Protein AF-A0AAU9IPF1-F1 (afdb_monomer_lite)

Structure (mmCIF, N/CA/C/O backbone):
data_AF-A0AAU9IPF1-F1
#
_entry.id   AF-A0AAU9IPF1-F1
#
loop_
_atom_site.group_PDB
_atom_site.id
_atom_site.type_symbol
_atom_site.label_atom_id
_atom_site.label_alt_id
_atom_site.label_comp_id
_atom_site.label_asym_id
_atom_site.label_entity_id
_atom_site.label_seq_id
_atom_site.pdbx_PDB_ins_code
_atom_site.Cartn_x
_atom_site.Cartn_y
_atom_site.Cartn_z
_atom_site.occupancy
_atom_site.B_iso_or_equiv
_atom_site.auth_seq_id
_atom_site.auth_comp_id
_atom_site.auth_asym_id
_atom_site.auth_atom_id
_atom_site.pdbx_PDB_model_num
ATOM 1 N N . MET A 1 1 ? 30.131 -20.078 -32.188 1.00 44.66 1 MET A N 1
ATOM 2 C CA . MET A 1 1 ? 30.665 -19.207 -31.118 1.00 44.66 1 MET A CA 1
ATOM 3 C C . MET A 1 1 ? 29.488 -18.640 -30.341 1.00 44.66 1 MET A C 1
ATOM 5 O O . MET A 1 1 ? 28.644 -18.025 -30.986 1.00 44.66 1 MET A O 1
ATOM 9 N N . PRO A 1 2 ? 29.364 -18.861 -29.022 1.00 50.09 2 PRO A N 1
ATOM 10 C CA . PRO A 1 2 ? 28.355 -18.154 -28.243 1.00 50.09 2 PRO A CA 1
ATOM 11 C C . PRO A 1 2 ? 28.740 -16.668 -28.226 1.00 50.09 2 PRO A C 1
ATOM 13 O O . PRO A 1 2 ? 29.820 -16.309 -27.760 1.00 50.09 2 PRO A O 1
ATOM 16 N N . LYS A 1 3 ? 27.909 -15.809 -28.828 1.00 57.59 3 LYS A N 1
ATOM 17 C CA . LYS A 1 3 ? 28.085 -14.354 -28.753 1.00 57.59 3 LYS A CA 1
ATOM 18 C C . LYS A 1 3 ? 27.923 -13.959 -27.284 1.00 57.59 3 LYS A C 1
ATOM 20 O O . LYS A 1 3 ? 26.817 -14.060 -26.768 1.00 57.59 3 LYS A O 1
ATOM 25 N N . LYS A 1 4 ? 29.001 -13.518 -26.625 1.00 54.25 4 LYS A N 1
ATOM 26 C CA . LYS A 1 4 ? 28.891 -12.749 -25.377 1.00 54.25 4 LYS A CA 1
ATOM 27 C C . LYS A 1 4 ? 28.024 -11.529 -25.676 1.00 54.25 4 LYS A C 1
ATOM 29 O O . LYS A 1 4 ? 28.416 -10.689 -26.482 1.00 54.25 4 LYS A O 1
ATOM 34 N N . THR A 1 5 ? 26.827 -11.489 -25.108 1.00 67.81 5 THR A N 1
ATOM 35 C CA . THR A 1 5 ? 25.803 -10.492 -25.444 1.00 67.81 5 THR A CA 1
ATOM 36 C C . THR A 1 5 ? 25.872 -9.235 -24.583 1.00 67.81 5 THR A C 1
ATOM 38 O O . THR A 1 5 ? 25.331 -8.216 -24.998 1.00 67.81 5 THR A O 1
ATOM 41 N N . CYS A 1 6 ? 26.573 -9.270 -23.446 1.00 78.62 6 CYS A N 1
ATOM 42 C CA . CYS A 1 6 ? 26.720 -8.121 -22.559 1.00 78.62 6 CYS A CA 1
ATOM 43 C C . CYS A 1 6 ? 27.955 -8.283 -21.651 1.00 78.62 6 CYS A C 1
ATOM 45 O O . CYS A 1 6 ? 28.132 -9.333 -21.045 1.00 78.62 6 CYS A O 1
ATOM 47 N N . SER A 1 7 ? 28.829 -7.272 -21.593 1.00 74.81 7 SER A N 1
ATOM 48 C CA . SER A 1 7 ? 30.025 -7.208 -20.727 1.00 74.81 7 SER A CA 1
ATOM 49 C C . SER A 1 7 ? 30.002 -6.011 -19.765 1.00 74.81 7 SER A C 1
ATOM 51 O O . SER A 1 7 ? 30.769 -5.983 -18.806 1.00 74.81 7 SER A O 1
ATOM 53 N N . SER A 1 8 ? 29.144 -5.017 -20.009 1.00 76.38 8 SER A N 1
ATOM 54 C CA . SER A 1 8 ? 29.010 -3.799 -19.203 1.00 76.38 8 SER A CA 1
ATOM 55 C C . SER A 1 8 ? 27.556 -3.309 -19.155 1.00 76.38 8 SER A C 1
ATOM 57 O O . SER A 1 8 ? 26.753 -3.672 -20.010 1.00 76.38 8 SER A O 1
ATOM 59 N N . HIS A 1 9 ? 27.203 -2.451 -18.186 1.00 68.19 9 HIS A N 1
ATOM 60 C CA . HIS A 1 9 ? 25.851 -1.861 -18.097 1.00 68.19 9 HIS A CA 1
ATOM 61 C C . HIS A 1 9 ? 25.422 -1.117 -19.370 1.00 68.19 9 HIS A C 1
ATOM 63 O O . HIS A 1 9 ? 24.239 -1.121 -19.709 1.00 68.19 9 HIS A O 1
ATOM 69 N N . ASN A 1 10 ? 26.376 -0.529 -20.093 1.00 80.69 10 ASN A N 1
ATOM 70 C CA . ASN A 1 10 ? 26.104 0.214 -21.322 1.00 80.69 10 ASN A CA 1
ATOM 71 C C . ASN A 1 10 ? 25.555 -0.692 -22.437 1.00 80.69 10 ASN A C 1
ATOM 73 O O . ASN A 1 10 ? 24.876 -0.211 -23.340 1.00 80.69 10 ASN A O 1
ATOM 77 N N . ASP A 1 11 ? 25.786 -2.006 -22.358 1.00 87.44 11 ASP A N 1
ATOM 78 C CA . ASP A 1 11 ? 25.282 -2.958 -23.351 1.00 87.44 11 ASP A CA 1
ATOM 79 C C . ASP A 1 11 ? 23.757 -3.170 -23.243 1.00 87.44 11 ASP A C 1
ATOM 81 O O . ASP A 1 11 ? 23.133 -3.630 -24.202 1.00 87.44 11 ASP A O 1
ATOM 85 N N . CYS A 1 12 ? 23.152 -2.781 -22.111 1.00 89.75 12 CYS A N 1
ATOM 86 C CA . CYS A 1 12 ? 21.713 -2.860 -21.839 1.00 89.75 12 CYS A CA 1
ATOM 87 C C . CYS A 1 12 ? 20.997 -1.498 -21.965 1.00 89.75 12 CYS A C 1
ATOM 89 O O . CYS A 1 12 ? 19.986 -1.275 -21.297 1.00 89.75 12 CYS A O 1
ATOM 91 N N . ASN A 1 13 ? 21.540 -0.577 -22.776 1.00 89.88 13 ASN A N 1
ATOM 92 C CA . ASN A 1 13 ? 20.980 0.755 -23.077 1.00 89.88 13 ASN A CA 1
ATOM 93 C C . ASN A 1 13 ? 20.581 1.585 -21.848 1.00 89.88 13 ASN A C 1
ATOM 95 O O . ASN A 1 13 ? 19.618 2.335 -21.905 1.00 89.88 13 ASN A O 1
ATOM 99 N N . ASP A 1 14 ? 21.270 1.428 -20.717 1.00 89.06 14 ASP A N 1
ATOM 100 C CA . ASP A 1 14 ? 20.901 2.091 -19.462 1.00 89.06 14 ASP A CA 1
ATOM 101 C C . ASP A 1 14 ? 19.473 1.813 -18.960 1.00 89.06 14 ASP A C 1
ATOM 103 O O . ASP A 1 14 ? 18.961 2.520 -18.089 1.00 89.06 14 ASP A O 1
ATOM 107 N N . HIS A 1 15 ? 18.870 0.717 -19.403 1.00 90.31 15 HIS A N 1
ATOM 108 C CA . HIS A 1 15 ? 17.547 0.279 -18.968 1.00 90.31 15 HIS A CA 1
ATOM 109 C C . HIS A 1 15 ? 17.573 -1.151 -18.434 1.00 90.31 15 HIS A C 1
ATOM 111 O O . HIS A 1 15 ? 16.562 -1.845 -18.452 1.00 90.31 15 HIS A O 1
ATOM 117 N N . GLY A 1 16 ? 18.730 -1.620 -17.965 1.00 89.19 16 GLY A N 1
ATOM 118 C CA . GLY A 1 16 ? 18.870 -2.952 -17.396 1.00 89.19 16 GLY A CA 1
ATOM 119 C C . GLY A 1 16 ? 20.221 -3.203 -16.743 1.00 89.19 16 GLY A C 1
ATOM 120 O O . GLY A 1 16 ? 21.138 -2.376 -16.787 1.00 89.19 16 GLY A O 1
ATOM 121 N N . ASP A 1 17 ? 20.322 -4.381 -16.140 1.00 88.50 17 ASP A N 1
ATOM 122 C CA . ASP A 1 17 ? 21.527 -4.875 -15.486 1.00 88.50 17 ASP A CA 1
ATOM 123 C C . ASP A 1 17 ? 22.043 -6.124 -16.217 1.00 88.50 17 ASP A C 1
ATOM 125 O O . ASP A 1 17 ? 21.268 -6.964 -16.675 1.00 88.50 17 ASP A O 1
ATOM 129 N N . CYS A 1 18 ? 23.364 -6.248 -16.343 1.00 88.94 18 CYS A N 1
ATOM 130 C CA . CYS A 1 18 ? 24.003 -7.369 -17.026 1.00 88.94 18 CYS A CA 1
ATOM 131 C C . CYS A 1 18 ? 24.180 -8.551 -16.065 1.00 88.94 18 CYS A C 1
ATOM 133 O O . CYS A 1 18 ? 25.022 -8.493 -15.167 1.00 88.94 18 CYS A O 1
ATOM 135 N N . ILE A 1 19 ? 23.408 -9.625 -16.235 1.00 86.94 19 ILE A N 1
ATOM 136 C CA . ILE A 1 19 ? 23.458 -10.815 -15.377 1.00 86.94 19 ILE A CA 1
ATOM 137 C C . ILE A 1 19 ? 23.717 -12.041 -16.252 1.00 86.94 19 ILE A C 1
ATOM 139 O O . ILE A 1 19 ? 22.904 -12.395 -17.103 1.00 86.94 19 ILE A O 1
ATOM 143 N N . SER A 1 20 ? 24.855 -12.709 -16.035 1.00 86.81 20 SER A N 1
ATOM 144 C CA . SER A 1 20 ? 25.223 -13.942 -16.754 1.00 86.81 20 SER A CA 1
ATOM 145 C C . SER A 1 20 ? 25.165 -13.794 -18.286 1.00 86.81 20 SER A C 1
ATOM 147 O O . SER A 1 20 ? 24.537 -14.599 -18.972 1.00 86.81 20 SER A O 1
ATOM 149 N N . ASP A 1 21 ? 25.804 -12.741 -18.812 1.00 87.69 21 ASP A N 1
ATOM 150 C CA . ASP A 1 21 ? 25.842 -12.362 -20.236 1.00 87.69 21 ASP A CA 1
ATOM 151 C C . ASP A 1 21 ? 24.473 -12.021 -20.866 1.00 87.69 21 ASP A C 1
ATOM 153 O O . ASP A 1 21 ? 24.376 -11.873 -22.088 1.00 87.69 21 ASP A O 1
ATOM 157 N N . LYS A 1 22 ? 23.411 -11.858 -20.065 1.00 89.69 22 LYS A N 1
ATOM 158 C CA . LYS A 1 22 ? 22.077 -11.428 -20.511 1.00 89.69 22 LYS A CA 1
ATOM 159 C C . LYS A 1 22 ? 21.666 -10.126 -19.829 1.00 89.69 22 LYS A C 1
ATOM 161 O O . LYS A 1 22 ? 21.976 -9.911 -18.659 1.00 89.69 22 LYS A O 1
ATOM 166 N N . CYS A 1 23 ? 20.948 -9.269 -20.548 1.00 90.00 23 CYS A N 1
ATOM 167 C CA . CYS A 1 23 ? 20.356 -8.076 -19.958 1.00 90.00 23 CYS A CA 1
ATOM 168 C C . CYS A 1 23 ? 19.075 -8.440 -19.201 1.00 90.00 23 CYS A C 1
ATOM 170 O O . CYS A 1 23 ? 18.160 -9.033 -19.766 1.00 90.00 23 CYS A O 1
ATOM 172 N N . SER A 1 24 ? 19.014 -8.068 -17.925 1.00 90.06 24 SER A N 1
ATOM 173 C CA . SER A 1 24 ? 17.799 -8.064 -17.116 1.00 90.06 24 SER A CA 1
ATOM 174 C C . SER A 1 24 ? 17.224 -6.654 -17.136 1.00 90.06 24 SER A C 1
ATOM 176 O O . SER A 1 24 ? 17.759 -5.760 -16.475 1.00 90.06 24 SER A O 1
ATOM 178 N N . CYS A 1 25 ? 16.167 -6.442 -17.915 1.00 91.31 25 CYS A N 1
ATOM 179 C CA . CYS A 1 25 ? 15.608 -5.112 -18.116 1.00 91.31 25 CYS A CA 1
ATOM 180 C C . CYS A 1 25 ? 14.889 -4.573 -16.879 1.00 91.31 25 CYS A C 1
ATOM 182 O O . CYS A 1 25 ? 14.278 -5.307 -16.098 1.00 91.31 25 CYS A O 1
ATOM 184 N N . ASP A 1 26 ? 14.971 -3.256 -16.711 1.00 90.75 26 ASP A N 1
ATOM 185 C CA . ASP A 1 26 ? 14.137 -2.510 -15.792 1.00 90.75 26 ASP A CA 1
ATOM 186 C C . ASP A 1 26 ? 12.665 -2.668 -16.179 1.00 90.75 26 ASP A C 1
ATOM 188 O O . ASP A 1 26 ? 12.299 -3.007 -17.306 1.00 90.75 26 ASP A O 1
ATOM 192 N N . LEU A 1 27 ? 11.790 -2.419 -15.211 1.00 88.88 27 LEU A N 1
ATOM 193 C CA . LEU A 1 27 ? 10.372 -2.595 -15.440 1.00 88.88 27 LEU A CA 1
ATOM 194 C C . LEU A 1 27 ? 9.865 -1.622 -16.510 1.00 88.88 27 LEU A C 1
ATOM 196 O O . LEU A 1 27 ? 10.183 -0.441 -16.448 1.00 88.88 27 LEU A O 1
ATOM 200 N N . GLY A 1 28 ? 9.060 -2.116 -17.451 1.00 91.56 28 GLY A N 1
ATOM 201 C CA . GLY A 1 28 ? 8.580 -1.320 -18.582 1.00 91.56 28 GLY A CA 1
ATOM 202 C C . GLY A 1 28 ? 9.558 -1.253 -19.757 1.00 91.56 28 GLY A C 1
ATOM 203 O O . GLY A 1 28 ? 9.231 -0.618 -20.753 1.00 91.56 28 GLY A O 1
ATOM 204 N N . TRP A 1 29 ? 10.708 -1.926 -19.673 1.00 94.44 29 TRP A N 1
ATOM 205 C CA . TRP A 1 29 ? 11.670 -2.068 -20.764 1.00 94.44 29 TRP A CA 1
ATOM 206 C C . TRP A 1 29 ? 11.805 -3.533 -21.181 1.00 94.44 29 TRP A C 1
ATOM 208 O O . TRP A 1 29 ? 11.737 -4.439 -20.352 1.00 94.44 29 TRP A O 1
ATOM 218 N N . PHE A 1 30 ? 11.982 -3.758 -22.481 1.00 93.75 30 PHE A N 1
ATOM 219 C CA . PHE A 1 30 ? 11.873 -5.065 -23.122 1.00 93.75 30 PHE A CA 1
ATOM 220 C C . PHE A 1 30 ? 12.956 -5.284 -24.190 1.00 93.75 30 PHE A C 1
ATOM 222 O O . PHE A 1 30 ? 13.573 -4.347 -24.709 1.00 93.75 30 PHE A O 1
ATOM 229 N N . GLY A 1 31 ? 13.139 -6.556 -24.559 1.00 91.69 31 GLY A N 1
ATOM 230 C CA . GLY A 1 31 ? 14.072 -7.012 -25.592 1.00 91.69 31 GLY A CA 1
ATOM 231 C C . GLY A 1 31 ? 15.455 -7.384 -25.055 1.00 91.69 31 GLY A C 1
ATOM 232 O O . GLY A 1 31 ? 15.827 -7.012 -23.947 1.00 91.69 31 GLY A O 1
ATOM 233 N N . ASP A 1 32 ? 16.250 -8.082 -25.872 1.00 90.44 32 ASP A N 1
ATOM 234 C CA . ASP A 1 32 ? 17.557 -8.644 -25.472 1.00 90.44 32 ASP A CA 1
ATOM 235 C C . ASP A 1 32 ? 18.568 -7.602 -24.963 1.00 90.44 32 ASP A C 1
ATOM 237 O O . ASP A 1 32 ? 19.524 -7.947 -24.271 1.00 90.44 32 ASP A O 1
ATOM 241 N N . LYS A 1 33 ? 18.370 -6.330 -25.331 1.00 91.56 33 LYS A N 1
ATOM 242 C CA . LYS A 1 33 ? 19.200 -5.186 -24.929 1.00 91.56 33 LYS A CA 1
ATOM 243 C C . LYS A 1 33 ? 18.412 -4.084 -24.213 1.00 91.56 33 LYS A C 1
ATOM 245 O O . LYS A 1 33 ? 18.915 -2.969 -24.113 1.00 91.56 33 LYS A O 1
ATOM 250 N N . CYS A 1 34 ? 17.175 -4.344 -23.785 1.00 92.94 34 CYS A N 1
ATOM 251 C CA . CYS A 1 34 ? 16.317 -3.349 -23.123 1.00 92.94 34 CYS A CA 1
ATOM 252 C C . CYS A 1 34 ? 16.093 -2.069 -23.947 1.00 92.94 34 CYS A C 1
ATOM 254 O O . CYS A 1 34 ? 16.029 -0.971 -23.406 1.00 92.94 34 CYS A O 1
ATOM 256 N N . ASN A 1 35 ? 16.035 -2.195 -25.274 1.00 92.94 35 ASN A N 1
ATOM 257 C CA . ASN A 1 35 ? 15.910 -1.063 -26.195 1.00 92.94 35 ASN A CA 1
ATOM 258 C C . ASN A 1 35 ? 14.462 -0.723 -26.555 1.00 92.94 35 ASN A C 1
ATOM 260 O O . ASN A 1 35 ? 14.227 0.311 -27.174 1.00 92.94 35 ASN A O 1
ATOM 264 N N . LYS A 1 36 ? 13.513 -1.601 -26.229 1.00 94.25 36 LYS A N 1
ATOM 265 C CA . LYS A 1 36 ? 12.095 -1.368 -26.475 1.00 94.25 36 LYS A CA 1
ATOM 266 C C . LYS A 1 36 ? 11.430 -0.924 -25.190 1.00 94.25 36 LYS A C 1
ATOM 268 O O . LYS A 1 36 ? 11.602 -1.573 -24.159 1.00 94.25 36 LYS A O 1
ATOM 273 N N . ASN A 1 37 ? 10.668 0.154 -25.247 1.00 94.75 37 ASN A N 1
ATOM 274 C CA . ASN A 1 37 ? 9.909 0.612 -24.094 1.00 94.75 37 ASN A CA 1
ATOM 275 C C . ASN A 1 37 ? 8.507 -0.031 -24.095 1.00 94.75 37 ASN A C 1
ATOM 277 O O . ASN A 1 37 ? 8.063 -0.638 -25.071 1.00 94.75 37 ASN A O 1
ATOM 281 N N . GLY A 1 38 ? 7.790 0.100 -22.983 1.00 92.44 38 GLY A N 1
ATOM 282 C CA . GLY A 1 38 ? 6.439 -0.434 -22.858 1.00 92.44 38 GLY A CA 1
ATOM 283 C C . GLY A 1 38 ? 5.409 0.267 -23.738 1.00 92.44 38 GLY A C 1
ATOM 284 O O . GLY A 1 38 ? 4.415 -0.353 -24.086 1.00 92.44 38 GLY A O 1
ATOM 285 N N . ILE A 1 39 ? 5.633 1.517 -24.149 1.00 94.88 39 ILE A N 1
ATOM 286 C CA . ILE A 1 39 ? 4.718 2.232 -25.053 1.00 94.88 39 ILE A CA 1
ATOM 287 C C . ILE A 1 39 ? 4.694 1.539 -26.420 1.00 94.88 39 ILE A C 1
ATOM 289 O O . ILE A 1 39 ? 3.615 1.300 -26.963 1.00 94.88 39 ILE A O 1
ATOM 293 N N . ASP A 1 40 ? 5.868 1.152 -26.919 1.00 94.31 40 ASP A N 1
ATOM 294 C CA . ASP A 1 40 ? 6.037 0.464 -28.198 1.00 94.31 40 ASP A CA 1
ATOM 295 C C . ASP A 1 40 ? 5.375 -0.925 -28.187 1.00 94.31 40 ASP A C 1
ATOM 297 O O . ASP A 1 40 ? 4.783 -1.346 -29.179 1.00 94.31 40 ASP A O 1
ATOM 301 N N . GLU A 1 41 ? 5.450 -1.639 -27.058 1.00 95.25 41 GLU A N 1
ATOM 302 C CA . GLU A 1 41 ? 4.950 -3.017 -26.927 1.00 95.25 41 GLU A CA 1
ATOM 303 C C . GLU A 1 41 ? 3.469 -3.100 -26.497 1.00 95.25 41 GLU A C 1
ATOM 305 O O . GLU A 1 41 ? 2.756 -4.029 -26.875 1.00 95.25 41 GLU A O 1
ATOM 310 N N . TRP A 1 42 ? 2.972 -2.152 -25.697 1.00 95.75 42 TRP A N 1
ATOM 311 C CA . TRP A 1 42 ? 1.586 -2.141 -25.196 1.00 95.75 42 TRP A CA 1
ATOM 312 C C . TRP A 1 42 ? 0.622 -1.333 -26.069 1.00 95.75 42 TRP A C 1
ATOM 314 O O . TRP A 1 42 ? -0.599 -1.466 -25.928 1.00 95.75 42 TRP A O 1
ATOM 324 N N . GLY A 1 43 ? 1.160 -0.492 -26.950 1.00 96.00 43 GLY A N 1
ATOM 325 C CA . GLY A 1 43 ? 0.405 0.482 -27.722 1.00 96.00 43 GLY A CA 1
ATOM 326 C C . GLY A 1 43 ? 0.187 1.782 -26.948 1.00 96.00 43 GLY A C 1
ATOM 327 O O . GLY A 1 43 ? -0.222 1.796 -25.782 1.00 96.00 43 GLY A O 1
ATOM 328 N N . GLU A 1 44 ? 0.423 2.897 -27.636 1.00 95.75 44 GLU A N 1
ATOM 329 C CA . GLU A 1 44 ? 0.349 4.245 -27.071 1.00 95.75 44 GLU A CA 1
ATOM 330 C C . GLU A 1 44 ? -1.036 4.571 -26.493 1.00 95.75 44 GLU A C 1
ATOM 332 O O . GLU A 1 44 ? -1.137 5.142 -25.405 1.00 95.75 44 GLU A O 1
ATOM 337 N N . GLU A 1 45 ? -2.109 4.168 -27.177 1.00 96.75 45 GLU A N 1
ATOM 338 C CA . GLU A 1 45 ? -3.490 4.404 -26.737 1.00 96.75 45 GLU A CA 1
ATOM 339 C C . GLU A 1 45 ? -3.823 3.650 -25.445 1.00 96.75 45 GLU A C 1
ATOM 341 O O . GLU A 1 45 ? -4.390 4.225 -24.508 1.00 96.75 45 GLU A O 1
ATOM 346 N N . THR A 1 46 ? -3.429 2.377 -25.361 1.00 95.50 46 THR A N 1
ATOM 347 C CA . THR A 1 46 ? -3.660 1.524 -24.190 1.00 95.50 46 THR A CA 1
ATOM 348 C C . THR A 1 46 ? -2.938 2.084 -22.970 1.00 95.50 46 THR A C 1
ATOM 350 O O . THR A 1 46 ? -3.524 2.214 -21.892 1.00 95.50 46 THR A O 1
ATOM 353 N N . TRP A 1 47 ? -1.672 2.471 -23.151 1.00 95.19 47 TRP A N 1
ATOM 354 C CA . TRP A 1 47 ? -0.857 3.047 -22.089 1.00 95.19 47 TRP A CA 1
ATOM 355 C C . TRP A 1 47 ? -1.397 4.398 -21.614 1.00 95.19 47 TRP A C 1
ATOM 357 O O . TRP A 1 47 ? -1.591 4.596 -20.413 1.00 95.19 47 TRP A O 1
ATOM 367 N N . LYS A 1 48 ? -1.721 5.307 -22.545 1.00 95.94 48 LYS A N 1
ATOM 368 C CA . LYS A 1 48 ? -2.337 6.605 -22.225 1.00 95.94 48 LYS A CA 1
ATOM 369 C C . LYS A 1 48 ? -3.638 6.434 -21.448 1.00 95.94 48 LYS A C 1
ATOM 371 O O . LYS A 1 48 ? -3.849 7.127 -20.456 1.00 95.94 48 LYS A O 1
ATOM 376 N N . THR A 1 49 ? -4.484 5.491 -21.861 1.00 96.44 49 THR A N 1
ATOM 377 C CA . THR A 1 49 ? -5.749 5.201 -21.175 1.00 96.44 49 THR A CA 1
ATOM 378 C C . THR A 1 49 ? -5.507 4.751 -19.736 1.00 96.44 49 THR A C 1
ATOM 380 O O . THR A 1 49 ? -6.131 5.283 -18.818 1.00 96.44 49 THR A O 1
ATOM 383 N N . LEU A 1 50 ? -4.564 3.828 -19.516 1.00 95.50 50 LEU A N 1
ATOM 384 C CA . LEU A 1 50 ? -4.193 3.360 -18.178 1.00 95.50 50 LEU A CA 1
ATOM 385 C C . LEU A 1 50 ? -3.711 4.520 -17.296 1.00 95.50 50 LEU A C 1
ATOM 387 O O . LEU A 1 50 ? -4.215 4.698 -16.185 1.00 95.50 50 LEU A O 1
ATOM 391 N N . VAL A 1 51 ? -2.778 5.330 -17.804 1.00 96.12 51 VAL A N 1
ATOM 392 C CA . VAL A 1 51 ? -2.208 6.484 -17.094 1.00 96.12 51 VAL A CA 1
ATOM 393 C C . VAL A 1 51 ? -3.296 7.486 -16.701 1.00 96.12 51 VAL A C 1
ATOM 395 O O . VAL A 1 51 ? -3.372 7.881 -15.537 1.00 96.12 51 VAL A O 1
ATOM 398 N N . ILE A 1 52 ? -4.179 7.858 -17.633 1.00 97.06 52 ILE A N 1
ATOM 399 C CA . ILE A 1 52 ? -5.255 8.827 -17.385 1.00 97.06 52 ILE A CA 1
ATOM 400 C C . ILE A 1 52 ? -6.241 8.292 -16.341 1.00 97.06 52 ILE A C 1
ATOM 402 O O . ILE A 1 52 ? -6.536 8.985 -15.365 1.00 97.06 52 ILE A O 1
ATOM 406 N N . VAL A 1 53 ? -6.730 7.059 -16.514 1.00 97.44 53 VAL A N 1
ATOM 407 C CA . VAL A 1 53 ? -7.730 6.465 -15.614 1.00 97.44 53 VAL A CA 1
ATOM 408 C C . VAL A 1 53 ? -7.189 6.372 -14.190 1.00 97.44 53 VAL A C 1
ATOM 410 O O . VAL A 1 53 ? -7.839 6.846 -13.256 1.00 97.44 53 VAL A O 1
ATOM 413 N N . PHE A 1 54 ? -5.993 5.811 -13.998 1.00 97.44 54 PHE A N 1
ATOM 414 C CA . PHE A 1 54 ? -5.445 5.661 -12.651 1.00 97.44 54 PHE A CA 1
ATOM 415 C C . PHE A 1 54 ? -4.988 6.989 -12.044 1.00 97.44 54 PHE A C 1
ATOM 417 O O . PHE A 1 54 ? -5.175 7.177 -10.843 1.00 97.44 54 PHE A O 1
ATOM 424 N N . SER A 1 55 ? -4.475 7.938 -12.836 1.00 97.25 55 SER A N 1
ATOM 425 C CA . SER A 1 55 ? -4.144 9.279 -12.334 1.00 97.25 55 SER A CA 1
ATOM 426 C C . SER A 1 55 ? -5.380 9.978 -11.757 1.00 97.25 55 SER A C 1
ATOM 428 O O . SER A 1 55 ? -5.353 10.421 -10.606 1.00 97.25 55 SER A O 1
ATOM 430 N N . ILE A 1 56 ? -6.504 9.977 -12.489 1.00 97.81 56 ILE A N 1
ATOM 431 C CA . ILE A 1 56 ? -7.775 10.543 -12.010 1.00 97.81 56 ILE A CA 1
ATOM 432 C C . ILE A 1 56 ? -8.220 9.847 -10.720 1.00 97.81 56 ILE A C 1
ATOM 434 O O . ILE A 1 56 ? -8.555 10.513 -9.741 1.00 97.81 56 ILE A O 1
ATOM 438 N N . MET A 1 57 ? -8.191 8.514 -10.681 1.00 97.81 57 MET A N 1
ATOM 439 C CA . MET A 1 57 ? -8.651 7.757 -9.514 1.00 97.81 57 MET A CA 1
ATOM 440 C C . MET A 1 57 ? -7.790 7.995 -8.265 1.00 97.81 57 MET A C 1
ATOM 442 O O . MET A 1 57 ? -8.333 8.204 -7.178 1.00 97.81 57 MET A O 1
ATOM 446 N N . PHE A 1 58 ? -6.460 8.019 -8.393 1.00 98.00 58 PHE A N 1
ATOM 447 C CA . PHE A 1 58 ? -5.569 8.314 -7.266 1.00 98.00 58 PHE A CA 1
ATOM 448 C C . PHE A 1 58 ? -5.661 9.778 -6.818 1.00 98.00 58 PHE A C 1
ATOM 450 O O . PHE A 1 58 ? -5.601 10.049 -5.616 1.00 98.00 58 PHE A O 1
ATOM 457 N N . PHE A 1 59 ? -5.885 10.715 -7.742 1.00 97.88 59 PHE A N 1
ATOM 458 C CA . PHE A 1 59 ? -6.136 12.115 -7.404 1.00 97.88 59 PHE A CA 1
ATOM 459 C C . PHE A 1 59 ? -7.467 12.301 -6.656 1.00 97.88 59 PHE A C 1
ATOM 461 O O . PHE A 1 59 ? -7.534 13.021 -5.655 1.00 97.88 59 PHE A O 1
ATOM 468 N N . LEU A 1 60 ? -8.527 11.601 -7.072 1.00 97.88 60 LEU A N 1
ATOM 469 C CA . LEU A 1 60 ? -9.796 11.569 -6.341 1.00 97.88 60 LEU A CA 1
ATOM 470 C C . LEU A 1 60 ? -9.618 10.968 -4.941 1.00 97.88 60 LEU A C 1
ATOM 472 O O . LEU A 1 60 ? -10.079 11.548 -3.960 1.00 97.88 60 LEU A O 1
ATOM 476 N N . LEU A 1 61 ? -8.889 9.857 -4.812 1.00 97.81 61 LEU A N 1
ATOM 477 C CA . LEU A 1 61 ? -8.575 9.268 -3.509 1.00 97.81 61 LEU A CA 1
ATOM 478 C C . LEU A 1 61 ? -7.832 10.263 -2.600 1.00 97.81 61 LEU A C 1
ATOM 480 O O . LEU A 1 61 ? -8.199 10.423 -1.434 1.00 97.81 61 LEU A O 1
ATOM 484 N N . PHE A 1 62 ? -6.822 10.956 -3.136 1.00 98.19 62 PHE A N 1
ATOM 485 C CA . PHE A 1 62 ? -6.071 11.990 -2.424 1.00 98.19 62 PHE A CA 1
ATOM 486 C C . PHE A 1 62 ? -6.985 13.111 -1.925 1.00 98.19 62 PHE A C 1
ATOM 488 O O . PHE A 1 62 ? -6.995 13.411 -0.731 1.00 98.19 62 PHE A O 1
ATOM 495 N N . THR A 1 63 ? -7.788 13.700 -2.812 1.00 98.00 63 THR A N 1
ATOM 496 C CA . THR A 1 63 ? -8.672 14.820 -2.462 1.00 98.00 63 THR A CA 1
ATOM 497 C C . THR A 1 63 ? -9.732 14.415 -1.436 1.00 98.00 63 THR A C 1
ATOM 499 O O . THR A 1 63 ? -9.958 15.153 -0.473 1.00 98.00 63 THR A O 1
ATOM 502 N N . LEU A 1 64 ? -10.332 13.225 -1.559 1.00 97.50 64 LEU A N 1
ATOM 503 C CA . LEU A 1 64 ? -11.312 12.701 -0.600 1.00 97.50 64 LEU A CA 1
ATOM 504 C C . LEU A 1 64 ? -10.699 12.436 0.782 1.00 97.50 64 LEU A C 1
ATOM 506 O O . LEU A 1 64 ? -11.295 12.795 1.807 1.00 97.50 64 LEU A O 1
ATOM 510 N N . ALA A 1 65 ? -9.511 11.825 0.826 1.00 97.38 65 ALA A N 1
ATOM 511 C CA . ALA A 1 65 ? -8.786 11.550 2.063 1.00 97.38 65 ALA A CA 1
ATOM 512 C C . ALA A 1 65 ? -8.333 12.844 2.748 1.00 97.38 65 ALA A C 1
ATOM 514 O O . ALA A 1 65 ? -8.585 13.026 3.943 1.00 97.38 65 ALA A O 1
ATOM 515 N N . LEU A 1 66 ? -7.752 13.774 1.986 1.00 96.94 66 LEU A N 1
ATOM 516 C CA . LEU A 1 66 ? -7.289 15.063 2.485 1.00 96.94 66 LEU A CA 1
ATOM 517 C C . LEU A 1 66 ? -8.447 15.927 2.985 1.00 96.94 66 LEU A C 1
ATOM 519 O O . LEU A 1 66 ? -8.368 16.463 4.086 1.00 96.94 66 LEU A O 1
ATOM 523 N N . THR A 1 67 ? -9.552 16.012 2.239 1.00 96.81 67 THR A N 1
ATOM 524 C CA . THR A 1 67 ? -10.743 16.770 2.664 1.00 96.81 67 THR A CA 1
ATOM 525 C C . THR A 1 67 ? -11.292 16.229 3.979 1.00 96.81 67 THR A C 1
ATOM 527 O O . THR A 1 67 ? -11.633 16.994 4.884 1.00 96.81 67 THR A O 1
ATOM 530 N N . LYS A 1 68 ? -11.358 14.899 4.128 1.00 95.56 68 LYS A N 1
ATOM 531 C CA . LYS A 1 68 ? -11.813 14.282 5.377 1.00 95.56 68 LYS A CA 1
ATOM 532 C C . LYS A 1 68 ? -10.834 14.536 6.519 1.00 95.56 68 LYS A C 1
ATOM 534 O O . LYS A 1 68 ? -11.272 14.865 7.622 1.00 95.56 68 LYS A O 1
ATOM 539 N N . LEU A 1 69 ? -9.533 14.394 6.271 1.00 95.19 69 LEU A N 1
ATOM 540 C CA . LEU A 1 69 ? -8.490 14.665 7.255 1.00 95.19 69 LEU A CA 1
ATOM 541 C C . LEU A 1 69 ? -8.559 16.118 7.730 1.00 95.19 69 LEU A C 1
ATOM 543 O O . LEU A 1 69 ? -8.631 16.355 8.932 1.00 95.19 69 LEU A O 1
ATOM 547 N N . TYR A 1 70 ? -8.640 17.063 6.792 1.00 94.81 70 TYR A N 1
ATOM 548 C CA . TYR A 1 70 ? -8.771 18.489 7.061 1.00 94.81 70 TYR A CA 1
ATOM 549 C C . TYR A 1 70 ? -10.005 18.787 7.913 1.00 94.81 70 TYR A C 1
ATOM 551 O O . TYR A 1 70 ? -9.863 19.359 8.988 1.00 94.81 70 TYR A O 1
ATOM 559 N N . LYS A 1 71 ? -11.196 18.311 7.516 1.00 93.62 71 LYS A N 1
ATOM 560 C CA . LYS A 1 71 ? -12.427 18.491 8.309 1.00 93.62 71 LYS A CA 1
ATOM 561 C C . LYS A 1 71 ? -12.301 17.935 9.729 1.00 93.62 71 LYS A C 1
ATOM 563 O O . LYS A 1 71 ? -12.802 18.544 10.663 1.00 93.62 71 LYS A O 1
ATOM 568 N N . THR A 1 72 ? -11.628 16.794 9.899 1.00 90.69 72 THR A N 1
ATOM 569 C CA . THR A 1 72 ? -11.498 16.157 11.222 1.00 90.69 72 THR A CA 1
ATOM 570 C C . THR A 1 72 ? -10.417 16.805 12.096 1.00 90.69 72 THR A C 1
ATOM 572 O O . THR A 1 72 ? -10.455 16.655 13.308 1.00 90.69 72 THR A O 1
ATOM 575 N N . ILE A 1 73 ? -9.432 17.490 11.509 1.00 90.50 73 ILE A N 1
ATOM 576 C CA . ILE A 1 73 ? -8.401 18.226 12.258 1.00 90.50 73 ILE A CA 1
ATOM 577 C C . ILE A 1 73 ? -8.868 19.653 12.577 1.00 90.50 73 ILE A C 1
ATOM 579 O O . ILE A 1 73 ? -8.551 20.173 13.646 1.00 90.50 73 ILE A O 1
ATOM 583 N N . ASN A 1 74 ? -9.602 20.280 11.653 1.00 89.19 74 ASN A N 1
ATOM 584 C CA . ASN A 1 74 ? -10.005 21.683 11.722 1.00 89.19 74 ASN A CA 1
ATOM 585 C C . ASN A 1 74 ? -11.245 21.943 12.591 1.00 89.19 74 ASN A C 1
ATOM 587 O O . ASN A 1 74 ? -11.559 23.102 12.834 1.00 89.19 74 ASN A O 1
ATOM 591 N N . SER A 1 75 ? -11.938 20.904 13.072 1.00 85.56 75 SER A N 1
ATOM 592 C CA . SER A 1 75 ? -13.028 21.067 14.051 1.00 85.56 75 SER A CA 1
ATOM 593 C C . SER A 1 75 ? -12.565 21.807 15.309 1.00 85.56 75 SER A C 1
ATOM 595 O O . SER A 1 75 ? -13.332 22.528 15.930 1.00 85.56 75 SER A O 1
ATOM 597 N N . ASP A 1 76 ? -11.282 21.696 15.650 1.00 76.75 76 ASP A N 1
ATOM 598 C CA . ASP A 1 76 ? -10.740 22.284 16.862 1.00 76.75 76 ASP A CA 1
ATOM 599 C C . ASP A 1 76 ? -10.160 23.670 16.552 1.00 76.75 76 ASP A C 1
ATOM 601 O O . ASP A 1 76 ? -9.094 23.791 15.946 1.00 76.75 76 ASP A O 1
ATOM 605 N N . LYS A 1 77 ? -10.816 24.719 17.054 1.00 81.75 77 LYS A N 1
ATOM 606 C CA . LYS A 1 77 ? -10.551 26.154 16.808 1.00 81.75 77 LYS A CA 1
ATOM 607 C C . LYS A 1 77 ? -9.114 26.667 17.064 1.00 81.75 77 LYS A C 1
ATOM 609 O O . LYS A 1 77 ? -8.829 27.838 16.835 1.00 81.75 77 LYS A O 1
ATOM 614 N N . HIS A 1 78 ? -8.188 25.830 17.536 1.00 77.12 78 HIS A N 1
ATOM 615 C CA . HIS A 1 78 ? -6.808 26.213 17.853 1.00 77.12 78 HIS A CA 1
ATOM 616 C C . HIS A 1 78 ? -5.797 25.639 16.859 1.00 77.12 78 HIS A C 1
ATOM 618 O O . HIS A 1 78 ? -5.436 24.460 16.929 1.00 77.12 78 HIS A O 1
ATOM 624 N N . TRP A 1 79 ? -5.288 26.513 15.989 1.00 78.50 79 TRP A N 1
ATOM 625 C CA . TRP A 1 79 ? -4.257 26.208 15.000 1.00 78.50 79 TRP A CA 1
ATOM 626 C C . TRP A 1 79 ? -2.851 26.279 15.602 1.00 78.50 79 TRP A C 1
ATOM 628 O O . TRP A 1 79 ? -2.385 27.331 16.029 1.00 78.50 79 TRP A O 1
ATOM 638 N N . GLY A 1 80 ? -2.156 25.144 15.611 1.00 89.88 80 GLY A N 1
ATOM 639 C CA . GLY A 1 80 ? -0.727 25.069 15.906 1.00 89.88 80 GLY A CA 1
ATOM 640 C C . GLY A 1 80 ? -0.115 23.848 15.228 1.00 89.88 80 GLY A C 1
ATOM 641 O O . GLY A 1 80 ? -0.648 22.743 15.355 1.00 89.88 80 GLY A O 1
ATOM 642 N N . ILE A 1 81 ? 1.001 24.030 14.514 1.00 89.00 81 ILE A N 1
ATOM 643 C CA . ILE A 1 81 ? 1.655 22.970 13.723 1.00 89.00 81 ILE A CA 1
ATOM 644 C C . ILE A 1 81 ? 2.058 21.793 14.622 1.00 89.00 81 ILE A C 1
ATOM 646 O O . ILE A 1 81 ? 1.647 20.660 14.377 1.00 89.00 81 ILE A O 1
ATOM 650 N N . ASN A 1 82 ? 2.747 22.065 15.736 1.00 90.94 82 ASN A N 1
ATOM 651 C CA . ASN A 1 82 ? 3.157 21.031 16.696 1.00 90.94 82 ASN A CA 1
ATOM 652 C C . ASN A 1 82 ? 1.956 20.253 17.251 1.00 90.94 82 ASN A C 1
ATOM 654 O O . ASN A 1 82 ? 1.988 19.029 17.352 1.00 90.94 82 ASN A O 1
ATOM 658 N N . ARG A 1 83 ? 0.855 20.950 17.558 1.00 87.81 83 ARG A N 1
ATOM 659 C CA . ARG A 1 83 ? -0.373 20.317 18.058 1.00 87.81 83 ARG A CA 1
ATOM 660 C C . ARG A 1 83 ? -1.050 19.463 16.987 1.00 87.81 83 ARG A C 1
ATOM 662 O O . ARG A 1 83 ? -1.576 18.400 17.307 1.00 87.81 83 ARG A O 1
ATOM 669 N N . THR A 1 84 ? -1.001 19.902 15.732 1.00 88.38 84 THR A N 1
ATOM 670 C CA . THR A 1 84 ? -1.528 19.161 14.581 1.00 88.38 84 THR A CA 1
ATOM 671 C C . THR A 1 84 ? -0.762 17.859 14.379 1.00 88.38 84 THR A C 1
ATOM 673 O O . THR A 1 84 ? -1.386 16.804 14.297 1.00 88.38 84 THR A O 1
ATOM 676 N N . PHE A 1 85 ? 0.575 17.894 14.416 1.00 90.50 85 PHE A N 1
ATOM 677 C CA . PHE A 1 85 ? 1.398 16.682 14.351 1.00 90.50 85 PHE A CA 1
ATOM 678 C C . PHE A 1 85 ? 1.127 15.735 15.523 1.00 90.50 85 PHE A C 1
ATOM 680 O O . PHE A 1 85 ? 0.888 14.548 15.313 1.00 90.50 85 PHE A O 1
ATOM 687 N N . VAL A 1 86 ? 1.079 16.249 16.755 1.00 90.62 86 VAL A N 1
ATOM 688 C CA . VAL A 1 86 ? 0.766 15.422 17.932 1.00 90.62 86 VAL A CA 1
ATOM 689 C C . VAL A 1 86 ? -0.603 14.752 17.785 1.00 90.62 86 VAL A C 1
ATOM 691 O O . VAL A 1 86 ? -0.731 13.564 18.075 1.00 90.62 86 VAL A O 1
ATOM 694 N N . ARG A 1 87 ? -1.626 15.464 17.296 1.00 87.56 87 ARG A N 1
ATOM 695 C CA . ARG A 1 87 ? -2.956 14.885 17.033 1.00 87.56 87 ARG A CA 1
ATOM 696 C C . ARG A 1 87 ? -2.928 13.837 15.927 1.00 87.56 87 ARG A C 1
ATOM 698 O O . ARG A 1 87 ? -3.548 12.784 16.087 1.00 87.56 87 ARG A O 1
ATOM 705 N N . LEU A 1 88 ? -2.195 14.109 14.848 1.00 91.69 88 LEU A N 1
ATOM 706 C CA . LEU A 1 88 ? -2.051 13.199 13.720 1.00 91.69 88 LEU A CA 1
ATOM 707 C C . LEU A 1 88 ? -1.503 11.843 14.180 1.00 91.69 88 LEU A C 1
ATOM 709 O O . LEU A 1 88 ? -2.087 10.813 13.859 1.00 91.69 88 LEU A O 1
ATOM 713 N N . PHE A 1 89 ? -0.450 11.845 15.001 1.00 87.56 89 PHE A N 1
ATOM 714 C CA . PHE A 1 89 ? 0.158 10.618 15.524 1.00 87.56 89 PHE A CA 1
ATOM 715 C C . PHE A 1 89 ? -0.601 10.000 16.707 1.00 87.56 89 PHE A C 1
ATOM 717 O O . PHE A 1 89 ? -0.479 8.800 16.959 1.00 87.56 89 PHE A O 1
ATOM 724 N N . ARG A 1 90 ? -1.400 10.783 17.443 1.00 88.62 90 ARG A N 1
ATOM 725 C CA . ARG A 1 90 ? -2.165 10.286 18.599 1.00 88.62 90 ARG A CA 1
ATOM 726 C C . ARG A 1 90 ? -3.342 9.403 18.189 1.00 88.62 90 ARG A C 1
ATOM 728 O O . ARG A 1 90 ? -3.651 8.449 18.903 1.00 88.62 90 ARG A O 1
ATOM 735 N N . SER A 1 91 ? -3.988 9.706 17.065 1.00 89.94 91 SER A N 1
ATOM 736 C CA . SER A 1 91 ? -5.142 8.956 16.566 1.00 89.94 91 SER A CA 1
ATOM 737 C C . SER A 1 91 ? -4.755 8.107 15.354 1.00 89.94 91 SER A C 1
ATOM 739 O O . SER A 1 91 ? -4.469 8.667 14.292 1.00 89.94 91 SER A O 1
ATOM 741 N N . PRO A 1 92 ? -4.829 6.766 15.442 1.00 90.88 92 PRO A N 1
ATOM 742 C CA . PRO A 1 92 ? -4.559 5.904 14.292 1.00 90.88 92 PRO A CA 1
ATOM 743 C C . PRO A 1 92 ? -5.484 6.199 13.101 1.00 90.88 92 PRO A C 1
ATOM 745 O O . PRO A 1 92 ? -5.098 6.000 11.955 1.00 90.88 92 PRO A O 1
ATOM 748 N N . LYS A 1 93 ? -6.687 6.738 13.354 1.00 92.19 93 LYS A N 1
ATOM 749 C CA . LYS A 1 93 ? -7.610 7.181 12.304 1.00 92.19 93 LYS A CA 1
ATOM 750 C C . LYS A 1 93 ? -7.038 8.349 11.498 1.00 92.19 93 LYS A C 1
ATOM 752 O O . LYS A 1 93 ? -7.033 8.280 10.272 1.00 92.19 93 LYS A O 1
ATOM 757 N N . HIS A 1 94 ? -6.560 9.410 12.150 1.00 93.94 94 HIS A N 1
ATOM 758 C CA . HIS A 1 94 ? -5.977 10.550 11.428 1.00 93.94 94 HIS A CA 1
ATOM 759 C C . HIS A 1 94 ? -4.715 10.127 10.678 1.00 93.94 94 HIS A C 1
ATOM 761 O O . HIS A 1 94 ? -4.551 10.487 9.516 1.00 93.94 94 HIS A O 1
ATOM 767 N N . LEU A 1 95 ? -3.886 9.299 11.317 1.00 93.88 95 LEU A N 1
ATOM 768 C CA . LEU A 1 95 ? -2.683 8.755 10.706 1.00 93.88 95 LEU A CA 1
ATOM 769 C C . LEU A 1 95 ? -2.996 7.918 9.454 1.00 93.88 95 LEU A C 1
ATOM 771 O O . LEU A 1 95 ? -2.360 8.107 8.423 1.00 93.88 95 LEU A O 1
ATOM 775 N N . SER A 1 96 ? -4.025 7.065 9.500 1.00 95.19 96 SER A N 1
ATOM 776 C CA . SER A 1 96 ? -4.455 6.278 8.335 1.00 95.19 96 SER A CA 1
ATOM 777 C C . SER A 1 96 ? -4.936 7.150 7.171 1.00 95.19 96 SER A C 1
ATOM 779 O O . SER A 1 96 ? -4.531 6.923 6.036 1.00 95.19 96 SER A O 1
ATOM 781 N N . LEU A 1 97 ? -5.743 8.187 7.440 1.00 95.94 97 LEU A N 1
ATOM 782 C CA . LEU A 1 97 ? -6.226 9.117 6.414 1.00 95.94 97 LEU A CA 1
ATOM 783 C C . LEU A 1 97 ? -5.074 9.911 5.794 1.00 95.94 97 LEU A C 1
ATOM 785 O O . LEU A 1 97 ? -5.065 10.141 4.587 1.00 95.94 97 LEU A O 1
ATOM 789 N N . PHE A 1 98 ? -4.088 10.291 6.605 1.00 96.75 98 PHE A N 1
ATOM 790 C CA . PHE A 1 98 ? -2.872 10.931 6.123 1.00 96.75 98 PHE A CA 1
ATOM 791 C C . PHE A 1 98 ? -2.048 10.004 5.231 1.00 96.75 98 PHE A C 1
ATOM 793 O O . PHE A 1 98 ? -1.649 10.418 4.148 1.00 96.75 98 PHE A O 1
ATOM 800 N N . TYR A 1 99 ? -1.858 8.739 5.613 1.00 96.69 99 TYR A N 1
ATOM 801 C CA . TYR A 1 99 ? -1.169 7.781 4.751 1.00 96.69 99 TYR A CA 1
ATOM 802 C C . TYR A 1 99 ? -1.920 7.512 3.443 1.00 96.69 99 TYR A C 1
ATOM 804 O O . TYR A 1 99 ? -1.287 7.510 2.395 1.00 96.69 99 TYR A O 1
ATOM 812 N N . ILE A 1 100 ? -3.251 7.371 3.462 1.00 97.50 100 ILE A N 1
ATOM 813 C CA . ILE A 1 100 ? -4.057 7.232 2.233 1.00 97.50 100 ILE A CA 1
ATOM 814 C C . ILE A 1 100 ? -3.902 8.470 1.339 1.00 97.50 100 ILE A C 1
ATOM 816 O O . ILE A 1 100 ? -3.732 8.343 0.127 1.00 97.50 100 ILE A O 1
ATOM 820 N N . SER A 1 101 ? -3.905 9.666 1.934 1.00 97.94 101 SER A N 1
ATOM 821 C CA . SER A 1 101 ? -3.639 10.915 1.219 1.00 97.94 101 SER A CA 1
ATOM 822 C C . SER A 1 101 ? -2.246 10.901 0.576 1.00 97.94 101 SER A C 1
ATOM 824 O O . SER A 1 101 ? -2.113 11.231 -0.598 1.00 97.94 101 SER A O 1
ATOM 826 N N . LEU A 1 102 ? -1.206 10.489 1.304 1.00 97.25 102 LEU A N 1
ATOM 827 C CA . LEU A 1 102 ? 0.148 10.393 0.754 1.00 97.25 102 LEU A CA 1
ATOM 828 C C . LEU A 1 102 ? 0.259 9.345 -0.362 1.00 97.25 102 LEU A C 1
ATOM 830 O O . LEU A 1 102 ? 0.912 9.617 -1.364 1.00 97.25 102 LEU A O 1
ATOM 834 N N . VAL A 1 103 ? -0.401 8.189 -0.230 1.00 97.38 103 VAL A N 1
ATOM 835 C CA . VAL A 1 103 ? -0.461 7.159 -1.285 1.00 97.38 103 VAL A CA 1
ATOM 836 C C . VAL A 1 103 ? -1.080 7.732 -2.558 1.00 97.38 103 VAL A C 1
ATOM 838 O O . VAL A 1 103 ? -0.484 7.614 -3.626 1.00 97.38 103 VAL A O 1
ATOM 841 N N . GLY A 1 104 ? -2.237 8.396 -2.444 1.00 97.81 104 GLY A N 1
ATOM 842 C CA . GLY A 1 104 ? -2.904 9.028 -3.584 1.00 97.81 104 GLY A CA 1
ATOM 843 C C . GLY A 1 104 ? -2.049 10.114 -4.241 1.00 97.81 104 GLY A C 1
ATOM 844 O O . GLY A 1 104 ? -1.935 10.145 -5.464 1.00 97.81 104 GLY A O 1
ATOM 845 N N . ALA A 1 105 ? -1.386 10.958 -3.443 1.00 97.81 105 ALA A N 1
ATOM 846 C CA . ALA A 1 105 ? -0.504 12.006 -3.951 1.00 97.81 105 ALA A CA 1
ATOM 847 C C . ALA A 1 105 ? 0.728 11.435 -4.670 1.00 97.81 105 ALA A C 1
ATOM 849 O O . ALA A 1 105 ? 1.007 11.825 -5.801 1.00 97.81 105 ALA A O 1
ATOM 850 N N . LEU A 1 106 ? 1.448 10.492 -4.051 1.00 96.81 106 LEU A N 1
ATOM 851 C CA . LEU A 1 106 ? 2.655 9.907 -4.641 1.00 96.81 106 LEU A CA 1
ATOM 852 C C . LEU A 1 106 ? 2.346 9.121 -5.917 1.00 96.81 106 LEU A C 1
ATOM 854 O O . LEU A 1 106 ? 3.026 9.328 -6.920 1.00 96.81 106 LEU A O 1
ATOM 858 N N . ARG A 1 107 ? 1.302 8.275 -5.918 1.00 96.56 107 ARG A N 1
ATOM 859 C CA . ARG A 1 107 ? 0.871 7.561 -7.132 1.00 96.56 107 ARG A CA 1
ATOM 860 C C . ARG A 1 107 ? 0.405 8.530 -8.211 1.00 96.56 107 ARG A C 1
ATOM 862 O O . ARG A 1 107 ? 0.809 8.374 -9.356 1.00 96.56 107 ARG A O 1
ATOM 869 N N . GLY A 1 108 ? -0.381 9.546 -7.855 1.00 96.81 108 GLY A N 1
ATOM 870 C CA . GLY A 1 108 ? -0.837 10.566 -8.799 1.00 96.81 108 GLY A CA 1
ATOM 871 C C . GLY A 1 108 ? 0.323 11.312 -9.464 1.00 96.81 108 GLY A C 1
ATOM 872 O O . GLY A 1 108 ? 0.347 11.425 -10.688 1.00 96.81 108 GLY A O 1
ATOM 873 N N . ILE A 1 109 ? 1.313 11.761 -8.683 1.00 96.31 109 ILE A N 1
ATOM 874 C CA . ILE A 1 109 ? 2.513 12.445 -9.196 1.00 96.31 109 ILE A CA 1
ATOM 875 C C . ILE A 1 109 ? 3.325 11.512 -10.097 1.00 96.31 109 ILE A C 1
ATOM 877 O O . ILE A 1 109 ? 3.684 11.892 -11.207 1.00 96.31 109 ILE A O 1
ATOM 881 N N . TRP A 1 110 ? 3.589 10.289 -9.638 1.00 96.94 110 TRP A N 1
ATOM 882 C CA . TRP A 1 110 ? 4.398 9.320 -10.373 1.00 96.94 110 TRP A CA 1
ATOM 883 C C . TRP A 1 110 ? 3.766 8.921 -11.711 1.00 96.94 110 TRP A C 1
ATOM 885 O O . TRP A 1 110 ? 4.426 9.011 -12.742 1.00 96.94 110 TRP A O 1
ATOM 895 N N . ILE A 1 111 ? 2.474 8.566 -11.710 1.00 96.50 111 ILE A N 1
ATOM 896 C CA . ILE A 1 111 ? 1.726 8.197 -12.923 1.00 96.50 111 ILE A CA 1
ATOM 897 C C . ILE A 1 111 ? 1.653 9.376 -13.902 1.00 96.50 111 ILE A C 1
ATOM 899 O O . ILE A 1 111 ? 1.727 9.172 -15.108 1.00 96.50 111 ILE A O 1
ATOM 903 N N . SER A 1 112 ? 1.519 10.608 -13.402 1.00 95.25 112 SER A N 1
ATOM 904 C CA . SER A 1 112 ? 1.354 11.789 -14.263 1.00 95.25 112 SER A CA 1
ATOM 905 C C . SER A 1 112 ? 2.663 12.323 -14.846 1.00 95.25 112 SER A C 1
ATOM 907 O O . SER A 1 112 ? 2.622 13.024 -15.853 1.00 95.25 112 SER A O 1
ATOM 909 N N . TYR A 1 113 ? 3.809 12.050 -14.214 1.00 96.19 113 TYR A N 1
ATOM 910 C CA . TYR A 1 113 ? 5.090 12.613 -14.638 1.00 96.19 113 TYR A CA 1
ATOM 911 C C . TYR A 1 113 ? 5.764 11.775 -15.732 1.00 96.19 113 TYR A C 1
ATOM 913 O O . TYR A 1 113 ? 5.846 12.218 -16.878 1.00 96.19 113 TYR A O 1
ATOM 921 N N . ASP A 1 114 ? 6.253 10.582 -15.383 1.00 93.62 114 ASP A N 1
ATOM 922 C CA . ASP A 1 114 ? 6.911 9.658 -16.318 1.00 93.62 114 ASP A CA 1
ATOM 923 C C . ASP A 1 114 ? 7.039 8.253 -15.691 1.00 93.62 114 ASP A C 1
ATOM 925 O O . ASP A 1 114 ? 8.128 7.867 -15.256 1.00 93.62 114 ASP A O 1
ATOM 929 N N . PRO A 1 115 ? 5.931 7.498 -15.562 1.00 93.06 115 PRO A N 1
ATOM 930 C CA . PRO A 1 115 ? 5.952 6.190 -14.918 1.00 93.06 115 PRO A CA 1
ATOM 931 C C . PRO A 1 115 ? 6.906 5.242 -15.648 1.00 93.06 115 PRO A C 1
ATOM 933 O O . PRO A 1 115 ? 6.796 5.070 -16.860 1.00 93.06 115 PRO A O 1
ATOM 936 N N . TYR A 1 116 ? 7.826 4.627 -14.899 1.00 89.88 116 TYR A N 1
ATOM 937 C CA . TYR A 1 116 ? 8.892 3.748 -15.399 1.00 89.88 116 TYR A CA 1
ATOM 938 C C . TYR A 1 116 ? 9.944 4.438 -16.273 1.00 89.88 116 TYR A C 1
ATOM 940 O O . TYR A 1 116 ? 10.711 3.770 -16.969 1.00 89.88 116 TYR A O 1
ATOM 948 N N . SER A 1 117 ? 10.007 5.774 -16.227 1.00 90.06 117 SER A N 1
ATOM 949 C CA . SER A 1 117 ? 10.959 6.571 -17.004 1.00 90.06 117 SER A CA 1
ATOM 950 C C . SER A 1 117 ? 10.906 6.268 -18.511 1.00 90.06 117 SER A C 1
ATOM 952 O O . SER A 1 117 ? 11.932 6.309 -19.189 1.00 90.06 117 SER A O 1
ATOM 954 N N . LEU A 1 118 ? 9.726 5.949 -19.058 1.00 91.38 118 LEU A N 1
ATOM 955 C CA . LEU A 1 118 ? 9.587 5.557 -20.470 1.00 91.38 118 LEU A CA 1
ATOM 956 C C . LEU A 1 118 ? 9.948 6.698 -21.432 1.00 91.38 118 LEU A C 1
ATOM 958 O O . LEU A 1 118 ? 10.374 6.438 -22.553 1.00 91.38 118 LEU A O 1
ATOM 962 N N . ASN A 1 119 ? 9.815 7.956 -20.994 1.00 92.12 119 ASN A N 1
ATOM 963 C CA . ASN A 1 119 ? 10.214 9.135 -21.765 1.00 92.12 119 ASN A CA 1
ATOM 964 C C . ASN A 1 119 ? 11.574 9.709 -21.343 1.00 92.12 119 ASN A C 1
ATOM 966 O O . ASN A 1 119 ? 11.946 10.781 -21.825 1.00 92.12 119 ASN A O 1
ATOM 970 N N . ASN A 1 120 ? 12.297 9.054 -20.428 1.00 91.00 120 ASN A N 1
ATOM 971 C CA . ASN A 1 120 ? 13.569 9.528 -19.874 1.00 91.00 120 ASN A CA 1
ATOM 972 C C . ASN A 1 120 ? 13.510 10.945 -19.267 1.00 91.00 120 ASN A C 1
ATOM 974 O O . ASN A 1 120 ? 14.520 11.647 -19.203 1.00 91.00 120 ASN A O 1
ATOM 978 N N . LYS A 1 121 ? 12.331 11.388 -18.803 1.00 93.69 121 LYS A N 1
ATOM 979 C CA . LYS A 1 121 ? 12.149 12.700 -18.151 1.00 93.69 121 LYS A CA 1
ATOM 980 C C . LYS A 1 121 ? 12.478 12.659 -16.665 1.00 93.69 121 LYS A C 1
ATOM 982 O O . LYS A 1 121 ? 12.697 13.707 -16.049 1.00 93.69 121 LYS A O 1
ATOM 987 N N . MET A 1 122 ? 12.448 11.470 -16.067 1.00 94.19 122 MET A N 1
ATOM 988 C CA . MET A 1 122 ? 12.704 11.258 -14.650 1.00 94.19 122 MET A CA 1
ATOM 989 C C . MET A 1 122 ? 14.006 10.482 -14.448 1.00 94.19 122 MET A C 1
ATOM 991 O O . MET A 1 122 ? 14.195 9.451 -15.084 1.00 94.19 122 MET A O 1
ATOM 995 N N . PRO A 1 123 ? 14.901 10.902 -13.535 1.00 93.75 123 PRO A N 1
ATOM 996 C CA . PRO A 1 123 ? 16.038 10.064 -13.182 1.00 93.75 123 PRO A CA 1
ATOM 997 C C . PRO A 1 123 ? 15.544 8.748 -12.565 1.00 93.75 123 PRO A C 1
ATOM 999 O O . PRO A 1 123 ? 14.632 8.757 -11.735 1.00 93.75 123 PRO A O 1
ATOM 1002 N N . ARG A 1 124 ? 16.203 7.627 -12.894 1.00 90.44 124 ARG A N 1
ATOM 1003 C CA . ARG A 1 124 ? 15.869 6.272 -12.396 1.00 90.44 124 ARG A CA 1
ATOM 1004 C C . ARG A 1 124 ? 15.676 6.219 -10.877 1.00 90.44 124 ARG A C 1
ATOM 1006 O O . ARG A 1 124 ? 14.761 5.558 -10.395 1.00 90.44 124 ARG A O 1
ATOM 1013 N N . VAL A 1 125 ? 16.510 6.932 -10.112 1.00 93.75 125 VAL A N 1
ATOM 1014 C CA . VAL A 1 125 ? 16.390 7.025 -8.642 1.00 93.75 125 VAL A CA 1
ATOM 1015 C C . VAL A 1 125 ? 15.043 7.608 -8.226 1.00 93.75 125 VAL A C 1
ATOM 1017 O O . VAL A 1 125 ? 14.400 7.079 -7.324 1.00 93.75 125 VAL A O 1
ATOM 1020 N N . GLY A 1 126 ? 14.609 8.678 -8.890 1.00 94.50 126 GLY A N 1
ATOM 1021 C CA . GLY A 1 126 ? 13.330 9.314 -8.615 1.00 94.50 126 GLY A CA 1
ATOM 1022 C C . GLY A 1 126 ? 12.153 8.409 -8.973 1.00 94.50 126 GLY A C 1
ATOM 1023 O O . GLY A 1 126 ? 11.241 8.271 -8.161 1.00 94.50 126 GLY A O 1
ATOM 1024 N N . ASP A 1 127 ? 12.196 7.759 -10.140 1.00 94.12 127 ASP A N 1
ATOM 1025 C CA . ASP A 1 127 ? 11.151 6.824 -10.582 1.00 94.12 127 ASP A CA 1
ATOM 1026 C C . ASP A 1 127 ? 10.983 5.664 -9.588 1.00 94.12 127 ASP A C 1
ATOM 1028 O O . ASP A 1 127 ? 9.884 5.417 -9.085 1.00 94.12 127 ASP A O 1
ATOM 1032 N N . ARG A 1 128 ? 12.096 5.017 -9.211 1.00 91.75 128 ARG A N 1
ATOM 1033 C CA . ARG A 1 128 ? 12.099 3.932 -8.220 1.00 91.75 128 ARG A CA 1
ATOM 1034 C C . ARG A 1 128 ? 11.594 4.404 -6.865 1.00 91.75 128 ARG A C 1
ATOM 1036 O O . ARG A 1 128 ? 10.748 3.735 -6.282 1.00 91.75 128 ARG A O 1
ATOM 1043 N N . LEU A 1 129 ? 12.057 5.559 -6.384 1.00 94.31 129 LEU A N 1
ATOM 1044 C CA . LEU A 1 129 ? 11.618 6.108 -5.104 1.00 94.31 129 LEU A CA 1
ATOM 1045 C C . LEU A 1 129 ? 10.109 6.379 -5.109 1.00 94.31 129 LEU A C 1
ATOM 1047 O O . LEU A 1 129 ? 9.409 5.917 -4.216 1.00 94.31 129 LEU A O 1
ATOM 1051 N N . LEU A 1 130 ? 9.572 7.074 -6.111 1.00 94.88 130 LEU A N 1
ATOM 1052 C CA . LEU A 1 130 ? 8.138 7.360 -6.156 1.00 94.88 130 LEU A CA 1
ATOM 1053 C C . LEU A 1 130 ? 7.283 6.090 -6.295 1.00 94.88 130 LEU A C 1
ATOM 1055 O O . LEU A 1 130 ? 6.229 5.994 -5.665 1.00 94.88 130 LEU A O 1
ATOM 1059 N N . CYS A 1 131 ? 7.738 5.113 -7.081 1.00 93.25 131 CYS A N 1
ATOM 1060 C CA . CYS A 1 131 ? 7.027 3.855 -7.280 1.00 93.25 131 CYS A CA 1
ATOM 1061 C C . CYS A 1 131 ? 7.037 2.968 -6.022 1.00 93.25 131 CYS A C 1
ATOM 1063 O O . CYS A 1 131 ? 6.007 2.395 -5.662 1.00 93.25 131 CYS A O 1
ATOM 1065 N N . GLU A 1 132 ? 8.181 2.861 -5.338 1.00 91.75 132 GLU A N 1
ATOM 1066 C CA . GLU A 1 132 ? 8.381 1.934 -4.217 1.00 91.75 132 GLU A CA 1
ATOM 1067 C C . GLU A 1 132 ? 7.964 2.532 -2.858 1.00 91.75 132 GLU A C 1
ATOM 1069 O O . GLU A 1 132 ? 7.551 1.790 -1.967 1.00 91.75 132 GLU A O 1
ATOM 1074 N N . MET A 1 133 ? 7.956 3.863 -2.697 1.00 93.25 133 MET A N 1
ATOM 1075 C CA . MET A 1 133 ? 7.538 4.533 -1.448 1.00 93.25 133 MET A CA 1
ATOM 1076 C C . MET A 1 133 ? 6.050 4.380 -1.116 1.00 93.25 133 MET A C 1
ATOM 1078 O O . MET A 1 133 ? 5.632 4.629 0.017 1.00 93.25 133 MET A O 1
ATOM 1082 N N . VAL A 1 134 ? 5.239 3.923 -2.065 1.00 94.38 134 VAL A N 1
ATOM 1083 C CA . VAL A 1 134 ? 3.815 3.649 -1.845 1.00 94.38 134 VAL A CA 1
ATOM 1084 C C . VAL A 1 134 ? 3.613 2.439 -0.926 1.00 94.38 134 VAL A C 1
ATOM 1086 O O . VAL A 1 134 ? 2.724 2.454 -0.075 1.00 94.38 134 VAL A O 1
ATOM 1089 N N . TYR A 1 135 ? 4.464 1.416 -1.015 1.00 90.69 135 TYR A N 1
ATOM 1090 C CA . TYR A 1 135 ? 4.333 0.196 -0.216 1.00 90.69 135 TYR A CA 1
ATOM 1091 C C . TYR A 1 135 ? 4.546 0.390 1.299 1.00 90.69 135 TYR A C 1
ATOM 1093 O O . TYR A 1 135 ? 3.713 -0.108 2.060 1.00 90.69 135 TYR A O 1
ATOM 1101 N N . PRO A 1 136 ? 5.565 1.127 1.797 1.00 91.25 136 PRO A N 1
ATOM 1102 C CA . PRO A 1 136 ? 5.669 1.431 3.227 1.00 91.25 136 PRO A CA 1
ATOM 1103 C C . PRO A 1 136 ? 4.491 2.265 3.731 1.00 91.25 136 PRO A C 1
ATOM 1105 O O . PRO A 1 136 ? 4.066 2.097 4.873 1.00 91.25 136 PRO A O 1
ATOM 1108 N N . LEU A 1 137 ? 3.935 3.149 2.896 1.00 94.06 137 LEU A N 1
ATOM 1109 C CA . LEU A 1 137 ? 2.745 3.911 3.267 1.00 94.06 137 LEU A CA 1
ATOM 1110 C C . LEU A 1 137 ? 1.523 3.002 3.388 1.00 94.06 137 LEU A C 1
ATOM 1112 O O . LEU A 1 137 ? 0.822 3.084 4.393 1.00 94.06 137 LEU A O 1
ATOM 1116 N N . LEU A 1 138 ? 1.301 2.096 2.430 1.00 92.44 138 LEU A N 1
ATOM 1117 C CA . LEU A 1 138 ? 0.250 1.076 2.513 1.00 92.44 138 LEU A CA 1
ATOM 1118 C C . LEU A 1 138 ? 0.424 0.202 3.758 1.00 92.44 138 LEU A C 1
ATOM 1120 O O . LEU A 1 138 ? -0.531 -0.002 4.506 1.00 92.44 138 LEU A O 1
ATOM 1124 N N . TYR A 1 139 ? 1.648 -0.246 4.042 1.00 90.62 139 TYR A N 1
ATOM 1125 C CA . TYR A 1 139 ? 1.972 -0.950 5.281 1.00 90.62 139 TYR A CA 1
ATOM 1126 C C . TYR A 1 139 ? 1.594 -0.124 6.526 1.00 90.62 139 TYR A C 1
ATOM 1128 O O . TYR A 1 139 ? 0.989 -0.649 7.466 1.00 90.62 139 TYR A O 1
ATOM 1136 N N . GLY A 1 140 ? 1.875 1.182 6.518 1.00 92.69 140 GLY A N 1
ATOM 1137 C CA . GLY A 1 140 ? 1.449 2.124 7.553 1.00 92.69 140 GLY A CA 1
ATOM 1138 C C . GLY A 1 140 ? -0.074 2.211 7.698 1.00 92.69 140 GLY A C 1
ATOM 1139 O O . GLY A 1 140 ? -0.583 2.172 8.820 1.00 92.69 140 GLY A O 1
ATOM 1140 N N . VAL A 1 141 ? -0.820 2.250 6.586 1.00 93.88 141 VAL A N 1
ATOM 1141 C CA . VAL A 1 141 ? -2.294 2.219 6.585 1.00 93.88 141 VAL A CA 1
ATOM 1142 C C . VAL A 1 141 ? -2.804 0.948 7.273 1.00 93.88 141 VAL A C 1
ATOM 1144 O O . VAL A 1 141 ? -3.602 1.035 8.208 1.00 93.88 141 VAL A O 1
ATOM 1147 N N . TYR A 1 142 ? -2.315 -0.227 6.874 1.00 92.12 142 TYR A N 1
ATOM 1148 C CA . TYR A 1 142 ? -2.733 -1.503 7.464 1.00 92.12 142 TYR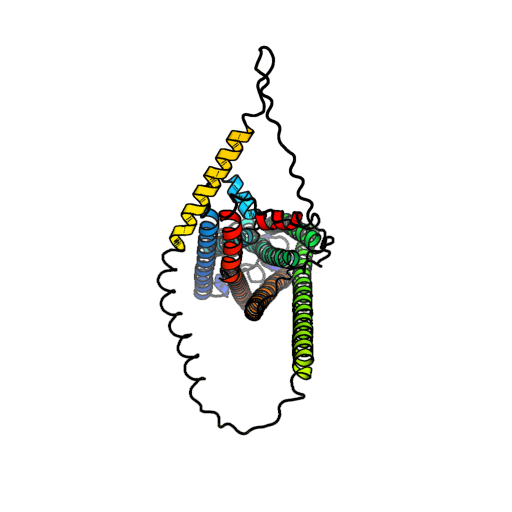 A CA 1
ATOM 1149 C C . TYR A 1 142 ? -2.338 -1.634 8.935 1.00 92.12 142 TYR A C 1
ATOM 1151 O O . TYR A 1 142 ? -3.116 -2.125 9.756 1.00 92.12 142 TYR A O 1
ATOM 1159 N N . THR A 1 143 ? -1.165 -1.121 9.301 1.00 91.94 143 THR A N 1
ATOM 1160 C CA . THR A 1 143 ? -0.737 -1.048 10.699 1.00 91.94 143 THR A CA 1
ATOM 1161 C C . THR A 1 143 ? -1.683 -0.163 11.516 1.00 91.94 143 THR A C 1
ATOM 1163 O O . THR A 1 143 ? -2.051 -0.524 12.632 1.00 91.94 143 THR A O 1
ATOM 1166 N N . CYS A 1 144 ? -2.159 0.959 10.966 1.00 92.75 144 CYS A N 1
ATOM 1167 C CA . CYS A 1 144 ? -3.156 1.799 11.633 1.00 92.75 144 CYS A CA 1
ATOM 1168 C C . CYS A 1 144 ? -4.489 1.067 11.853 1.00 92.75 144 CYS A C 1
ATOM 1170 O O . CYS A 1 144 ? -5.086 1.219 12.920 1.00 92.75 144 CYS A O 1
ATOM 1172 N N . VAL A 1 145 ? -4.935 0.247 10.893 1.00 90.50 145 VAL A N 1
ATOM 1173 C CA . VAL A 1 145 ? -6.129 -0.605 11.050 1.00 90.50 145 VAL A CA 1
ATOM 1174 C C . VAL A 1 145 ? -5.941 -1.579 12.217 1.00 90.50 145 VAL A C 1
ATOM 1176 O O . VAL A 1 145 ? -6.781 -1.617 13.118 1.00 90.50 145 VAL A O 1
ATOM 1179 N N . LEU A 1 146 ? -4.801 -2.278 12.272 1.00 89.50 146 LEU A N 1
ATOM 1180 C CA . LEU A 1 146 ? -4.452 -3.161 13.393 1.00 89.50 146 LEU A CA 1
ATOM 1181 C C . LEU A 1 146 ? -4.408 -2.425 14.736 1.00 89.50 146 LEU A C 1
ATOM 1183 O O . LEU A 1 146 ? -4.849 -2.956 15.753 1.00 89.50 146 LEU A O 1
ATOM 1187 N N . LEU A 1 147 ? -3.904 -1.191 14.761 1.00 90.25 147 LEU A N 1
ATOM 1188 C CA . LEU A 1 147 ? -3.858 -0.379 15.976 1.00 90.25 147 LEU A CA 1
ATOM 1189 C C . LEU A 1 147 ? -5.250 0.027 16.465 1.00 90.25 147 LEU A C 1
ATOM 1191 O O . LEU A 1 147 ? -5.484 0.023 17.675 1.00 90.25 147 LEU A O 1
ATOM 1195 N N . VAL A 1 148 ? -6.173 0.360 15.557 1.00 87.56 148 VAL A N 1
ATOM 1196 C CA . VAL A 1 148 ? -7.574 0.619 15.925 1.00 87.56 148 VAL A CA 1
ATOM 1197 C C . VAL A 1 148 ? -8.220 -0.637 16.493 1.00 87.56 148 VAL A C 1
ATOM 1199 O O . VAL A 1 148 ? -8.877 -0.564 17.529 1.00 87.56 148 VAL A O 1
ATOM 1202 N N . TRP A 1 149 ? -7.966 -1.791 15.884 1.00 83.62 149 TRP A N 1
ATOM 1203 C CA . TRP A 1 149 ? -8.452 -3.080 16.371 1.00 83.62 149 TRP A CA 1
ATOM 1204 C C . TRP A 1 149 ? -7.902 -3.430 17.754 1.00 83.62 149 TRP A C 1
ATOM 1206 O O . TRP A 1 149 ? -8.662 -3.783 18.657 1.00 83.62 149 TRP A O 1
ATOM 1216 N N . GLY A 1 150 ? -6.600 -3.235 17.960 1.00 84.44 150 GLY A N 1
ATOM 1217 C CA . GLY A 1 150 ? -5.966 -3.378 19.268 1.00 84.44 150 GLY A CA 1
ATOM 1218 C C . GLY A 1 150 ? -6.545 -2.444 20.320 1.00 84.44 150 GLY A C 1
ATOM 1219 O O . GLY A 1 150 ? -6.749 -2.859 21.458 1.00 84.44 150 GLY A O 1
ATOM 1220 N N . GLY A 1 151 ? -6.864 -1.204 19.941 1.00 83.69 151 GLY A N 1
ATOM 1221 C CA . GLY A 1 151 ? -7.537 -0.249 20.818 1.00 83.69 151 GLY A CA 1
ATOM 1222 C C . GLY A 1 151 ? -8.945 -0.694 21.216 1.00 83.69 151 GLY A C 1
ATOM 1223 O O . GLY A 1 151 ? -9.283 -0.633 22.397 1.00 83.69 151 GLY A O 1
ATOM 1224 N N . LEU A 1 152 ? -9.735 -1.186 20.255 1.00 79.31 152 LEU A N 1
ATOM 1225 C CA . LEU A 1 152 ? -11.081 -1.712 20.503 1.00 79.31 152 LEU A CA 1
ATOM 1226 C C . LEU A 1 152 ? -11.042 -2.911 21.455 1.00 79.31 152 LEU A C 1
ATOM 1228 O O . LEU A 1 152 ? -11.768 -2.927 22.445 1.00 79.31 152 LEU A O 1
ATOM 1232 N N . TYR A 1 153 ? -10.149 -3.874 21.211 1.00 77.56 153 TYR A N 1
ATOM 1233 C CA . TYR A 1 153 ? -10.011 -5.037 22.086 1.00 77.56 153 TYR A CA 1
ATOM 1234 C C . TYR A 1 153 ? -9.542 -4.646 23.493 1.00 77.56 153 TYR A C 1
ATOM 1236 O O . TYR A 1 153 ? -10.085 -5.127 24.484 1.00 77.56 153 TYR A O 1
ATOM 1244 N N . GLN A 1 154 ? -8.559 -3.749 23.612 1.00 79.62 154 GLN A N 1
ATOM 1245 C CA . GLN A 1 154 ? -8.075 -3.282 24.913 1.00 79.62 154 GLN A CA 1
ATOM 1246 C C . GLN A 1 154 ? -9.167 -2.559 25.717 1.00 79.62 154 G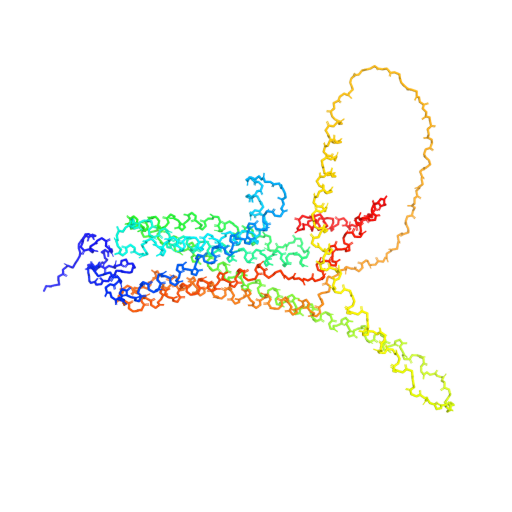LN A C 1
ATOM 1248 O O . GLN A 1 154 ? -9.208 -2.685 26.940 1.00 79.62 154 GLN A O 1
ATOM 1253 N N . GLY A 1 155 ? -10.059 -1.821 25.048 1.00 75.81 155 GLY A N 1
ATOM 1254 C CA . GLY A 1 155 ? -11.218 -1.202 25.698 1.00 75.81 155 GLY A CA 1
ATOM 1255 C C . GLY A 1 155 ? -12.184 -2.230 26.295 1.00 75.81 155 GLY A C 1
ATOM 1256 O O . GLY A 1 155 ? -12.822 -1.967 27.309 1.00 75.81 155 GLY A O 1
ATOM 1257 N N . ILE A 1 156 ? -12.241 -3.415 25.695 1.00 71.56 156 ILE A N 1
ATOM 1258 C CA . ILE A 1 156 ? -13.103 -4.518 26.104 1.00 71.56 156 ILE A CA 1
ATOM 1259 C C . ILE A 1 156 ? -12.445 -5.378 27.203 1.00 71.56 156 ILE A C 1
ATOM 1261 O O . ILE A 1 156 ? -13.089 -5.769 28.178 1.00 71.56 156 ILE A O 1
ATOM 1265 N N . ALA A 1 157 ? -11.154 -5.686 27.069 1.00 67.19 157 ALA A N 1
ATOM 1266 C CA . ALA A 1 157 ? -10.421 -6.575 27.964 1.00 67.19 157 ALA A CA 1
ATOM 1267 C C . ALA A 1 157 ? -9.606 -5.784 29.005 1.00 67.19 157 ALA A C 1
ATOM 1269 O O . ALA A 1 157 ? -8.430 -5.494 28.822 1.00 67.19 157 ALA A O 1
ATOM 1270 N N . SER A 1 158 ? -10.206 -5.503 30.164 1.00 58.22 158 SER A N 1
ATOM 1271 C CA . SER A 1 158 ? -9.614 -4.720 31.272 1.00 58.22 158 SER A CA 1
ATOM 1272 C C . SER A 1 158 ? -8.372 -5.342 31.968 1.00 58.22 158 SER A C 1
ATOM 1274 O O . SER A 1 158 ? -7.950 -4.863 33.028 1.00 58.22 158 SER A O 1
ATOM 1276 N N . LYS A 1 159 ? -7.769 -6.429 31.469 1.00 72.44 159 LYS A N 1
ATOM 1277 C CA . LYS A 1 159 ? -6.697 -7.122 32.210 1.00 72.44 159 LYS A CA 1
ATOM 1278 C C . LYS A 1 159 ? -5.355 -6.378 32.137 1.00 72.44 159 LYS A C 1
ATOM 1280 O O . LYS A 1 159 ? -4.942 -5.868 31.103 1.00 72.44 159 LYS A O 1
ATOM 1285 N N . LYS A 1 160 ? -4.647 -6.354 33.274 1.00 64.06 160 LYS A N 1
ATOM 1286 C CA . LYS A 1 160 ? -3.389 -5.611 33.503 1.00 64.06 160 LYS A CA 1
ATOM 1287 C C . LYS A 1 160 ? -2.210 -6.120 32.651 1.00 64.06 160 LYS A C 1
ATOM 1289 O O . LYS A 1 160 ? -1.317 -5.340 32.327 1.00 64.06 160 LYS A O 1
ATOM 1294 N N . THR A 1 161 ? -2.223 -7.398 32.271 1.00 66.06 161 THR A N 1
ATOM 1295 C CA . THR A 1 161 ? -1.247 -8.049 31.381 1.00 66.06 161 THR A CA 1
ATOM 1296 C C . THR A 1 161 ? -1.831 -8.154 29.982 1.00 66.06 161 THR A C 1
ATOM 1298 O O . THR A 1 161 ? -2.303 -9.210 29.564 1.00 66.06 161 THR A O 1
ATOM 1301 N N . ASP A 1 162 ? -1.873 -7.019 29.296 1.00 73.38 162 ASP A N 1
ATOM 1302 C CA . ASP A 1 162 ? -2.470 -6.947 27.975 1.00 73.38 162 ASP A CA 1
ATOM 1303 C C . ASP A 1 162 ? -1.392 -7.139 26.886 1.00 73.38 162 ASP A C 1
ATOM 1305 O O . ASP A 1 162 ? -0.596 -6.213 26.659 1.00 73.38 162 ASP A O 1
ATOM 1309 N N . PRO A 1 163 ? -1.336 -8.304 26.206 1.00 79.00 163 PRO A N 1
ATOM 1310 C CA . PRO A 1 163 ? -0.383 -8.545 25.120 1.00 79.00 163 PRO A CA 1
ATOM 1311 C C . PRO A 1 163 ? -0.506 -7.499 24.000 1.00 79.00 163 PRO A C 1
ATOM 1313 O O . PRO A 1 163 ? 0.479 -7.200 23.321 1.00 79.00 163 PRO A O 1
ATOM 1316 N N . PHE A 1 164 ? -1.664 -6.843 23.863 1.00 79.69 164 PHE A N 1
ATOM 1317 C CA . PHE A 1 164 ? -1.887 -5.811 22.854 1.00 79.69 164 PHE A CA 1
ATOM 1318 C C . PHE A 1 164 ? -1.079 -4.541 23.087 1.00 79.69 164 PHE A C 1
ATOM 1320 O O . PHE A 1 164 ? -0.731 -3.849 22.129 1.00 79.69 164 PHE A O 1
ATOM 1327 N N . ARG A 1 165 ? -0.695 -4.242 24.335 1.00 84.00 165 ARG A N 1
ATOM 1328 C CA . ARG A 1 165 ? 0.195 -3.106 24.612 1.00 84.00 165 ARG A CA 1
ATOM 1329 C C . ARG A 1 165 ? 1.589 -3.342 24.032 1.00 84.00 165 ARG A C 1
ATOM 1331 O O . ARG A 1 165 ? 2.194 -2.400 23.519 1.00 84.00 165 ARG A O 1
ATOM 1338 N N . ILE A 1 166 ? 2.088 -4.575 24.123 1.00 86.62 166 ILE A N 1
ATOM 1339 C CA . ILE A 1 166 ? 3.388 -4.961 23.566 1.00 86.62 166 ILE A CA 1
ATOM 1340 C C . ILE A 1 166 ? 3.293 -4.957 22.041 1.00 86.62 166 ILE A C 1
ATOM 1342 O O . ILE A 1 166 ? 4.078 -4.262 21.399 1.00 86.62 166 ILE A O 1
ATOM 1346 N N . LEU A 1 167 ? 2.276 -5.618 21.476 1.00 84.12 167 LEU A N 1
ATOM 1347 C CA . LEU A 1 167 ? 2.054 -5.667 20.029 1.00 84.12 167 LEU A CA 1
ATOM 1348 C C . LEU A 1 167 ? 1.955 -4.264 19.412 1.00 84.12 167 LEU A C 1
ATOM 1350 O O . LEU A 1 167 ? 2.613 -3.984 18.418 1.00 84.12 167 LEU A O 1
ATOM 1354 N N . ARG A 1 168 ? 1.218 -3.339 20.043 1.00 85.50 168 ARG A N 1
ATOM 1355 C CA . ARG A 1 168 ? 1.116 -1.938 19.601 1.00 85.50 168 ARG A CA 1
ATOM 1356 C C . ARG A 1 168 ? 2.469 -1.230 19.552 1.00 85.50 168 ARG A C 1
ATOM 1358 O O . ARG A 1 168 ? 2.731 -0.501 18.599 1.00 85.50 168 ARG A O 1
ATOM 1365 N N . ARG A 1 169 ? 3.319 -1.412 20.569 1.00 89.38 169 ARG A N 1
ATOM 1366 C CA . ARG A 1 169 ? 4.666 -0.818 20.580 1.00 89.38 169 ARG A CA 1
ATOM 1367 C C . ARG A 1 169 ? 5.525 -1.407 19.468 1.00 89.38 169 ARG A C 1
ATOM 1369 O O . ARG A 1 169 ? 6.168 -0.648 18.756 1.00 89.38 169 ARG A O 1
ATOM 1376 N N . VAL A 1 170 ? 5.495 -2.728 19.303 1.00 89.31 170 VAL A N 1
ATOM 1377 C CA . VAL A 1 170 ? 6.243 -3.436 18.254 1.00 89.31 170 VAL A CA 1
ATOM 1378 C C . VAL A 1 170 ? 5.814 -2.962 16.863 1.00 89.31 170 VAL A C 1
ATOM 1380 O O . VAL A 1 170 ? 6.663 -2.575 16.069 1.00 89.31 170 VAL A O 1
ATOM 1383 N N . LEU A 1 171 ? 4.507 -2.891 16.592 1.00 87.50 171 LEU A N 1
ATOM 1384 C CA . LEU A 1 171 ? 3.964 -2.413 15.317 1.00 87.50 171 LEU A CA 1
ATOM 1385 C C . LEU A 1 171 ? 4.392 -0.973 14.996 1.00 87.50 171 LEU A C 1
ATOM 1387 O O . LEU A 1 171 ? 4.795 -0.692 13.869 1.00 87.50 171 LEU A O 1
ATOM 1391 N N . LEU A 1 172 ? 4.356 -0.070 15.983 1.00 88.56 172 LEU A N 1
ATOM 1392 C CA . LEU A 1 172 ? 4.815 1.311 15.807 1.00 88.56 172 LEU A CA 1
ATOM 1393 C C . LEU A 1 172 ? 6.317 1.385 15.502 1.00 88.56 172 LEU A C 1
ATOM 1395 O O . LEU A 1 172 ? 6.712 2.124 14.604 1.00 88.56 172 LEU A O 1
ATOM 1399 N N . TRP A 1 173 ? 7.144 0.605 16.203 1.00 89.12 173 TRP A N 1
ATOM 1400 C CA . TRP A 1 173 ? 8.583 0.541 15.934 1.00 89.12 173 TRP A CA 1
ATOM 1401 C C . TRP A 1 173 ? 8.883 0.023 14.528 1.00 89.12 173 TRP A C 1
ATOM 1403 O O . TRP A 1 173 ? 9.680 0.630 13.816 1.00 89.12 173 TRP A O 1
ATOM 1413 N N . ILE A 1 174 ? 8.210 -1.047 14.097 1.00 87.69 174 ILE A N 1
ATOM 1414 C CA . ILE A 1 174 ? 8.387 -1.596 12.746 1.00 87.69 174 ILE A CA 1
ATOM 1415 C C . ILE A 1 174 ? 7.973 -0.565 11.696 1.00 87.69 174 ILE A C 1
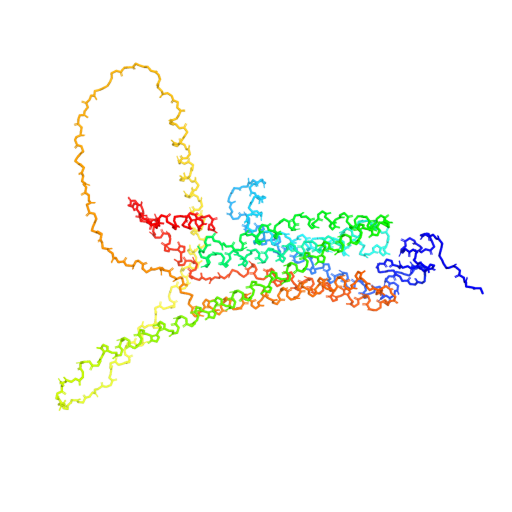ATOM 1417 O O . ILE A 1 174 ? 8.690 -0.376 10.720 1.00 87.69 174 ILE A O 1
ATOM 1421 N N . MET A 1 175 ? 6.867 0.154 11.903 1.00 87.12 175 MET A N 1
ATOM 1422 C CA . MET A 1 175 ? 6.429 1.214 10.991 1.00 87.12 175 MET A CA 1
ATOM 1423 C C . MET A 1 175 ? 7.490 2.319 10.853 1.00 87.12 175 MET A C 1
ATOM 1425 O O . MET A 1 175 ? 7.829 2.693 9.732 1.00 87.12 175 MET A O 1
ATOM 1429 N N . ILE A 1 176 ? 8.081 2.773 11.966 1.00 88.31 176 ILE A N 1
ATOM 1430 C CA . ILE A 1 176 ? 9.138 3.801 11.973 1.00 88.31 176 ILE A CA 1
ATOM 1431 C C . ILE A 1 176 ? 10.409 3.319 11.259 1.00 88.31 176 ILE A C 1
ATOM 1433 O O . ILE A 1 176 ? 11.027 4.099 10.543 1.00 88.31 176 ILE A O 1
ATOM 1437 N N . ILE A 1 177 ? 10.794 2.050 11.426 1.00 87.06 177 ILE A N 1
ATOM 1438 C CA . ILE A 1 177 ? 12.013 1.480 10.822 1.00 87.06 177 ILE A CA 1
ATOM 1439 C C . ILE A 1 177 ? 11.805 1.134 9.338 1.00 87.06 177 ILE A C 1
ATOM 1441 O O . ILE A 1 177 ? 12.709 1.310 8.522 1.00 87.06 177 ILE A O 1
ATOM 1445 N N . SER A 1 178 ? 10.610 0.667 8.967 1.00 85.25 178 SER A N 1
ATOM 1446 C CA . SER A 1 178 ? 10.303 0.202 7.608 1.00 85.25 178 SER A CA 1
ATOM 1447 C C . SER A 1 178 ? 10.422 1.307 6.556 1.00 85.25 178 SER A C 1
ATOM 1449 O O . SER A 1 178 ? 10.945 1.065 5.472 1.00 85.25 178 SER A O 1
ATOM 1451 N N . PHE A 1 179 ? 9.999 2.529 6.883 1.00 87.62 179 PHE A N 1
ATOM 1452 C CA . PHE A 1 179 ? 9.992 3.656 5.952 1.00 87.62 179 PHE A CA 1
ATOM 1453 C C . PHE A 1 179 ? 11.401 4.077 5.484 1.00 87.62 179 PHE A C 1
ATOM 1455 O O . PHE A 1 179 ? 11.647 4.036 4.277 1.00 87.62 179 PHE A O 1
ATOM 1462 N N . PRO A 1 180 ? 12.361 4.420 6.372 1.00 89.56 180 PRO A N 1
ATOM 1463 C CA . PRO A 1 180 ? 13.725 4.736 5.951 1.00 89.56 180 PRO A CA 1
ATOM 1464 C C . PRO A 1 180 ? 14.429 3.527 5.328 1.00 89.56 180 PRO A C 1
ATOM 1466 O O . PRO A 1 180 ? 15.222 3.705 4.406 1.00 89.56 180 PRO A O 1
ATOM 1469 N N . GLY A 1 181 ? 14.114 2.304 5.777 1.00 87.38 181 GLY A N 1
ATOM 1470 C CA . GLY A 1 181 ? 14.636 1.075 5.180 1.00 87.38 181 GLY A CA 1
ATOM 1471 C C . GLY A 1 181 ? 14.268 0.953 3.702 1.00 87.38 181 GLY A C 1
ATOM 1472 O O . GLY A 1 181 ? 15.153 0.841 2.858 1.00 87.38 181 GLY A O 1
ATOM 1473 N N . ILE A 1 182 ? 12.977 1.050 3.370 1.00 88.00 182 ILE A N 1
ATOM 1474 C CA . ILE A 1 182 ? 12.508 0.965 1.980 1.00 88.00 182 ILE A CA 1
ATOM 1475 C C . ILE A 1 182 ? 12.998 2.152 1.149 1.00 88.00 182 ILE A C 1
ATOM 1477 O O . ILE A 1 182 ? 13.452 1.942 0.026 1.00 88.00 182 ILE A O 1
ATOM 1481 N N . ALA A 1 183 ? 12.992 3.372 1.693 1.00 90.31 183 ALA A N 1
ATOM 1482 C CA . ALA A 1 183 ? 13.527 4.539 0.992 1.00 90.31 183 ALA A CA 1
ATOM 1483 C C . ALA A 1 183 ? 15.005 4.344 0.613 1.00 90.31 183 ALA A C 1
ATOM 1485 O O . ALA A 1 183 ? 15.393 4.568 -0.532 1.00 90.31 183 ALA A O 1
ATOM 1486 N N . THR A 1 184 ? 15.820 3.854 1.552 1.00 89.94 184 THR A N 1
ATOM 1487 C CA . THR A 1 184 ? 17.247 3.587 1.318 1.00 89.94 184 THR A CA 1
ATOM 1488 C C . THR A 1 184 ? 17.441 2.512 0.251 1.00 89.94 184 THR A C 1
ATOM 1490 O O . THR A 1 184 ? 18.254 2.687 -0.653 1.00 89.94 184 THR A O 1
ATOM 1493 N N . LEU A 1 185 ? 16.665 1.425 0.302 1.00 89.06 185 LEU A N 1
ATOM 1494 C CA . LEU A 1 185 ? 16.710 0.364 -0.711 1.00 89.06 185 LEU A CA 1
ATOM 1495 C C . LEU A 1 185 ? 16.307 0.869 -2.096 1.00 89.06 185 LEU A C 1
ATOM 1497 O O . LEU A 1 185 ? 16.977 0.544 -3.073 1.00 89.06 185 LEU A O 1
ATOM 1501 N N . SER A 1 186 ? 15.263 1.698 -2.167 1.00 90.50 186 SER A N 1
ATOM 1502 C CA . SER A 1 186 ? 14.781 2.297 -3.417 1.00 90.50 186 SER A CA 1
ATOM 1503 C C . SER A 1 186 ? 15.864 3.179 -4.046 1.00 90.50 186 SER A C 1
ATOM 1505 O O . SER A 1 186 ? 16.114 3.106 -5.248 1.00 90.50 186 SER A O 1
ATOM 1507 N N . ILE A 1 187 ? 16.564 3.971 -3.222 1.00 92.06 187 ILE A N 1
ATOM 1508 C CA . ILE A 1 187 ? 17.677 4.824 -3.660 1.00 92.06 187 ILE A CA 1
ATOM 1509 C C . ILE A 1 187 ? 18.860 3.973 -4.137 1.00 92.06 187 ILE A C 1
ATOM 1511 O O . ILE A 1 187 ? 19.362 4.199 -5.236 1.00 92.06 187 ILE A O 1
ATOM 1515 N N . LEU A 1 188 ? 19.282 2.968 -3.361 1.00 90.69 188 LEU A N 1
ATOM 1516 C CA . LEU A 1 188 ? 20.387 2.072 -3.732 1.00 90.69 188 LEU A CA 1
ATOM 1517 C C . LEU A 1 188 ? 20.106 1.330 -5.045 1.00 90.69 188 LEU A C 1
ATOM 1519 O O . LEU A 1 188 ? 20.979 1.261 -5.911 1.00 90.69 188 LEU A O 1
ATOM 1523 N N . LYS A 1 189 ? 18.874 0.840 -5.221 1.00 87.00 189 LYS A N 1
ATOM 1524 C CA . LYS A 1 189 ? 18.408 0.198 -6.456 1.00 87.00 189 LYS A CA 1
ATOM 1525 C C . LYS A 1 189 ? 18.378 1.178 -7.626 1.00 87.00 189 LYS A C 1
ATOM 1527 O O . LYS A 1 189 ? 18.803 0.844 -8.727 1.00 87.00 189 LYS A O 1
ATOM 1532 N N . GLY A 1 190 ? 17.930 2.408 -7.386 1.00 89.06 190 GLY A N 1
ATOM 1533 C CA . GLY A 1 190 ? 17.963 3.484 -8.371 1.00 89.06 190 GLY A CA 1
ATOM 1534 C C . GLY A 1 190 ? 19.376 3.828 -8.851 1.00 89.06 190 GLY A C 1
ATOM 1535 O O . GLY A 1 190 ? 19.566 4.092 -10.034 1.00 89.06 190 GLY A O 1
ATOM 1536 N N . MET A 1 191 ? 20.364 3.778 -7.952 1.00 90.94 191 MET A N 1
ATOM 1537 C CA . MET A 1 191 ? 21.780 4.030 -8.249 1.00 90.94 191 MET A CA 1
ATOM 1538 C C . MET A 1 191 ? 22.516 2.822 -8.853 1.00 90.94 191 MET A C 1
ATOM 1540 O O . MET A 1 191 ? 23.720 2.914 -9.079 1.00 90.94 191 MET A O 1
ATOM 1544 N N . ARG A 1 192 ? 21.835 1.686 -9.082 1.00 86.81 192 ARG A N 1
ATOM 1545 C CA . ARG A 1 192 ? 22.450 0.407 -9.499 1.00 86.81 192 ARG A CA 1
ATOM 1546 C C . ARG A 1 192 ? 23.553 -0.082 -8.560 1.00 86.81 192 ARG A C 1
ATOM 1548 O O . ARG A 1 192 ? 24.480 -0.772 -8.978 1.00 86.81 192 ARG A O 1
ATOM 1555 N N . TYR A 1 193 ? 23.476 0.258 -7.275 1.00 86.94 193 TYR A N 1
ATOM 1556 C CA . TYR A 1 193 ? 24.458 -0.237 -6.324 1.00 86.94 193 TYR A CA 1
ATOM 1557 C C . TYR A 1 193 ? 24.160 -1.712 -6.029 1.00 86.94 193 TYR A C 1
ATOM 1559 O O . TYR A 1 193 ? 23.270 -2.030 -5.238 1.00 86.94 193 TYR A O 1
ATOM 1567 N N . SER A 1 194 ? 24.887 -2.618 -6.688 1.00 74.00 194 SER A N 1
ATOM 1568 C CA . SER A 1 194 ? 24.685 -4.073 -6.645 1.00 74.00 194 SER A CA 1
ATOM 1569 C C . SER A 1 194 ? 25.179 -4.706 -5.337 1.00 74.00 194 SER A C 1
ATOM 1571 O O . SER A 1 194 ? 25.884 -5.717 -5.336 1.00 74.00 194 SER A O 1
ATOM 1573 N N . ASN A 1 195 ? 24.853 -4.109 -4.192 1.00 83.44 195 ASN A N 1
ATOM 1574 C CA . ASN A 1 195 ? 25.114 -4.740 -2.910 1.00 83.44 195 ASN A CA 1
ATOM 1575 C C . ASN A 1 195 ? 24.002 -5.749 -2.622 1.00 83.44 195 ASN A C 1
ATOM 1577 O O . ASN A 1 195 ? 22.985 -5.430 -2.000 1.00 83.44 195 ASN A O 1
ATOM 1581 N N . THR A 1 196 ? 24.224 -6.979 -3.082 1.00 84.06 196 THR A N 1
ATOM 1582 C CA . THR A 1 196 ? 23.336 -8.127 -2.879 1.00 84.06 196 THR A CA 1
ATOM 1583 C C . THR A 1 196 ? 22.926 -8.265 -1.412 1.00 84.06 196 THR A C 1
ATOM 1585 O O . THR A 1 196 ? 21.767 -8.548 -1.121 1.00 84.06 196 THR A O 1
ATOM 1588 N N . THR A 1 197 ? 23.831 -7.976 -0.472 1.00 85.69 197 THR A N 1
ATOM 1589 C CA . THR A 1 197 ? 23.560 -8.050 0.969 1.00 85.69 197 THR A CA 1
ATOM 1590 C C . THR A 1 197 ? 22.526 -7.021 1.417 1.00 85.69 197 THR A C 1
ATOM 1592 O O . THR A 1 197 ? 21.615 -7.363 2.169 1.00 85.69 197 THR A O 1
ATOM 1595 N N . ALA A 1 198 ? 22.624 -5.775 0.944 1.00 83.25 198 ALA A N 1
ATOM 1596 C CA . ALA A 1 198 ? 21.654 -4.733 1.279 1.00 83.25 198 ALA A CA 1
ATOM 1597 C C . ALA A 1 198 ? 20.264 -5.078 0.726 1.00 83.25 198 ALA A C 1
ATOM 1599 O O . ALA A 1 198 ? 19.269 -4.941 1.434 1.00 83.25 198 ALA A O 1
ATOM 1600 N N . PHE A 1 199 ? 20.204 -5.600 -0.502 1.00 81.94 199 PHE A N 1
ATOM 1601 C CA . PHE A 1 199 ? 18.956 -6.041 -1.120 1.00 81.94 199 PHE A CA 1
ATOM 1602 C C . PHE A 1 199 ? 18.312 -7.220 -0.377 1.00 81.94 199 PHE A C 1
ATOM 1604 O O . PHE A 1 199 ? 17.110 -7.188 -0.102 1.00 81.94 199 PHE A O 1
ATOM 1611 N N . ILE A 1 200 ? 19.101 -8.236 -0.005 1.00 84.31 200 ILE A N 1
ATOM 1612 C CA . ILE A 1 200 ? 18.622 -9.382 0.780 1.00 84.31 200 ILE A CA 1
ATOM 1613 C C . ILE A 1 200 ? 18.115 -8.907 2.140 1.00 84.31 200 ILE A C 1
ATOM 1615 O O . ILE A 1 200 ? 16.993 -9.234 2.514 1.00 84.31 200 ILE A O 1
ATOM 1619 N N . LEU A 1 201 ? 18.898 -8.098 2.860 1.00 84.06 201 LEU A N 1
ATOM 1620 C CA . LEU A 1 201 ? 18.507 -7.580 4.171 1.00 84.06 201 LEU A CA 1
ATOM 1621 C C . LEU A 1 201 ? 17.215 -6.765 4.081 1.00 84.06 201 LEU A C 1
ATOM 1623 O O . LEU A 1 201 ? 16.305 -6.939 4.888 1.00 84.06 201 LEU A O 1
ATOM 1627 N N . GLY A 1 202 ? 17.111 -5.917 3.063 1.00 81.56 202 GLY A N 1
ATOM 1628 C CA . GLY A 1 202 ? 15.916 -5.144 2.785 1.00 81.56 202 GLY A CA 1
ATOM 1629 C C . GLY A 1 202 ? 14.686 -6.001 2.515 1.00 81.56 202 GLY A C 1
ATOM 1630 O O . GLY A 1 202 ? 13.639 -5.800 3.130 1.00 81.56 202 GLY A O 1
ATOM 1631 N N . SER A 1 203 ? 14.834 -7.001 1.649 1.00 80.62 203 SER A N 1
ATOM 1632 C CA . SER A 1 203 ? 13.771 -7.951 1.310 1.00 80.62 203 SER A CA 1
ATOM 1633 C C . SER A 1 203 ? 13.328 -8.764 2.527 1.00 80.62 203 SER A C 1
ATOM 1635 O O . SER A 1 203 ? 12.131 -8.948 2.738 1.00 80.62 203 SER A O 1
ATOM 1637 N N . VAL A 1 204 ? 14.270 -9.190 3.376 1.00 85.25 204 VAL A N 1
ATOM 1638 C CA . VAL A 1 204 ? 13.983 -9.884 4.639 1.00 85.25 204 VAL A CA 1
ATOM 1639 C C . VAL A 1 204 ? 13.236 -8.969 5.608 1.00 85.25 204 VAL A C 1
ATOM 1641 O O . VAL A 1 204 ? 12.245 -9.399 6.189 1.00 85.25 204 VAL A O 1
ATOM 1644 N N . CYS A 1 205 ? 13.646 -7.707 5.759 1.00 83.31 205 CYS A N 1
ATOM 1645 C CA . CYS A 1 205 ? 12.954 -6.740 6.616 1.00 83.31 205 CYS A CA 1
ATOM 1646 C C . CYS A 1 205 ? 11.509 -6.492 6.161 1.00 83.31 205 CYS A C 1
ATOM 1648 O O . CYS A 1 205 ? 10.593 -6.495 6.987 1.00 83.31 205 CYS A O 1
ATOM 1650 N N . VAL A 1 206 ? 11.289 -6.312 4.854 1.00 81.00 206 VAL A N 1
ATOM 1651 C CA . VAL A 1 206 ? 9.944 -6.139 4.282 1.00 81.00 206 VAL A CA 1
ATOM 1652 C C . VAL A 1 206 ? 9.117 -7.413 4.456 1.00 81.00 206 VAL A C 1
ATOM 1654 O O . VAL A 1 206 ? 7.996 -7.347 4.957 1.00 81.00 206 VAL A O 1
ATOM 1657 N N . GLY A 1 207 ? 9.681 -8.576 4.121 1.00 83.88 207 GLY A N 1
ATOM 1658 C CA . GLY A 1 207 ? 9.029 -9.875 4.284 1.00 83.88 207 GLY A CA 1
ATOM 1659 C C . GLY A 1 207 ? 8.631 -10.152 5.735 1.00 83.88 207 GLY A C 1
ATOM 1660 O O . GLY A 1 207 ? 7.492 -10.527 5.999 1.00 83.88 207 GLY A O 1
ATOM 1661 N N . LEU A 1 208 ? 9.523 -9.882 6.691 1.00 86.50 208 LEU A N 1
ATOM 1662 C CA . LEU A 1 208 ? 9.244 -10.000 8.123 1.00 86.50 208 LEU A CA 1
ATOM 1663 C C . LEU A 1 208 ? 8.109 -9.060 8.552 1.00 86.50 208 LEU A C 1
ATOM 1665 O O . LEU A 1 208 ? 7.211 -9.482 9.278 1.00 86.50 208 LEU A O 1
ATOM 1669 N N . GLY A 1 209 ? 8.116 -7.808 8.084 1.00 84.75 209 GLY A N 1
ATOM 1670 C CA . GLY A 1 209 ? 7.035 -6.854 8.344 1.00 84.75 209 GLY A CA 1
ATOM 1671 C C . GLY A 1 209 ? 5.679 -7.371 7.858 1.00 84.75 209 GLY A C 1
ATOM 1672 O O . GLY A 1 209 ? 4.698 -7.329 8.600 1.00 84.75 209 GLY A O 1
ATOM 1673 N N . ILE A 1 210 ? 5.634 -7.939 6.650 1.00 85.38 210 ILE A N 1
ATOM 1674 C CA . ILE A 1 210 ? 4.426 -8.549 6.077 1.00 85.38 210 ILE A CA 1
ATOM 1675 C C . ILE A 1 210 ? 3.968 -9.741 6.922 1.00 85.38 210 ILE A C 1
ATOM 1677 O O . ILE A 1 210 ? 2.794 -9.813 7.278 1.00 85.38 210 ILE A O 1
ATOM 1681 N N . VAL A 1 211 ? 4.879 -10.642 7.301 1.00 87.56 211 VAL A N 1
ATOM 1682 C CA . VAL A 1 211 ? 4.558 -11.805 8.146 1.00 87.56 211 VAL A CA 1
ATOM 1683 C C . VAL A 1 211 ? 3.985 -11.366 9.494 1.00 87.56 211 VAL A C 1
ATOM 1685 O O . VAL A 1 211 ? 2.965 -11.901 9.927 1.00 87.56 211 VAL A O 1
ATOM 1688 N N . ILE A 1 212 ? 4.585 -10.363 10.141 1.00 87.81 212 ILE A N 1
ATOM 1689 C CA . ILE A 1 212 ? 4.099 -9.818 11.418 1.00 87.81 212 ILE A CA 1
ATOM 1690 C C . ILE A 1 212 ? 2.706 -9.207 11.257 1.00 87.81 212 ILE A C 1
ATOM 1692 O O . ILE A 1 212 ? 1.847 -9.393 12.118 1.00 87.81 212 ILE A O 1
ATOM 1696 N N . LEU A 1 213 ? 2.465 -8.500 10.155 1.00 87.50 213 LEU A N 1
ATOM 1697 C CA . LEU A 1 213 ? 1.178 -7.884 9.862 1.00 87.50 213 LEU A CA 1
ATOM 1698 C C . LEU A 1 213 ? 0.088 -8.936 9.622 1.00 87.50 213 LEU A C 1
ATOM 1700 O O . LEU A 1 213 ? -0.973 -8.860 10.241 1.00 87.50 213 LEU A O 1
ATOM 1704 N N . VAL A 1 214 ? 0.370 -9.952 8.801 1.00 88.06 214 VAL A N 1
ATOM 1705 C CA . VAL A 1 214 ? -0.518 -11.101 8.550 1.00 88.06 214 VAL A CA 1
ATOM 1706 C C . VAL A 1 214 ? -0.839 -11.816 9.860 1.00 88.06 214 VAL A C 1
ATOM 1708 O O . VAL A 1 214 ? -2.008 -12.011 10.194 1.00 88.06 214 VAL A O 1
ATOM 1711 N N . PHE A 1 215 ? 0.193 -12.163 10.632 1.00 88.56 215 PHE A N 1
ATOM 1712 C CA . PHE A 1 215 ? 0.035 -12.819 11.925 1.00 88.56 215 PHE A CA 1
ATOM 1713 C C . PHE A 1 215 ? -0.789 -11.962 12.889 1.00 88.56 215 PHE A C 1
ATOM 1715 O O . PHE A 1 215 ? -1.677 -12.479 13.563 1.00 88.56 215 PHE A O 1
ATOM 1722 N N . GLY A 1 216 ? -0.553 -10.647 12.906 1.00 87.56 216 GLY A N 1
ATOM 1723 C CA . GLY A 1 216 ? -1.345 -9.683 13.658 1.00 87.56 216 GLY A CA 1
ATOM 1724 C C . GLY A 1 216 ? -2.826 -9.775 13.301 1.00 87.56 216 GLY A C 1
ATOM 1725 O O . GLY A 1 216 ? -3.646 -10.001 14.187 1.00 87.56 216 GLY A O 1
ATOM 1726 N N . PHE A 1 217 ? -3.177 -9.672 12.017 1.00 87.88 217 PHE A N 1
ATOM 1727 C CA . PHE A 1 217 ? -4.572 -9.762 11.570 1.00 87.88 217 PHE A CA 1
ATOM 1728 C C . PHE A 1 217 ? -5.224 -11.100 11.926 1.00 87.88 217 PHE A C 1
ATOM 1730 O O . PHE A 1 217 ? -6.358 -11.103 12.408 1.00 87.88 217 PHE A O 1
ATOM 1737 N N . ILE A 1 218 ? -4.521 -12.221 11.742 1.00 87.94 218 ILE A N 1
ATOM 1738 C CA . ILE A 1 218 ? -5.029 -13.553 12.098 1.00 87.94 218 ILE A CA 1
ATOM 1739 C C . ILE A 1 218 ? -5.279 -13.635 13.605 1.00 87.94 218 ILE A C 1
ATOM 1741 O O . ILE A 1 218 ? -6.390 -13.955 14.026 1.00 87.94 218 ILE A O 1
ATOM 1745 N N . LEU A 1 219 ? -4.279 -13.290 14.420 1.00 87.56 219 LEU A N 1
ATOM 1746 C CA . LEU A 1 219 ? -4.368 -13.329 15.877 1.00 87.56 219 LEU A CA 1
ATOM 1747 C C . LEU A 1 219 ? -5.526 -12.463 16.382 1.00 87.56 219 LEU A C 1
ATOM 1749 O O . LEU A 1 219 ? -6.324 -12.911 17.203 1.00 87.56 219 LEU A O 1
ATOM 1753 N N . PHE A 1 220 ? -5.648 -11.240 15.867 1.00 83.75 220 PHE A N 1
ATOM 1754 C CA . PHE A 1 220 ? -6.735 -10.342 16.231 1.00 83.75 220 PHE A CA 1
ATOM 1755 C C . PHE A 1 220 ? -8.102 -10.882 15.825 1.00 83.75 220 PHE A C 1
ATOM 1757 O O . PHE A 1 220 ? -9.031 -10.825 16.624 1.00 83.75 220 PHE A O 1
ATOM 1764 N N . THR A 1 221 ? -8.227 -11.420 14.613 1.00 84.56 221 THR A N 1
ATOM 1765 C CA . THR A 1 221 ? -9.488 -11.987 14.122 1.00 84.56 221 THR A CA 1
ATOM 1766 C C . THR A 1 221 ? -9.924 -13.164 14.990 1.00 84.56 221 THR A C 1
ATOM 1768 O O . THR A 1 221 ? -11.076 -13.212 15.414 1.00 84.56 221 THR A O 1
ATOM 1771 N N . VAL A 1 222 ? -8.998 -14.067 15.328 1.00 85.94 222 VAL A N 1
ATOM 1772 C CA . VAL A 1 222 ? -9.268 -15.214 16.206 1.00 85.94 222 VAL A CA 1
ATOM 1773 C C . VAL A 1 222 ? -9.669 -14.750 17.604 1.00 85.94 222 VAL A C 1
ATOM 1775 O O . VAL A 1 222 ? -10.692 -15.188 18.122 1.00 85.94 222 VAL A O 1
ATOM 1778 N N . LEU A 1 223 ? -8.912 -13.832 18.213 1.00 84.06 223 LEU A N 1
ATOM 1779 C CA . LEU A 1 223 ? -9.214 -13.333 19.559 1.00 84.06 223 LEU A CA 1
ATOM 1780 C C . LEU A 1 223 ? -10.561 -12.616 19.614 1.00 84.06 223 LEU A C 1
ATOM 1782 O O . LEU A 1 223 ? -11.301 -12.761 20.586 1.00 84.06 223 LEU A O 1
ATOM 1786 N N . LEU A 1 224 ? -10.902 -11.889 18.557 1.00 79.81 224 LEU A N 1
ATOM 1787 C CA . LEU A 1 224 ? -12.172 -11.201 18.450 1.00 79.81 224 LEU A CA 1
ATOM 1788 C C . LEU A 1 224 ? -13.341 -12.166 18.254 1.00 79.81 224 LEU A C 1
ATOM 1790 O O . LEU A 1 224 ? -14.375 -12.011 18.899 1.00 79.81 224 LEU A O 1
ATOM 1794 N N . PHE A 1 225 ? -13.165 -13.190 17.421 1.00 82.81 225 PHE A N 1
ATOM 1795 C CA . PHE A 1 225 ? -14.165 -14.233 17.231 1.00 82.81 225 PHE A CA 1
ATOM 1796 C C . PHE A 1 225 ? -14.420 -15.007 18.530 1.00 82.81 225 PHE A C 1
ATOM 1798 O O . PHE A 1 225 ? -15.566 -15.122 18.961 1.00 82.81 225 PHE A O 1
ATOM 1805 N N . CYS A 1 226 ? -13.355 -15.442 19.211 1.00 85.12 226 CYS A N 1
ATOM 1806 C CA . CYS A 1 226 ? -13.444 -16.092 20.519 1.00 85.12 226 CYS A CA 1
ATOM 1807 C C . CYS A 1 226 ? -14.131 -15.200 21.560 1.00 85.12 226 CYS A C 1
ATOM 1809 O O . CYS A 1 226 ? -14.873 -15.692 22.407 1.00 85.12 226 CYS A O 1
ATOM 1811 N N . TYR A 1 227 ? -13.891 -13.887 21.518 1.00 80.56 227 TYR A N 1
ATOM 1812 C CA . TYR A 1 227 ? -14.544 -12.948 22.422 1.00 80.56 227 TYR A CA 1
ATOM 1813 C C . TYR A 1 227 ? -16.057 -12.855 22.166 1.00 80.56 227 TYR A C 1
ATOM 1815 O O . TYR A 1 227 ? -16.842 -12.966 23.108 1.00 80.56 227 TYR A O 1
ATOM 1823 N N . ILE A 1 228 ? -16.467 -12.697 20.903 1.00 79.50 228 ILE A N 1
ATOM 1824 C CA . ILE A 1 228 ? -17.885 -12.614 20.521 1.00 79.50 228 ILE A CA 1
ATOM 1825 C C . ILE A 1 228 ? -18.622 -13.907 20.884 1.00 79.50 228 ILE A C 1
ATOM 1827 O O . ILE A 1 228 ? -19.692 -13.843 21.485 1.00 79.50 228 ILE A O 1
ATOM 1831 N N . ASP A 1 229 ? -18.051 -15.068 20.556 1.00 83.88 229 ASP A N 1
ATOM 1832 C CA . ASP A 1 229 ? -18.673 -16.372 20.821 1.00 83.88 229 ASP A CA 1
ATOM 1833 C C . ASP A 1 229 ? -18.859 -16.619 22.327 1.00 83.88 229 ASP A C 1
ATOM 1835 O O . ASP A 1 229 ? -19.943 -16.987 22.785 1.00 83.88 229 ASP A O 1
ATOM 1839 N N . ASN A 1 230 ? -17.831 -16.321 23.127 1.00 83.44 230 ASN A N 1
ATOM 1840 C CA . ASN A 1 230 ? -17.907 -16.462 24.580 1.00 83.44 230 ASN A CA 1
ATOM 1841 C C . ASN A 1 230 ? -18.954 -15.537 25.211 1.00 83.44 230 ASN A C 1
ATOM 1843 O O . ASN A 1 230 ? -19.591 -15.921 26.192 1.00 83.44 230 ASN A O 1
ATOM 1847 N N . ASN A 1 231 ? -19.138 -14.331 24.673 1.00 77.44 231 ASN A N 1
ATOM 1848 C CA . ASN A 1 231 ? -20.175 -13.424 25.154 1.00 77.44 231 ASN A CA 1
ATOM 1849 C C . ASN A 1 231 ? -21.577 -13.862 24.727 1.00 77.44 231 ASN A C 1
ATOM 1851 O O . ASN A 1 231 ? -22.488 -13.784 25.544 1.00 77.44 231 ASN A O 1
ATOM 1855 N N . SER A 1 232 ? -21.752 -14.368 23.501 1.00 79.38 232 SER A N 1
ATOM 1856 C CA . SER A 1 232 ? -23.046 -14.902 23.049 1.00 79.38 232 SER A CA 1
ATOM 1857 C C . SER A 1 232 ? -23.521 -16.019 23.976 1.00 79.38 232 SER A C 1
ATOM 1859 O O . SER A 1 232 ? -24.619 -15.950 24.515 1.00 79.38 232 SER A O 1
ATOM 1861 N N . LYS A 1 233 ? -22.641 -16.985 24.266 1.00 86.00 233 LYS A N 1
ATOM 1862 C CA . LYS A 1 233 ? -22.952 -18.116 25.152 1.00 86.00 233 LYS A CA 1
ATOM 1863 C C . LYS A 1 233 ? -23.289 -17.688 26.579 1.00 86.00 233 LYS A C 1
ATOM 1865 O O . LYS A 1 233 ? -24.123 -18.318 27.222 1.00 86.00 233 LYS A O 1
ATOM 1870 N N . LYS A 1 234 ? -22.636 -16.640 27.096 1.00 82.25 234 LYS A N 1
ATOM 1871 C CA . LYS A 1 234 ? -22.952 -16.096 28.426 1.00 82.25 234 LYS A CA 1
ATOM 1872 C C . LYS A 1 234 ? -24.332 -15.458 28.458 1.00 82.25 234 LYS A C 1
ATOM 1874 O O . LYS A 1 234 ? -25.071 -15.725 29.398 1.00 82.25 234 LYS A O 1
ATOM 1879 N N . ASN A 1 235 ? -24.674 -14.681 27.434 1.00 77.38 235 ASN A N 1
ATOM 1880 C CA . ASN A 1 235 ? -25.979 -14.037 27.343 1.00 77.38 235 ASN A CA 1
ATOM 1881 C C 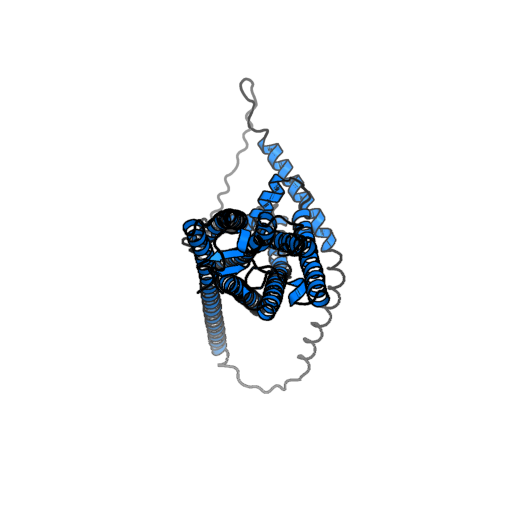. ASN A 1 235 ? -27.100 -15.078 27.237 1.00 77.38 235 ASN A C 1
ATOM 1883 O O . ASN A 1 235 ? -28.078 -14.973 27.966 1.00 77.38 235 ASN A O 1
ATOM 1887 N N . ASP A 1 236 ? -26.921 -16.130 26.432 1.00 84.88 236 ASP A N 1
ATOM 1888 C CA . ASP A 1 236 ? -27.910 -17.212 26.310 1.00 84.88 236 ASP A CA 1
ATOM 1889 C C . ASP A 1 236 ? -28.094 -17.972 27.640 1.00 84.88 236 ASP A C 1
ATOM 1891 O O . ASP A 1 236 ? -29.207 -18.341 28.019 1.00 84.88 236 ASP A O 1
ATOM 1895 N N . LEU A 1 237 ? -27.003 -18.178 28.391 1.00 89.69 237 LEU A N 1
ATOM 1896 C CA . LEU A 1 237 ? -27.049 -18.824 29.704 1.00 89.69 237 LEU A CA 1
ATOM 1897 C C . LEU A 1 237 ? -27.722 -17.935 30.764 1.00 89.69 237 LEU A C 1
ATOM 1899 O O . LEU A 1 237 ? -28.438 -18.445 31.626 1.00 89.69 237 LEU A O 1
ATOM 1903 N N . GLU A 1 238 ? -27.473 -16.625 30.739 1.00 86.06 238 GLU A N 1
ATOM 1904 C CA . GLU A 1 238 ? -28.089 -15.664 31.659 1.00 86.06 238 GLU A CA 1
ATOM 1905 C C . GLU A 1 238 ? -29.572 -15.447 31.347 1.00 86.06 238 GLU A C 1
ATOM 1907 O O . GLU A 1 238 ? -30.379 -15.473 32.276 1.00 86.06 238 GLU A O 1
ATOM 1912 N N . GLU A 1 239 ? -29.955 -15.337 30.070 1.00 84.75 239 GLU A N 1
ATOM 1913 C CA . GLU A 1 239 ? -31.362 -15.301 29.658 1.00 84.75 239 GLU A CA 1
ATOM 1914 C C . GLU A 1 239 ? -32.074 -16.594 30.079 1.00 84.75 239 GLU A C 1
ATOM 1916 O O . GLU A 1 239 ? -33.112 -16.532 30.737 1.00 84.75 239 GLU A O 1
ATOM 1921 N N . GLY A 1 240 ? -31.487 -17.767 29.812 1.00 88.25 240 GLY A N 1
ATOM 1922 C CA . GLY A 1 240 ? -32.052 -19.051 30.237 1.00 88.25 240 GLY A CA 1
ATOM 1923 C C . GLY A 1 240 ? -32.241 -19.156 31.755 1.00 88.25 240 GLY A C 1
ATOM 1924 O O . GLY A 1 240 ? -33.284 -19.620 32.222 1.00 88.25 240 GLY A O 1
ATOM 1925 N N . LYS A 1 241 ? -31.275 -18.663 32.543 1.00 90.38 241 LYS A N 1
ATOM 1926 C CA . LYS A 1 241 ? -31.393 -18.598 34.008 1.00 90.38 241 LYS A CA 1
ATOM 1927 C C . LYS A 1 241 ? -32.499 -17.645 34.450 1.00 90.38 241 LYS A C 1
ATOM 1929 O O . LYS A 1 241 ? -33.277 -18.020 35.325 1.00 90.38 241 LYS A O 1
ATOM 1934 N N . LEU A 1 242 ? -32.602 -16.463 33.841 1.00 86.25 242 LEU A N 1
ATOM 1935 C CA . LEU A 1 242 ? -33.632 -15.482 34.174 1.00 86.25 242 LEU A CA 1
ATOM 1936 C C . LEU A 1 242 ? -35.034 -16.045 33.905 1.00 86.25 242 LEU A C 1
ATOM 1938 O O . LEU A 1 242 ? -35.867 -16.017 34.809 1.00 86.25 242 LEU A O 1
ATOM 1942 N N . TYR A 1 243 ? -35.264 -16.650 32.733 1.00 85.81 243 TYR A N 1
ATOM 1943 C CA . TYR A 1 243 ? -36.535 -17.309 32.405 1.00 85.81 243 TYR A CA 1
ATOM 1944 C C . TYR A 1 243 ? -36.854 -18.465 33.357 1.00 85.81 243 TYR A C 1
ATOM 1946 O O . TYR A 1 243 ? -37.989 -18.579 33.814 1.00 85.81 243 TYR A O 1
ATOM 1954 N N . SER A 1 244 ? -35.865 -19.297 33.710 1.00 85.62 244 SER A N 1
ATOM 1955 C CA . SER A 1 244 ? -36.079 -20.394 34.664 1.00 85.62 244 SER A CA 1
ATOM 1956 C C . SER A 1 244 ? -36.443 -19.895 36.069 1.00 85.62 244 SER A C 1
ATOM 1958 O O . SER A 1 244 ? -37.310 -20.477 36.717 1.00 85.62 244 SER A O 1
ATOM 1960 N N . ALA A 1 245 ? -35.850 -18.780 36.512 1.00 85.88 245 ALA A N 1
ATOM 1961 C CA . ALA A 1 245 ? -36.172 -18.155 37.790 1.00 85.88 245 ALA A CA 1
ATOM 1962 C C . ALA A 1 245 ? -37.580 -17.540 37.777 1.00 85.88 245 ALA A C 1
ATOM 1964 O O . ALA A 1 245 ? -38.345 -17.763 38.712 1.00 85.88 245 ALA A O 1
ATOM 1965 N N . THR A 1 246 ? -37.961 -16.854 36.690 1.00 83.19 246 THR A N 1
ATOM 1966 C CA . THR A 1 246 ? -39.311 -16.268 36.571 1.00 83.19 246 THR A CA 1
ATOM 1967 C C . THR A 1 246 ? -40.390 -17.352 36.500 1.00 83.19 246 THR A C 1
ATOM 1969 O O . THR A 1 246 ? -41.455 -17.207 37.093 1.00 83.19 246 THR A O 1
ATOM 1972 N N . LEU A 1 247 ? -40.116 -18.467 35.809 1.00 83.62 247 LEU A N 1
ATOM 1973 C CA . LEU A 1 247 ? -41.045 -19.596 35.719 1.00 83.62 247 LEU A CA 1
ATOM 1974 C C . LEU A 1 247 ? -41.206 -20.312 37.071 1.00 83.62 247 LEU A C 1
ATOM 1976 O O . LEU A 1 247 ? -42.318 -20.687 37.435 1.00 83.62 247 LEU A O 1
ATOM 1980 N N . SER A 1 248 ? -40.117 -20.454 37.835 1.00 81.31 248 SER A N 1
ATOM 1981 C CA . SER A 1 248 ? -40.154 -21.038 39.180 1.00 81.31 248 SER A CA 1
ATOM 1982 C C . SER A 1 248 ? -40.913 -20.163 40.188 1.00 81.31 248 SER A C 1
ATOM 1984 O O . SER A 1 248 ? -41.568 -20.708 41.072 1.00 81.31 248 SER A O 1
ATOM 1986 N N . GLU A 1 249 ? -40.854 -18.831 40.071 1.00 81.94 249 GLU A N 1
ATOM 1987 C CA . GLU A 1 249 ? -41.628 -17.903 40.918 1.00 81.94 249 GLU A CA 1
ATOM 1988 C C . GLU A 1 249 ? -43.113 -17.821 40.541 1.00 81.94 249 GLU A C 1
ATOM 1990 O O . GLU A 1 249 ? -43.934 -17.471 41.387 1.00 81.94 249 GLU A O 1
ATOM 1995 N N . ALA A 1 250 ? -43.486 -18.170 39.307 1.00 73.56 250 ALA A N 1
ATOM 1996 C CA . ALA A 1 250 ? -44.880 -18.162 38.861 1.00 73.56 250 ALA A CA 1
ATOM 1997 C C . ALA A 1 250 ? -45.673 -19.425 39.267 1.00 73.56 250 ALA A C 1
ATOM 1999 O O . ALA A 1 250 ? -46.904 -19.401 39.274 1.00 73.56 250 ALA A O 1
ATOM 2000 N N . GLN A 1 251 ? -45.006 -20.530 39.628 1.00 61.28 251 GLN A N 1
ATOM 2001 C CA . GLN A 1 251 ? -45.677 -21.796 39.961 1.00 61.28 251 GLN A CA 1
ATOM 2002 C C . GLN A 1 251 ? -46.459 -21.861 41.297 1.00 61.28 251 GLN A C 1
ATOM 2004 O O . GLN A 1 251 ? -47.431 -22.615 41.333 1.00 61.28 251 GLN A O 1
ATOM 2009 N N . PRO A 1 252 ? -46.153 -21.118 42.381 1.00 56.50 252 PRO A N 1
ATOM 2010 C CA . PRO A 1 252 ? -46.907 -21.249 43.632 1.00 56.50 252 PRO A CA 1
ATOM 2011 C C . PRO A 1 252 ? -48.242 -20.480 43.693 1.00 56.50 252 PRO A C 1
ATOM 2013 O O . PRO A 1 252 ? -48.951 -20.626 44.683 1.00 56.50 252 PRO A O 1
ATOM 2016 N N . MET A 1 253 ? -48.635 -19.693 42.679 1.00 52.25 253 MET A N 1
ATOM 2017 C CA . MET A 1 253 ? -49.923 -18.964 42.701 1.00 52.25 253 MET A CA 1
ATOM 2018 C C . MET A 1 253 ? -51.090 -19.673 41.996 1.00 52.25 253 MET A C 1
ATOM 2020 O O . MET A 1 253 ? -52.208 -19.172 42.044 1.00 52.25 253 MET A O 1
ATOM 2024 N N . LEU A 1 254 ? -50.882 -20.846 41.383 1.00 52.16 254 LEU A N 1
ATOM 2025 C CA . LEU A 1 254 ? -51.946 -21.579 40.673 1.00 52.16 254 LEU A CA 1
ATOM 2026 C C . LEU A 1 254 ? -52.544 -22.763 41.449 1.00 52.16 254 LEU A C 1
ATOM 2028 O O . LEU A 1 254 ? -53.195 -23.631 40.871 1.00 52.16 254 LEU A O 1
ATOM 2032 N N . THR A 1 255 ? -52.373 -22.793 42.768 1.00 54.09 255 THR A N 1
ATOM 2033 C CA . THR A 1 255 ? -53.075 -23.737 43.645 1.00 54.09 255 THR A CA 1
ATOM 2034 C C . THR A 1 255 ? -53.925 -22.970 44.642 1.00 54.09 255 THR A C 1
ATOM 2036 O O . THR A 1 255 ? -53.486 -22.761 45.762 1.00 54.09 255 THR A O 1
ATOM 2039 N N . THR A 1 256 ? -55.103 -22.529 44.189 1.00 53.81 256 THR A N 1
ATOM 2040 C CA . THR A 1 256 ? -56.391 -22.389 44.904 1.00 53.81 256 THR A CA 1
ATOM 2041 C C . THR A 1 256 ? -57.167 -21.212 44.322 1.00 53.81 256 THR A C 1
ATOM 2043 O O . THR A 1 256 ? -57.274 -20.165 44.949 1.00 53.81 256 THR A O 1
ATOM 2046 N N . GLU A 1 257 ? -57.766 -21.378 43.147 1.00 46.50 257 GLU A N 1
ATOM 2047 C CA . GLU A 1 257 ? -58.959 -20.591 42.848 1.00 46.50 257 GLU A CA 1
ATOM 2048 C C . GLU A 1 257 ? -59.983 -21.491 42.169 1.00 46.50 257 GLU A C 1
ATOM 2050 O O . GLU A 1 257 ? -59.736 -22.119 41.139 1.00 46.50 257 GLU A O 1
ATOM 2055 N N . LYS A 1 258 ? -61.095 -21.661 42.881 1.00 51.72 258 LYS A N 1
ATOM 2056 C CA . LYS A 1 258 ? -62.257 -22.429 42.466 1.00 51.72 258 LYS A CA 1
ATOM 2057 C C . LYS A 1 258 ? -62.871 -21.711 41.268 1.00 51.72 258 LYS A C 1
ATOM 2059 O O . LYS A 1 258 ? -63.064 -20.502 41.292 1.00 51.72 258 LYS A O 1
ATOM 2064 N N . GLN A 1 259 ? -63.136 -22.492 40.239 1.00 39.97 259 GLN A N 1
ATOM 2065 C CA . GLN A 1 259 ? -63.629 -22.065 38.946 1.00 39.97 259 GLN A CA 1
ATOM 2066 C C . GLN A 1 259 ? -65.114 -21.694 39.047 1.00 39.97 259 GLN A C 1
ATOM 2068 O O . GLN A 1 259 ? -65.951 -22.587 39.124 1.00 39.97 259 GLN A O 1
ATOM 2073 N N . ASP A 1 260 ? -65.411 -20.393 39.060 1.00 45.19 260 ASP A N 1
ATOM 2074 C CA . ASP A 1 260 ? -66.747 -19.851 38.798 1.00 45.19 260 ASP A CA 1
ATOM 2075 C C . ASP A 1 260 ? -66.734 -19.154 37.425 1.00 45.19 260 ASP A C 1
ATOM 2077 O O . ASP A 1 260 ? -65.885 -18.309 37.128 1.00 45.19 260 ASP A O 1
ATOM 2081 N N . ASP A 1 261 ? -67.665 -19.568 36.566 1.00 47.91 261 ASP A N 1
ATOM 2082 C CA . ASP A 1 261 ? -67.777 -19.184 35.161 1.00 47.91 261 ASP A CA 1
ATOM 2083 C C . ASP A 1 261 ? -68.152 -17.700 34.981 1.00 47.91 261 ASP A C 1
ATOM 2085 O O . ASP A 1 261 ? -69.261 -17.279 35.317 1.00 47.91 261 ASP A O 1
ATOM 2089 N N . ILE A 1 262 ? -67.266 -16.904 34.367 1.00 47.62 262 ILE A N 1
ATOM 2090 C CA . ILE A 1 262 ? -67.589 -15.553 33.873 1.00 47.62 262 ILE A CA 1
ATOM 2091 C C . ILE A 1 262 ? -67.089 -15.399 32.422 1.00 47.62 262 ILE A C 1
ATOM 2093 O O . ILE A 1 262 ? -65.910 -15.640 32.150 1.00 47.62 262 ILE A O 1
ATOM 2097 N N . PRO A 1 263 ? -67.943 -14.975 31.468 1.00 45.78 263 PRO A N 1
ATOM 2098 C CA . PRO A 1 263 ? -67.565 -14.847 30.064 1.00 45.78 263 PRO A CA 1
ATOM 2099 C C . PRO A 1 263 ? -66.730 -13.580 29.802 1.00 45.78 263 PRO A C 1
ATOM 2101 O O . PRO A 1 263 ? -67.143 -12.462 30.114 1.00 45.78 263 PRO A O 1
ATOM 2104 N N . LEU A 1 264 ? -65.561 -13.748 29.172 1.00 40.84 264 LEU A N 1
ATOM 2105 C CA . LEU A 1 264 ? -64.687 -12.654 28.733 1.00 40.84 264 LEU A CA 1
ATOM 2106 C C . LEU A 1 264 ? -65.209 -11.966 27.459 1.00 40.84 264 LEU A C 1
ATOM 2108 O O . LEU A 1 264 ? -65.445 -12.609 26.437 1.00 40.84 264 LEU A O 1
ATOM 2112 N N . THR A 1 265 ? -65.270 -10.631 27.480 1.00 48.56 265 THR A N 1
ATOM 2113 C CA . THR A 1 265 ? -65.501 -9.784 26.293 1.00 48.56 265 THR A CA 1
ATOM 2114 C C . THR A 1 265 ? -64.191 -9.277 25.652 1.00 48.56 265 THR A C 1
ATOM 2116 O O . THR A 1 265 ? -63.248 -8.971 26.383 1.00 48.56 265 THR A O 1
ATOM 2119 N N . PRO A 1 266 ? -64.115 -9.067 24.317 1.00 44.09 266 PRO A N 1
ATOM 2120 C CA . PRO A 1 266 ? -62.856 -8.977 23.562 1.00 44.09 266 PRO A CA 1
ATOM 2121 C C . PRO A 1 266 ? -62.316 -7.550 23.301 1.00 44.09 266 PRO A C 1
ATOM 2123 O O . PRO A 1 266 ? -61.529 -7.340 22.380 1.00 44.09 266 PRO A O 1
ATOM 2126 N N . ASN A 1 267 ? -62.703 -6.535 24.081 1.00 44.19 267 ASN A N 1
ATOM 2127 C CA . ASN A 1 267 ? -62.495 -5.130 23.681 1.00 44.19 267 ASN A CA 1
ATOM 2128 C C . ASN A 1 267 ? -61.286 -4.392 24.291 1.00 44.19 267 ASN A C 1
ATOM 2130 O O . ASN A 1 267 ? -61.041 -3.243 23.925 1.00 44.19 267 ASN A O 1
ATOM 2134 N N . LEU A 1 268 ? -60.487 -5.014 25.163 1.00 45.50 268 LEU A N 1
ATOM 2135 C CA . LEU A 1 268 ? -59.367 -4.319 25.825 1.00 45.50 268 LEU A CA 1
ATOM 2136 C C . LEU A 1 268 ? -58.029 -4.381 25.068 1.00 45.50 268 LEU A C 1
ATOM 2138 O O . LEU A 1 268 ? -57.203 -3.484 25.222 1.00 45.50 268 LEU A O 1
ATOM 2142 N N . PHE A 1 269 ? -57.831 -5.350 24.170 1.00 44.38 269 PHE A N 1
ATOM 2143 C CA . PHE A 1 269 ? -56.544 -5.519 23.477 1.00 44.38 269 PHE A CA 1
ATOM 2144 C C . PHE A 1 269 ? -56.326 -4.537 22.309 1.00 44.38 269 PHE A C 1
ATOM 2146 O O . PHE A 1 269 ? -55.196 -4.294 21.893 1.00 44.38 269 PHE A O 1
ATOM 2153 N N . ARG A 1 270 ? -57.393 -3.909 21.793 1.00 42.19 270 ARG A N 1
ATOM 2154 C CA . ARG A 1 270 ? -57.326 -3.032 20.606 1.00 42.19 270 ARG A CA 1
ATOM 2155 C C . ARG A 1 270 ? -56.936 -1.581 20.913 1.00 42.19 270 ARG A C 1
ATOM 2157 O O . ARG A 1 270 ? -56.548 -0.855 20.006 1.00 42.19 270 ARG A O 1
ATOM 2164 N N . ARG A 1 271 ? -57.025 -1.146 22.177 1.00 41.19 271 ARG A N 1
ATOM 2165 C CA . ARG A 1 271 ? -56.746 0.249 22.580 1.00 41.19 271 ARG A CA 1
ATOM 2166 C C . ARG A 1 271 ? -55.278 0.516 22.925 1.00 41.19 271 ARG A C 1
ATOM 2168 O O . ARG A 1 271 ? -54.840 1.655 22.807 1.00 41.19 271 ARG A O 1
ATOM 2175 N N . ALA A 1 272 ? -54.504 -0.510 23.281 1.00 40.56 272 ALA A N 1
ATOM 2176 C CA . ALA A 1 272 ? -53.091 -0.350 23.634 1.00 40.56 272 ALA A CA 1
ATOM 2177 C C . ALA A 1 272 ? -52.166 -0.186 22.408 1.00 40.56 272 ALA A C 1
ATOM 2179 O O . ALA A 1 272 ? -51.123 0.452 22.512 1.00 40.56 272 ALA A O 1
ATOM 2180 N N . SER A 1 273 ? -52.553 -0.689 21.228 1.00 42.88 273 SER A N 1
ATOM 2181 C CA . SER A 1 273 ? -51.695 -0.649 20.032 1.00 42.88 273 SER A CA 1
ATOM 2182 C C . SER A 1 273 ? -51.750 0.669 19.247 1.00 42.88 273 SER A C 1
ATOM 2184 O O . SER A 1 273 ? -50.859 0.931 18.445 1.00 42.88 273 SER A O 1
ATOM 2186 N N . GLN A 1 274 ? -52.765 1.516 19.456 1.00 41.97 274 GLN A N 1
ATOM 2187 C CA . GLN A 1 274 ? -52.927 2.769 18.698 1.00 41.97 274 GLN A CA 1
ATOM 2188 C C . GLN A 1 274 ? -52.213 3.976 19.325 1.00 41.97 274 GLN A C 1
ATOM 2190 O O . GLN A 1 274 ? -51.892 4.921 18.612 1.00 41.97 274 GLN A O 1
ATOM 2195 N N . ILE A 1 275 ? -51.899 3.938 20.624 1.00 42.25 275 ILE A N 1
ATOM 2196 C CA . ILE A 1 275 ? -51.212 5.046 21.315 1.00 42.25 275 ILE A CA 1
ATOM 2197 C C . ILE A 1 275 ? -49.696 5.036 21.032 1.00 42.25 275 ILE A C 1
ATOM 2199 O O . ILE A 1 275 ? -49.058 6.084 21.059 1.00 42.25 275 ILE A O 1
ATOM 2203 N N . PHE A 1 276 ? -49.119 3.885 20.670 1.00 36.69 276 PHE A N 1
ATOM 2204 C CA . PHE A 1 276 ? -47.675 3.755 20.434 1.00 36.69 276 PHE A CA 1
ATOM 2205 C C . PHE A 1 276 ? -47.197 4.246 19.055 1.00 36.69 276 PHE A C 1
ATOM 2207 O O . PHE A 1 276 ? -46.030 4.581 18.908 1.00 36.69 276 PHE A O 1
ATOM 2214 N N . MET A 1 277 ? -48.081 4.343 18.056 1.00 38.62 277 MET A N 1
ATOM 2215 C CA . MET A 1 277 ? -47.698 4.672 16.670 1.00 38.62 277 MET A CA 1
ATOM 2216 C C . MET A 1 277 ? -47.702 6.178 16.349 1.00 38.62 277 MET A C 1
ATOM 2218 O O . MET A 1 277 ? -47.163 6.584 15.325 1.00 38.62 277 MET A O 1
ATOM 2222 N N . PHE A 1 278 ? -48.306 7.022 17.194 1.00 36.47 278 PHE A N 1
ATOM 2223 C CA . PHE A 1 278 ? -48.517 8.445 16.875 1.00 36.47 278 PHE A CA 1
ATOM 2224 C C . PHE A 1 278 ? -47.435 9.392 17.424 1.00 36.47 278 PHE A C 1
ATOM 2226 O O . PHE A 1 278 ? -47.406 10.563 17.056 1.00 36.47 278 PHE A O 1
ATOM 2233 N N . ASN A 1 279 ? -46.531 8.902 18.280 1.00 34.16 279 ASN A N 1
ATOM 2234 C CA . ASN A 1 279 ? -45.534 9.742 18.958 1.00 34.16 279 ASN A CA 1
ATOM 2235 C C . ASN A 1 279 ? -44.153 9.756 18.267 1.00 34.16 279 ASN A C 1
ATOM 2237 O O . ASN A 1 279 ? -43.267 10.504 18.666 1.00 34.16 279 ASN A O 1
ATOM 2241 N N . GLU A 1 280 ? -43.957 8.946 17.222 1.00 38.81 280 GLU A N 1
ATOM 2242 C CA . GLU A 1 280 ? -42.647 8.749 16.580 1.00 38.81 280 GLU A CA 1
ATOM 2243 C C . GLU A 1 280 ? -42.408 9.681 15.373 1.00 38.81 280 GLU A C 1
ATOM 2245 O O . GLU A 1 280 ? -41.266 9.934 14.990 1.00 38.81 280 GLU A O 1
ATOM 2250 N N . SER A 1 281 ? -43.465 10.257 14.785 1.00 41.28 281 SER A N 1
ATOM 2251 C CA . SER A 1 281 ? -43.353 11.076 13.566 1.00 41.28 281 SER A CA 1
ATOM 2252 C C . SER A 1 281 ? -43.143 12.574 13.812 1.00 41.28 281 SER A C 1
ATOM 2254 O O . SER A 1 281 ? -42.750 13.281 12.888 1.00 41.28 281 SER A O 1
ATOM 2256 N N . VAL A 1 282 ? -43.391 13.078 15.027 1.00 42.00 282 VAL A N 1
ATOM 2257 C CA . VAL A 1 282 ? -43.324 14.525 15.325 1.00 42.00 282 VAL A CA 1
ATOM 2258 C C . VAL A 1 282 ? -41.930 14.964 15.804 1.00 42.00 282 VAL A C 1
ATOM 2260 O O . VAL A 1 282 ? -41.548 16.108 15.579 1.00 42.00 282 VAL A O 1
ATOM 2263 N N . ASN A 1 283 ? -41.111 14.060 16.356 1.00 42.53 283 ASN A N 1
ATOM 2264 C CA . ASN A 1 283 ? -39.804 14.421 16.931 1.00 42.53 283 ASN A CA 1
ATOM 2265 C C . ASN A 1 283 ? -38.647 14.534 15.914 1.00 42.53 283 ASN A C 1
ATOM 2267 O O . ASN A 1 283 ? -37.664 15.220 16.178 1.00 42.53 283 ASN A O 1
ATOM 2271 N N . LYS A 1 284 ? -38.756 13.920 14.727 1.00 42.47 284 LYS A N 1
ATOM 2272 C CA . LYS A 1 284 ? -37.623 13.817 13.782 1.00 42.47 284 LYS A CA 1
ATOM 2273 C C . LYS A 1 284 ? -37.219 15.124 13.092 1.00 42.47 284 LYS A C 1
ATOM 2275 O O . LYS A 1 284 ? -36.053 15.281 12.757 1.00 42.47 284 LYS A O 1
ATOM 2280 N N . ASN A 1 285 ? -38.138 16.074 12.910 1.00 39.12 285 ASN A N 1
ATOM 2281 C CA . ASN A 1 285 ? -37.850 17.292 12.136 1.00 39.12 285 ASN A CA 1
ATOM 2282 C C . ASN A 1 285 ? -37.326 18.462 12.989 1.00 39.12 285 ASN A C 1
ATOM 2284 O O . ASN A 1 285 ? -36.868 19.458 12.435 1.00 39.12 285 ASN A O 1
ATOM 2288 N N . GLN A 1 286 ? -37.384 18.360 14.322 1.00 36.75 286 GLN A N 1
ATOM 2289 C CA . GLN A 1 286 ? -36.949 19.424 15.236 1.00 36.75 286 GLN A CA 1
ATOM 2290 C C . GLN A 1 286 ? -35.546 19.164 15.821 1.00 36.75 286 GLN A C 1
ATOM 2292 O O . GLN A 1 286 ? -34.836 20.113 16.151 1.00 36.75 286 GLN A O 1
ATOM 2297 N N . GLU A 1 287 ? -35.104 17.902 15.876 1.00 44.31 287 GLU A N 1
ATOM 2298 C CA . GLU A 1 287 ? -33.784 17.508 16.397 1.00 44.31 287 GLU A CA 1
ATOM 2299 C C . GLU A 1 287 ? -32.632 17.760 15.405 1.00 44.31 287 GLU A C 1
ATOM 2301 O O . GLU A 1 287 ? -31.521 18.087 15.826 1.00 44.31 287 GLU A O 1
ATOM 2306 N N . GLU A 1 288 ? -32.887 17.708 14.093 1.00 41.19 288 GLU A N 1
ATOM 2307 C CA . GLU A 1 288 ? -31.833 17.832 13.070 1.00 41.19 288 GLU A CA 1
ATOM 2308 C C . GLU A 1 288 ? -31.275 19.267 12.941 1.00 41.19 288 GLU A C 1
ATOM 2310 O O . GLU A 1 288 ? -30.120 19.456 12.572 1.00 41.19 288 GLU A O 1
ATOM 2315 N N . VAL A 1 289 ? -32.049 20.288 13.338 1.00 40.16 289 VAL A N 1
ATOM 2316 C CA . VAL A 1 289 ? -31.629 21.708 13.313 1.00 40.16 289 VAL A CA 1
ATOM 2317 C C . VAL A 1 289 ? -30.978 22.155 14.638 1.00 40.16 289 VAL A C 1
ATOM 2319 O O . VAL A 1 289 ? -30.224 23.128 14.665 1.00 40.16 289 VAL A O 1
ATOM 2322 N N . LEU A 1 290 ? -31.224 21.443 15.746 1.00 39.59 290 LEU A N 1
ATOM 2323 C CA . LEU A 1 290 ? -30.652 21.751 17.068 1.00 39.59 290 LEU A CA 1
ATOM 2324 C C . LEU A 1 290 ? -29.303 21.057 17.318 1.00 39.59 290 LEU A C 1
ATOM 2326 O O . LEU A 1 290 ? -28.465 21.608 18.035 1.00 39.59 290 LEU A O 1
ATOM 2330 N N . ALA A 1 291 ? -29.061 19.897 16.699 1.00 43.38 291 ALA A N 1
ATOM 2331 C CA . ALA A 1 291 ? -27.805 19.161 16.842 1.00 43.38 291 ALA A CA 1
ATOM 2332 C C . ALA A 1 291 ? -26.594 19.931 16.278 1.00 43.38 291 ALA A C 1
ATOM 2334 O O . ALA A 1 291 ? -25.556 19.997 16.931 1.00 43.38 291 ALA A O 1
ATOM 2335 N N . ASP A 1 292 ? -26.749 20.605 15.132 1.00 39.97 292 ASP A N 1
ATOM 2336 C CA . ASP A 1 292 ? -25.644 21.308 14.454 1.00 39.97 292 ASP A CA 1
ATOM 2337 C C . ASP A 1 292 ? -25.260 22.636 15.148 1.00 39.97 292 ASP A C 1
ATOM 2339 O O . ASP A 1 292 ? -24.152 23.143 14.995 1.00 39.97 292 ASP A O 1
ATOM 2343 N N . ARG A 1 293 ? -26.158 23.202 15.973 1.00 37.47 293 ARG A N 1
ATOM 2344 C CA . ARG A 1 293 ? -25.926 24.456 16.721 1.00 37.47 293 ARG A CA 1
ATOM 2345 C C . ARG A 1 293 ? -25.316 24.229 18.113 1.00 37.47 293 ARG A C 1
ATOM 2347 O O . ARG A 1 293 ? -24.710 25.146 18.663 1.00 37.47 293 ARG A O 1
ATOM 2354 N N . SER A 1 294 ? -25.462 23.022 18.672 1.00 43.44 294 SER A N 1
ATOM 2355 C CA . SER A 1 294 ? -25.004 22.641 20.020 1.00 43.44 294 SER A CA 1
ATOM 2356 C C . SER A 1 294 ? -23.499 22.358 20.108 1.00 43.44 294 SER A C 1
ATOM 2358 O O . SER A 1 294 ? -22.935 22.470 21.200 1.00 43.44 294 SER A O 1
ATOM 2360 N N . ASP A 1 295 ? -22.851 21.960 19.013 1.00 42.66 295 ASP A N 1
ATOM 2361 C CA . ASP A 1 295 ? -21.439 21.554 19.032 1.00 42.66 295 ASP A CA 1
ATOM 2362 C C . ASP A 1 295 ? -20.482 22.769 19.119 1.00 42.66 295 ASP A C 1
ATOM 2364 O O . ASP A 1 295 ? -19.466 22.711 19.813 1.00 42.66 295 ASP A O 1
ATOM 2368 N N . ASP A 1 296 ? -20.861 23.925 18.555 1.00 44.81 296 ASP A N 1
ATOM 2369 C CA . ASP A 1 296 ? -20.057 25.166 18.543 1.00 44.81 296 ASP A CA 1
ATOM 2370 C C . ASP A 1 296 ? -20.063 25.963 19.869 1.00 44.81 296 ASP A C 1
ATOM 2372 O O . ASP A 1 296 ? -19.270 26.899 20.073 1.00 44.81 296 ASP A O 1
ATOM 2376 N N . GLU A 1 297 ? -20.992 25.662 20.776 1.00 40.91 297 GLU A N 1
ATOM 2377 C CA . GLU A 1 297 ? -21.110 26.318 22.087 1.00 40.91 297 GLU A CA 1
ATOM 2378 C C . GLU A 1 297 ? -20.319 25.564 23.175 1.00 40.91 297 GLU A C 1
ATOM 2380 O O . GLU A 1 297 ? -19.748 26.177 24.083 1.00 40.91 297 GLU A O 1
ATOM 2385 N N . TRP A 1 298 ? -20.171 24.243 23.021 1.00 42.03 298 TRP A N 1
ATOM 2386 C CA . TRP A 1 298 ? -19.462 23.363 23.955 1.00 42.03 298 TRP A CA 1
ATOM 2387 C C . TRP A 1 298 ? -17.949 23.628 24.002 1.00 42.03 298 TRP A C 1
ATOM 2389 O O . TRP A 1 298 ? -17.378 23.805 25.084 1.00 42.03 298 TRP A O 1
ATOM 2399 N N . ASP A 1 299 ? -17.303 23.759 22.840 1.00 42.75 299 ASP A N 1
ATOM 2400 C CA . ASP A 1 299 ? -15.859 24.020 22.767 1.00 42.75 299 ASP A CA 1
ATOM 2401 C C . ASP A 1 299 ? -15.479 25.408 23.309 1.00 42.75 299 ASP A C 1
ATOM 2403 O O . ASP A 1 299 ? -14.399 25.584 23.883 1.00 42.75 299 ASP A O 1
ATOM 2407 N N . ARG A 1 300 ? -16.384 26.395 23.207 1.00 41.62 300 ARG A N 1
ATOM 2408 C CA . ARG A 1 300 ? -16.193 27.734 23.793 1.00 41.62 300 ARG A CA 1
ATOM 2409 C C . ARG A 1 300 ? -16.211 27.702 25.322 1.00 41.62 300 ARG A C 1
ATOM 2411 O O . ARG A 1 300 ? -15.325 28.291 25.947 1.00 41.62 300 ARG A O 1
ATOM 2418 N N . ASN A 1 301 ? -17.153 26.972 25.919 1.00 41.34 301 ASN A N 1
ATOM 2419 C CA . ASN A 1 301 ? -17.300 26.904 27.374 1.00 41.34 301 ASN A CA 1
ATOM 2420 C C . ASN A 1 301 ? -16.184 26.088 28.051 1.00 41.34 301 ASN A C 1
ATOM 2422 O O . ASN A 1 301 ? -15.713 26.464 29.127 1.00 41.34 301 ASN A O 1
ATOM 2426 N N . ILE A 1 302 ? -15.672 25.026 27.415 1.00 44.84 302 ILE A N 1
ATOM 2427 C CA . ILE A 1 302 ? -14.528 24.260 27.947 1.00 44.84 302 ILE A CA 1
ATOM 2428 C C . ILE A 1 302 ? -13.234 25.080 27.926 1.00 44.84 302 ILE A C 1
ATOM 2430 O O . ILE A 1 302 ? -12.444 25.013 28.875 1.00 44.84 302 ILE A O 1
ATOM 2434 N N . TYR A 1 303 ? -13.019 25.892 26.889 1.00 41.66 303 TYR A N 1
ATOM 2435 C CA . TYR A 1 303 ? -11.828 26.734 26.800 1.00 41.66 303 TYR A CA 1
ATOM 2436 C C . TYR A 1 303 ? -11.821 27.871 27.828 1.00 41.66 303 TYR A C 1
ATOM 2438 O O . TYR A 1 303 ? -10.798 28.073 28.488 1.00 41.66 303 TYR A O 1
ATOM 2446 N N . GLN A 1 304 ? -12.959 28.536 28.060 1.00 41.91 304 GLN A N 1
ATOM 2447 C CA . GLN A 1 304 ? -13.084 29.542 29.124 1.00 41.91 304 GLN A CA 1
ATOM 2448 C C . GLN A 1 304 ? -12.901 28.945 30.529 1.00 41.91 304 GLN A C 1
ATOM 2450 O O . GLN A 1 304 ? -12.235 29.550 31.375 1.00 41.91 304 GLN A O 1
ATOM 2455 N N . LYS A 1 305 ? -13.416 27.731 30.780 1.00 41.09 305 LYS A N 1
ATOM 2456 C CA . LYS A 1 305 ? -13.320 27.063 32.094 1.00 41.09 305 LYS A CA 1
ATOM 2457 C C . LYS A 1 305 ? -11.912 26.519 32.389 1.00 41.09 305 LYS A C 1
ATOM 2459 O O . LYS A 1 305 ? -11.515 26.399 33.547 1.00 41.09 305 LYS A O 1
ATOM 2464 N N . LYS A 1 306 ? -11.122 26.220 31.349 1.00 38.84 306 LYS A N 1
ATOM 2465 C CA . LYS A 1 306 ? -9.718 25.797 31.486 1.00 38.84 306 LYS A CA 1
ATOM 2466 C C . LYS A 1 306 ? -8.765 26.984 31.645 1.00 38.84 306 LYS A C 1
ATOM 2468 O O . LYS A 1 306 ? -7.853 26.885 32.457 1.00 38.84 306 LYS A O 1
ATOM 2473 N N . GLN A 1 307 ? -9.015 28.107 30.958 1.00 40.38 307 GLN A N 1
ATOM 2474 C CA . GLN A 1 307 ? -8.248 29.347 31.148 1.00 40.38 307 GLN A CA 1
ATOM 2475 C C . GLN A 1 307 ? -8.400 29.896 32.569 1.00 40.38 307 GLN A C 1
ATOM 2477 O O . GLN A 1 307 ? -7.394 30.201 33.204 1.00 40.38 307 GLN A O 1
ATOM 2482 N N . SER A 1 308 ? -9.623 29.932 33.101 1.00 39.31 308 SER A N 1
ATOM 2483 C CA . SER A 1 308 ? -9.881 30.377 34.478 1.00 39.31 308 SER A CA 1
ATOM 2484 C C . SER A 1 308 ? -9.170 29.500 35.521 1.00 39.31 308 SER A C 1
ATOM 2486 O O . SER A 1 308 ? -8.589 30.038 36.456 1.00 39.31 308 SER A O 1
ATOM 2488 N N . ARG A 1 309 ? -9.075 28.174 35.326 1.00 37.81 309 ARG A N 1
ATOM 2489 C CA . ARG A 1 309 ? -8.294 27.293 36.223 1.00 37.81 309 ARG A CA 1
ATOM 2490 C C . ARG A 1 309 ? -6.776 27.518 36.174 1.00 37.81 309 ARG A C 1
ATOM 2492 O O . ARG A 1 309 ? -6.139 27.402 37.212 1.00 37.81 309 ARG A O 1
ATOM 2499 N N . THR A 1 310 ? -6.201 27.863 35.020 1.00 40.59 310 THR A N 1
ATOM 2500 C CA . THR A 1 310 ? -4.767 28.217 34.923 1.00 40.59 310 THR A CA 1
ATOM 2501 C C . THR A 1 310 ? -4.436 29.589 35.508 1.00 40.59 310 THR A C 1
ATOM 2503 O O . THR A 1 310 ? -3.337 29.759 36.020 1.00 40.59 310 THR A O 1
ATOM 2506 N N . TRP A 1 311 ? -5.368 30.549 35.486 1.00 35.31 311 TRP A N 1
ATOM 2507 C CA . TRP A 1 311 ? -5.176 31.839 36.164 1.00 35.31 311 TRP A CA 1
ATOM 2508 C C . TRP A 1 311 ? -5.192 31.685 37.692 1.00 35.31 311 TRP A C 1
ATOM 2510 O O . TRP A 1 311 ? -4.371 32.295 38.369 1.00 35.31 311 TRP A O 1
ATOM 2520 N N . TYR A 1 312 ? -6.033 30.797 38.234 1.00 35.50 312 TYR A N 1
ATOM 2521 C CA . TYR A 1 312 ? -6.047 30.507 39.674 1.00 35.50 312 TYR A CA 1
ATOM 2522 C C . TYR A 1 312 ? -4.826 29.712 40.167 1.00 35.50 312 TYR A C 1
ATOM 2524 O O . TYR A 1 312 ? -4.486 29.818 41.340 1.00 35.50 312 TYR A O 1
ATOM 2532 N N . SER A 1 313 ? -4.142 28.948 39.305 1.00 35.84 313 SER A N 1
ATOM 2533 C CA . SER A 1 313 ? -2.927 28.208 39.690 1.00 35.84 313 SER A CA 1
ATOM 2534 C C . SER A 1 313 ? -1.627 28.999 39.515 1.00 35.84 313 SER A C 1
ATOM 2536 O O . SER A 1 313 ? -0.577 28.495 39.889 1.00 35.84 313 SER A O 1
ATOM 2538 N N . PHE A 1 314 ? -1.672 30.199 38.925 1.00 31.48 314 PHE A N 1
ATOM 2539 C CA . PHE A 1 314 ? -0.493 31.061 38.738 1.00 31.48 314 PHE A CA 1
ATOM 2540 C C . PHE A 1 314 ? -0.422 32.209 39.759 1.00 31.48 314 PHE A C 1
ATOM 2542 O O . PHE A 1 314 ? 0.485 33.028 39.700 1.00 31.48 314 PHE A O 1
ATOM 2549 N N . GLN A 1 315 ? -1.378 32.281 40.693 1.00 34.12 315 GLN A N 1
ATOM 2550 C CA . GLN A 1 315 ? -1.460 33.339 41.707 1.00 34.12 315 GLN A CA 1
ATOM 2551 C C . GLN A 1 315 ? -1.265 32.817 43.144 1.00 34.12 315 GLN A C 1
ATOM 2553 O O . GLN A 1 315 ? -1.545 33.536 44.097 1.00 34.12 315 GLN A O 1
ATOM 2558 N N . SER A 1 316 ? -0.805 31.569 43.311 1.00 37.78 316 SER A N 1
ATOM 2559 C CA . SER A 1 316 ? -0.583 30.942 44.627 1.00 37.78 316 SER A CA 1
ATOM 2560 C C . SER A 1 316 ? 0.878 30.595 44.942 1.00 37.78 316 SER A C 1
ATOM 2562 O O . SER A 1 316 ? 1.133 29.970 45.966 1.00 37.78 316 SER A O 1
ATOM 2564 N N . GLU A 1 317 ? 1.830 30.992 44.099 1.00 39.94 317 GLU A N 1
ATOM 2565 C CA . GLU A 1 317 ? 3.271 30.915 44.376 1.00 39.94 317 GLU A CA 1
ATOM 2566 C C . GLU A 1 317 ? 3.876 32.293 44.119 1.00 39.94 317 GLU A C 1
ATOM 2568 O O . GLU A 1 317 ? 4.334 32.579 43.023 1.00 39.94 317 GLU A O 1
ATOM 2573 N N . ASP A 1 318 ? 3.708 33.185 45.091 1.00 40.31 318 ASP A N 1
ATOM 2574 C CA . ASP A 1 318 ? 4.643 34.244 45.486 1.00 40.31 318 ASP A CA 1
ATOM 2575 C C . ASP A 1 318 ? 3.901 35.224 46.401 1.00 40.31 318 ASP A C 1
ATOM 2577 O O . ASP A 1 318 ? 2.738 35.547 46.165 1.00 40.31 318 ASP A O 1
ATOM 2581 N N . LEU A 1 319 ? 4.618 35.711 47.418 1.00 35.16 319 LEU A N 1
ATOM 2582 C CA . LEU A 1 319 ? 4.205 36.624 48.495 1.00 35.16 319 LEU A CA 1
ATOM 2583 C C . LEU A 1 319 ? 3.632 35.921 49.732 1.00 35.16 319 LEU A C 1
ATOM 2585 O O . LEU A 1 319 ? 2.441 35.656 49.827 1.00 35.16 319 LEU A O 1
ATOM 2589 N N . PHE A 1 320 ? 4.492 35.681 50.723 1.00 33.41 320 PHE A N 1
ATOM 2590 C CA . PHE A 1 320 ? 4.453 36.464 51.964 1.00 33.41 320 PHE A CA 1
ATOM 2591 C C . PHE A 1 320 ? 5.714 36.188 52.795 1.00 33.41 320 PHE A C 1
ATOM 2593 O O . PHE A 1 320 ? 5.818 35.174 53.482 1.00 33.41 320 PHE A O 1
ATOM 2600 N N . GLU A 1 321 ? 6.649 37.136 52.746 1.00 36.78 321 GLU A N 1
ATOM 2601 C CA . GLU A 1 321 ? 7.544 37.426 53.859 1.00 36.78 321 GLU A CA 1
ATOM 2602 C C . GLU A 1 321 ? 7.044 38.732 54.500 1.00 36.78 321 GLU A C 1
ATOM 2604 O O . GLU A 1 321 ? 6.865 39.749 53.835 1.00 36.78 321 GLU A O 1
ATOM 2609 N N . ASP A 1 322 ? 6.787 38.621 55.798 1.00 38.22 322 ASP A N 1
ATOM 2610 C CA . ASP A 1 322 ? 6.792 39.646 56.836 1.00 38.22 322 ASP A CA 1
ATOM 2611 C C . ASP A 1 322 ? 5.627 40.643 57.070 1.00 38.22 322 ASP A C 1
ATOM 2613 O O . ASP A 1 322 ? 5.162 41.401 56.222 1.00 38.22 322 ASP A O 1
ATOM 2617 N N . SER A 1 323 ? 5.301 40.709 58.366 1.00 39.69 323 SER A N 1
ATOM 2618 C CA . SER A 1 323 ? 4.598 41.743 59.135 1.00 39.69 323 SER A CA 1
ATOM 2619 C C . SER A 1 323 ? 3.067 41.922 59.024 1.00 39.69 323 SER A C 1
ATOM 2621 O O . SER A 1 323 ? 2.510 42.386 58.036 1.00 39.69 323 SER A O 1
ATOM 2623 N N . GLY A 1 324 ? 2.390 41.714 60.167 1.00 36.38 324 GLY A N 1
ATOM 2624 C CA . GLY A 1 324 ? 1.248 42.552 60.565 1.00 36.38 324 GLY A CA 1
ATOM 2625 C C . GLY A 1 324 ? -0.079 41.850 60.878 1.00 36.38 324 GLY A C 1
ATOM 2626 O O . GLY A 1 324 ? -0.853 41.539 59.985 1.00 36.38 324 GLY A O 1
ATOM 2627 N N . LYS A 1 325 ? -0.357 41.696 62.184 1.00 43.97 325 LYS A N 1
ATOM 2628 C CA . LYS A 1 325 ? -1.674 41.608 62.861 1.00 43.97 325 LYS A CA 1
ATOM 2629 C C . LYS A 1 325 ? -2.915 41.400 61.973 1.00 43.97 325 LYS A C 1
ATOM 2631 O O . LYS A 1 325 ? -3.370 42.359 61.366 1.00 43.97 325 LYS A O 1
ATOM 2636 N N . PHE A 1 326 ? -3.610 40.268 62.130 1.00 31.48 326 PHE A N 1
ATOM 2637 C CA . PHE A 1 326 ? -5.068 40.241 61.949 1.00 31.48 326 PHE A CA 1
ATOM 2638 C C . PHE A 1 326 ? -5.799 39.288 62.905 1.00 31.48 326 PHE A C 1
ATOM 2640 O O . PHE A 1 326 ? -5.268 38.302 63.412 1.00 31.48 326 PHE A O 1
ATOM 2647 N N . VAL A 1 327 ? -7.027 39.706 63.194 1.00 34.16 327 VAL A N 1
ATOM 2648 C CA . VAL A 1 327 ? -7.942 39.317 64.268 1.00 34.16 327 VAL A CA 1
ATOM 2649 C C . VAL A 1 327 ? -8.440 37.873 64.142 1.00 34.16 327 VAL A C 1
ATOM 2651 O O . VAL A 1 327 ? -8.913 37.442 63.095 1.00 34.16 327 VAL A O 1
ATOM 2654 N N . ARG A 1 328 ? -8.395 37.144 65.262 1.00 30.67 328 ARG A N 1
ATOM 2655 C CA . ARG A 1 328 ? -8.918 35.782 65.427 1.00 30.67 328 ARG A CA 1
ATOM 2656 C C . ARG A 1 328 ? -10.447 35.835 65.549 1.00 30.67 328 ARG A C 1
ATOM 2658 O O . ARG A 1 328 ? -10.957 36.228 66.594 1.00 30.67 328 ARG A O 1
ATOM 2665 N N . THR A 1 329 ? -11.184 35.425 64.518 1.00 33.19 329 THR A N 1
ATOM 2666 C CA . THR A 1 329 ? -12.612 35.091 64.653 1.00 33.19 329 THR A CA 1
ATOM 2667 C C . THR A 1 329 ? -12.767 33.575 64.721 1.00 33.19 329 THR A C 1
ATOM 2669 O O . THR A 1 329 ? -12.478 32.841 63.780 1.00 33.19 329 THR A O 1
ATOM 2672 N N . ASN A 1 330 ? -13.185 33.095 65.893 1.00 32.81 330 ASN A N 1
ATOM 2673 C CA . ASN A 1 330 ? -13.550 31.703 66.123 1.00 32.81 330 ASN A CA 1
ATOM 2674 C C . ASN A 1 330 ? -14.859 31.402 65.385 1.00 32.81 330 ASN A C 1
ATOM 2676 O O . ASN A 1 330 ? -15.922 31.832 65.828 1.00 32.81 330 ASN A O 1
ATOM 2680 N N . THR A 1 331 ? -14.802 30.620 64.310 1.00 31.77 331 THR A N 1
ATOM 2681 C CA . THR A 1 331 ? -15.977 29.905 63.797 1.00 31.77 331 THR A CA 1
ATOM 2682 C C . THR A 1 331 ? -15.773 28.410 63.997 1.00 31.77 331 THR A C 1
ATOM 2684 O O . THR A 1 331 ? -14.874 27.774 63.453 1.00 31.77 331 THR A O 1
ATOM 2687 N N . LYS A 1 332 ? -16.598 27.876 64.895 1.00 33.03 332 LYS A N 1
ATOM 2688 C CA . LYS A 1 332 ? -16.670 26.480 65.307 1.00 33.03 332 LYS A CA 1
ATOM 2689 C C . LYS A 1 332 ? -17.357 25.702 64.179 1.00 33.03 332 LYS A C 1
ATOM 2691 O O . LYS A 1 332 ? -18.573 25.776 64.053 1.00 33.03 332 LYS A O 1
ATOM 2696 N N . TYR A 1 333 ? -16.592 25.001 63.347 1.00 29.78 333 TYR A N 1
ATOM 2697 C CA . TYR A 1 333 ? -17.154 24.024 62.413 1.00 29.78 333 TYR A CA 1
ATOM 2698 C C . TYR A 1 333 ? -17.401 22.713 63.163 1.00 29.78 333 TYR A C 1
ATOM 2700 O O . TYR A 1 333 ? -16.463 22.033 63.578 1.00 29.78 333 TYR A O 1
ATOM 2708 N N . GLU A 1 334 ? -18.676 22.379 63.362 1.00 30.56 334 GLU A N 1
ATOM 2709 C CA . GLU A 1 334 ? -19.099 21.042 63.769 1.00 30.56 334 GLU A CA 1
ATOM 2710 C C . GLU A 1 334 ? -18.782 20.053 62.642 1.00 30.56 334 GLU A C 1
ATOM 2712 O O . GLU A 1 334 ? -19.279 20.158 61.520 1.00 30.56 334 GLU A O 1
ATOM 2717 N N . SER A 1 335 ? -17.918 19.087 62.941 1.00 28.53 335 SER A N 1
ATOM 2718 C CA . SER A 1 335 ? -17.591 17.979 62.056 1.00 28.53 335 SER A CA 1
ATOM 2719 C C . SER A 1 335 ? -18.762 16.997 62.000 1.00 28.53 335 SER A C 1
ATOM 2721 O O . SER A 1 335 ? -18.914 16.105 62.834 1.00 28.53 335 SER A O 1
ATOM 2723 N N . PHE A 1 336 ? -19.602 17.139 60.977 1.00 26.52 336 PHE A N 1
ATOM 2724 C CA . PHE A 1 336 ? -20.649 16.170 60.674 1.00 26.52 336 PHE A CA 1
ATOM 2725 C C . PHE A 1 336 ? -20.019 14.914 60.048 1.00 26.52 336 PHE A C 1
ATOM 2727 O O . PHE A 1 336 ? -19.792 14.832 58.841 1.00 26.52 336 PHE A O 1
ATOM 2734 N N . SER A 1 337 ? -19.680 13.925 60.880 1.00 27.16 337 SER A N 1
ATOM 2735 C CA . SER A 1 337 ? -19.229 12.614 60.399 1.00 27.16 337 SER A CA 1
ATOM 2736 C C . SER A 1 337 ? -20.428 11.795 59.908 1.00 27.16 337 SER A C 1
ATOM 2738 O O . SER A 1 337 ? -21.167 11.199 60.691 1.00 27.16 337 SER A O 1
ATOM 2740 N N . ILE A 1 338 ? -20.645 11.770 58.591 1.00 25.97 338 ILE A N 1
ATOM 2741 C CA . ILE A 1 338 ? -21.616 10.864 57.968 1.00 25.97 338 ILE A CA 1
ATOM 2742 C C . ILE A 1 338 ? -20.980 9.475 57.906 1.00 25.97 338 ILE A C 1
ATOM 2744 O O . ILE A 1 338 ? -20.111 9.190 57.081 1.00 25.97 338 ILE A O 1
ATOM 2748 N N . ARG A 1 339 ? -21.407 8.603 58.819 1.00 26.97 339 ARG A N 1
ATOM 2749 C CA . ARG A 1 339 ? -21.064 7.182 58.824 1.00 26.97 339 ARG A CA 1
ATOM 2750 C C . ARG A 1 339 ? -21.904 6.491 57.741 1.00 26.97 339 ARG A C 1
ATOM 2752 O O . ARG A 1 339 ? -23.088 6.237 57.943 1.00 26.97 339 ARG A O 1
ATOM 2759 N N . TYR A 1 340 ? -21.309 6.213 56.581 1.00 30.34 340 TYR A N 1
ATOM 2760 C CA . TYR A 1 340 ? -21.979 5.449 55.525 1.00 30.34 340 TYR A CA 1
ATOM 2761 C C . TYR A 1 340 ? -22.125 3.977 55.944 1.00 30.34 340 TYR A C 1
ATOM 2763 O O . TYR A 1 340 ? -21.145 3.376 56.395 1.00 30.34 340 TYR A O 1
ATOM 2771 N N . PRO A 1 341 ? -23.313 3.366 55.794 1.00 34.47 341 PRO A N 1
ATOM 2772 C CA . PRO A 1 341 ? -23.490 1.949 56.061 1.00 34.47 341 PRO A CA 1
ATOM 2773 C C . PRO A 1 341 ? -22.734 1.129 55.011 1.00 34.47 341 PRO A C 1
ATOM 2775 O O . PRO A 1 341 ? -23.034 1.179 53.817 1.00 34.47 341 PRO A O 1
ATOM 2778 N N . SER A 1 342 ? -21.759 0.341 55.462 1.00 38.84 342 SER A N 1
ATOM 2779 C CA . SER A 1 342 ? -21.107 -0.687 54.656 1.00 38.84 342 SER A CA 1
ATOM 2780 C C . SER A 1 342 ? -22.097 -1.823 54.383 1.00 38.84 342 SER A C 1
ATOM 2782 O O . SER A 1 342 ? -22.150 -2.812 55.114 1.00 38.84 342 SER A O 1
ATOM 2784 N N . LYS A 1 343 ? -22.904 -1.702 53.328 1.00 40.47 343 LYS A N 1
ATOM 2785 C CA . LYS A 1 343 ? -23.563 -2.869 52.740 1.00 40.47 343 LYS A CA 1
ATOM 2786 C C . LYS A 1 343 ? -22.644 -3.447 51.673 1.00 40.47 343 LYS A C 1
ATOM 2788 O O . LYS A 1 343 ? -22.430 -2.842 50.627 1.00 40.47 343 LYS A O 1
ATOM 2793 N N . HIS A 1 344 ? -22.112 -4.632 51.967 1.00 41.06 344 HIS A N 1
ATOM 2794 C CA . HIS A 1 344 ? -21.643 -5.600 50.981 1.00 41.06 344 HIS A CA 1
ATOM 2795 C C . HIS A 1 344 ? -22.785 -5.926 50.007 1.00 41.06 344 HIS A C 1
ATOM 2797 O O . HIS A 1 344 ? -23.488 -6.917 50.152 1.00 41.06 344 HIS A O 1
ATOM 2803 N N . GLY A 1 345 ? -23.001 -5.053 49.031 1.00 40.62 345 GLY A N 1
ATOM 2804 C CA . GLY A 1 345 ? -23.670 -5.390 47.788 1.00 40.62 345 GLY A CA 1
ATOM 2805 C C . GLY A 1 345 ? -22.579 -5.563 46.750 1.00 40.62 345 GLY A C 1
ATOM 2806 O O . GLY A 1 345 ? -21.820 -4.624 46.511 1.00 40.62 345 GLY A O 1
ATOM 2807 N N . GLN A 1 346 ? -22.454 -6.761 46.180 1.00 42.28 346 GLN A N 1
ATOM 2808 C CA . GLN A 1 346 ? -21.678 -6.974 44.963 1.00 42.28 346 GLN A CA 1
ATOM 2809 C C . GLN A 1 346 ? -22.140 -5.939 43.937 1.00 42.28 346 GLN A C 1
ATOM 2811 O O . GLN A 1 346 ? -23.247 -6.022 43.413 1.00 42.28 346 GLN A O 1
ATOM 2816 N N . VAL A 1 347 ? -21.310 -4.925 43.700 1.00 38.97 347 VAL A N 1
ATOM 2817 C CA . VAL A 1 347 ? -21.557 -3.936 42.658 1.00 38.97 347 VAL A CA 1
ATOM 2818 C C . VAL A 1 347 ? -21.364 -4.682 41.349 1.00 38.97 347 VAL A C 1
ATOM 2820 O O . VAL A 1 347 ? -20.234 -4.972 40.954 1.00 38.97 347 VAL A O 1
ATOM 2823 N N . SER A 1 348 ? -22.481 -5.078 40.740 1.00 36.84 348 SER A N 1
ATOM 2824 C CA . SER A 1 348 ? -22.523 -5.727 39.438 1.00 36.84 348 SER A CA 1
ATOM 2825 C C . SER A 1 348 ? -21.696 -4.894 38.470 1.00 36.84 348 SER A C 1
ATOM 2827 O O . SER A 1 348 ? -21.999 -3.727 38.212 1.00 36.84 348 SER A O 1
ATOM 2829 N N . HIS A 1 349 ? -20.611 -5.486 37.980 1.00 37.50 349 HIS A N 1
ATOM 2830 C CA . HIS A 1 349 ? -19.834 -4.931 36.890 1.00 37.50 349 HIS A CA 1
ATOM 2831 C C . HIS A 1 349 ? -20.803 -4.597 35.754 1.00 37.50 349 HIS A C 1
ATOM 2833 O O . HIS A 1 349 ? -21.472 -5.496 35.251 1.00 37.50 349 HIS A O 1
ATOM 2839 N N . TYR A 1 350 ? -20.895 -3.328 35.356 1.00 36.88 350 TYR A N 1
ATOM 2840 C CA . TYR A 1 350 ? -21.561 -2.969 34.109 1.00 36.88 350 TYR A CA 1
ATOM 2841 C C . TYR A 1 350 ? -20.700 -3.518 32.972 1.00 36.88 350 TYR A C 1
ATOM 2843 O O . TYR A 1 350 ? -19.786 -2.863 32.473 1.00 36.88 350 TYR A O 1
ATOM 2851 N N . ILE A 1 351 ? -20.938 -4.782 32.634 1.00 45.62 351 ILE A N 1
ATOM 2852 C CA . ILE A 1 351 ? -20.510 -5.358 31.373 1.00 45.62 351 ILE A CA 1
ATOM 2853 C C . ILE A 1 351 ? -21.313 -4.597 30.328 1.00 45.62 351 ILE A C 1
ATOM 2855 O O . ILE A 1 351 ? -22.536 -4.497 30.421 1.00 45.62 351 ILE A O 1
ATOM 2859 N N . LEU A 1 352 ? -20.613 -3.978 29.382 1.00 43.25 352 LEU A N 1
ATOM 2860 C CA . LEU A 1 352 ? -21.256 -3.339 28.250 1.00 43.25 352 LEU A CA 1
ATOM 2861 C C . LEU A 1 352 ? -21.935 -4.458 27.449 1.00 43.25 352 LEU A C 1
ATOM 2863 O O . LEU A 1 352 ? -21.284 -5.139 26.657 1.00 43.25 352 LEU A O 1
ATOM 2867 N N . ASN A 1 353 ? -23.214 -4.712 27.722 1.00 51.19 353 ASN A N 1
ATOM 2868 C CA . ASN A 1 353 ? -23.993 -5.671 26.958 1.00 51.19 353 ASN A CA 1
ATOM 2869 C C . ASN A 1 353 ? -24.215 -5.055 25.583 1.00 51.19 353 ASN A C 1
ATOM 2871 O O . ASN A 1 353 ? -25.029 -4.146 25.427 1.00 51.19 353 ASN A O 1
ATOM 2875 N N . LEU A 1 354 ? -23.433 -5.515 24.600 1.00 59.09 354 LEU A N 1
ATOM 2876 C CA . LEU A 1 354 ? -23.680 -5.176 23.206 1.00 59.09 354 LEU A CA 1
ATOM 2877 C C . LEU A 1 354 ? -25.114 -5.579 22.879 1.00 59.09 354 LEU A C 1
ATOM 2879 O O . LEU A 1 354 ? -25.504 -6.733 23.077 1.00 59.09 354 LEU A O 1
ATOM 2883 N N . THR A 1 355 ? -25.888 -4.629 22.366 1.00 69.31 355 THR A N 1
ATOM 2884 C CA . THR A 1 355 ? -27.212 -4.944 21.842 1.00 69.31 355 THR A CA 1
ATOM 2885 C C . THR A 1 355 ? -27.068 -5.886 20.639 1.00 69.31 355 THR A C 1
ATOM 2887 O O . THR A 1 355 ? -26.017 -5.944 19.988 1.00 69.31 355 THR A O 1
ATOM 2890 N N . LYS A 1 356 ? -28.127 -6.637 20.305 1.00 73.75 356 LYS A N 1
ATOM 2891 C CA . LYS A 1 356 ? -28.133 -7.487 19.097 1.00 73.75 356 LYS A CA 1
ATOM 2892 C C . LYS A 1 356 ? -27.805 -6.670 17.836 1.00 73.75 356 LYS A C 1
ATOM 2894 O O . LYS A 1 356 ? -27.122 -7.169 16.944 1.00 73.75 356 LYS A O 1
ATOM 2899 N N . GLU A 1 357 ? -28.221 -5.405 17.799 1.00 73.12 357 GLU A N 1
ATOM 2900 C CA . GLU A 1 357 ? -27.937 -4.461 16.714 1.00 73.12 357 GLU A CA 1
ATOM 2901 C C . GLU A 1 357 ? -26.450 -4.081 16.643 1.00 73.12 357 GLU A C 1
ATOM 2903 O O . GLU A 1 357 ? -25.851 -4.146 15.563 1.00 73.12 357 GLU A O 1
ATOM 2908 N N . ASP A 1 358 ? -25.815 -3.792 17.786 1.00 70.75 358 ASP A N 1
ATOM 2909 C CA . ASP A 1 358 ? -24.374 -3.513 17.852 1.00 70.75 358 ASP A CA 1
ATOM 2910 C C . ASP A 1 358 ? -23.546 -4.708 17.359 1.00 70.75 358 ASP A C 1
ATOM 2912 O O . ASP A 1 358 ? -22.544 -4.534 16.662 1.00 70.75 358 ASP A O 1
ATOM 2916 N N . GLY A 1 359 ? -23.993 -5.934 17.651 1.00 73.38 359 GLY A N 1
ATOM 2917 C CA . GLY A 1 359 ? -23.363 -7.162 17.164 1.00 73.38 359 GLY A CA 1
ATOM 2918 C C . GLY A 1 359 ? -23.354 -7.277 15.634 1.00 73.38 359 GLY A C 1
ATOM 2919 O O . GLY A 1 359 ? -22.355 -7.707 15.049 1.00 73.38 359 GLY A O 1
ATOM 2920 N N . VAL A 1 360 ? -24.428 -6.847 14.960 1.00 75.12 360 VAL A N 1
ATOM 2921 C CA . VAL A 1 360 ? -24.516 -6.847 13.487 1.00 75.12 360 VAL A CA 1
ATOM 2922 C C . VAL A 1 360 ? -23.560 -5.823 12.886 1.00 75.12 360 VAL A C 1
ATOM 2924 O O . VAL A 1 360 ? -22.840 -6.129 11.931 1.00 75.12 360 VAL A O 1
ATOM 2927 N N . VAL A 1 361 ? -23.521 -4.616 13.451 1.00 72.56 361 VAL A N 1
ATOM 2928 C CA . VAL A 1 361 ? -22.605 -3.556 13.010 1.00 72.56 361 VAL A CA 1
ATOM 2929 C C . VAL A 1 361 ? -21.156 -3.993 13.197 1.00 72.56 361 VAL A C 1
ATOM 2931 O O . VAL A 1 361 ? -20.346 -3.880 12.274 1.00 72.56 361 VAL A O 1
ATOM 2934 N N . PHE A 1 362 ? -20.845 -4.568 14.356 1.00 73.31 362 PHE A N 1
ATOM 2935 C CA . PHE A 1 362 ? -19.518 -5.074 14.661 1.00 73.31 362 PHE A CA 1
ATOM 2936 C C . PHE A 1 362 ? -19.093 -6.165 13.672 1.00 73.31 362 PHE A C 1
ATOM 2938 O O . PHE A 1 362 ? -18.010 -6.089 13.094 1.00 73.31 362 PHE A O 1
ATOM 2945 N N . ARG A 1 363 ? -19.979 -7.125 13.372 1.00 78.12 363 ARG A N 1
ATOM 2946 C CA . ARG A 1 363 ? -19.724 -8.174 12.374 1.00 78.12 363 ARG A CA 1
ATOM 2947 C C . ARG A 1 363 ? -19.437 -7.592 10.986 1.00 78.12 363 ARG A C 1
ATOM 2949 O O . ARG A 1 363 ? -18.503 -8.046 10.330 1.00 78.12 363 ARG A O 1
ATOM 2956 N N . LYS A 1 364 ? -20.181 -6.569 10.548 1.00 78.62 364 LYS A N 1
ATOM 2957 C CA . LYS A 1 364 ? -19.933 -5.894 9.259 1.00 78.62 364 LYS A CA 1
ATOM 2958 C C . LYS A 1 364 ? -18.554 -5.234 9.214 1.00 78.62 364 LYS A C 1
ATOM 2960 O O . LYS A 1 364 ? -17.851 -5.378 8.220 1.00 78.62 364 LYS A O 1
ATOM 2965 N N . ILE A 1 365 ? -18.143 -4.564 10.290 1.00 75.25 365 ILE A N 1
ATOM 2966 C CA . ILE A 1 365 ? -16.819 -3.924 10.383 1.00 75.25 365 ILE A CA 1
ATOM 2967 C C . ILE A 1 365 ? -15.704 -4.968 10.356 1.00 75.25 365 ILE A C 1
ATOM 2969 O O . ILE A 1 365 ? -14.692 -4.771 9.681 1.00 75.25 365 ILE A O 1
ATOM 2973 N N . VAL A 1 366 ? -15.900 -6.091 11.047 1.00 79.12 366 VAL A N 1
ATOM 2974 C CA . VAL A 1 366 ? -14.962 -7.219 11.046 1.00 79.12 366 VAL A CA 1
ATOM 2975 C C . VAL A 1 366 ? -14.812 -7.803 9.647 1.00 79.12 366 VAL A C 1
ATOM 2977 O O . VAL A 1 366 ? -13.687 -7.959 9.178 1.00 79.12 366 VAL A O 1
ATOM 2980 N N . ILE A 1 367 ? -15.917 -8.052 8.942 1.00 82.88 367 ILE A N 1
ATOM 2981 C CA . ILE A 1 367 ? -15.892 -8.554 7.560 1.00 82.88 367 ILE A CA 1
ATOM 2982 C C . ILE A 1 367 ? -15.192 -7.555 6.633 1.00 82.88 367 ILE A C 1
ATOM 2984 O O . ILE A 1 367 ? -14.302 -7.931 5.878 1.00 82.88 367 ILE A O 1
ATOM 2988 N N . LEU A 1 368 ? -15.538 -6.269 6.714 1.00 77.69 368 LEU A N 1
ATOM 2989 C CA . LEU A 1 368 ? -14.965 -5.253 5.831 1.00 77.69 368 LEU A CA 1
ATOM 2990 C C . LEU A 1 368 ? -13.456 -5.070 6.066 1.00 77.69 368 LEU A C 1
ATOM 2992 O O . LEU A 1 368 ? -12.687 -4.922 5.119 1.00 77.69 368 LEU A O 1
ATOM 2996 N N . SER A 1 369 ? -13.017 -5.138 7.323 1.00 73.94 369 SER A N 1
ATOM 2997 C CA . SER A 1 369 ? -11.596 -5.016 7.667 1.00 73.94 369 SER A CA 1
ATOM 2998 C C . SER A 1 369 ? -10.803 -6.283 7.344 1.00 73.94 369 SER A C 1
ATOM 3000 O O . SER A 1 369 ? -9.659 -6.180 6.920 1.00 73.94 369 SER A O 1
ATOM 3002 N N . THR A 1 370 ? -11.380 -7.476 7.526 1.00 81.06 370 THR A N 1
ATOM 3003 C CA . THR A 1 370 ? -10.724 -8.739 7.136 1.00 81.06 370 THR A CA 1
ATOM 3004 C C . THR A 1 370 ? -10.597 -8.835 5.622 1.00 81.06 370 THR A C 1
ATOM 3006 O O . THR A 1 370 ? -9.524 -9.170 5.130 1.00 81.06 370 THR A O 1
ATOM 3009 N N . LEU A 1 371 ? -11.634 -8.437 4.878 1.00 85.62 371 LEU A N 1
ATOM 3010 C CA . LEU A 1 371 ? -11.572 -8.302 3.424 1.00 85.62 371 LEU A CA 1
ATOM 3011 C C . LEU A 1 371 ? -10.465 -7.325 3.013 1.00 85.62 371 LEU A C 1
ATOM 3013 O O . LEU A 1 371 ? -9.640 -7.651 2.165 1.00 85.62 371 LEU A O 1
ATOM 3017 N N . SER A 1 372 ? -10.396 -6.159 3.661 1.00 78.50 372 SER A N 1
ATOM 3018 C CA . SER A 1 372 ? -9.316 -5.196 3.442 1.00 78.50 372 SER A CA 1
ATOM 3019 C C . SER A 1 372 ? -7.933 -5.787 3.727 1.00 78.50 372 SER A C 1
ATOM 3021 O O . SER A 1 372 ? -7.023 -5.604 2.925 1.00 78.50 372 SER A O 1
ATOM 3023 N N . ALA A 1 373 ? -7.769 -6.531 4.822 1.00 78.06 373 ALA A N 1
ATOM 3024 C CA . ALA A 1 373 ? -6.504 -7.173 5.162 1.00 78.06 373 ALA A CA 1
ATOM 3025 C C . ALA A 1 373 ? -6.093 -8.214 4.110 1.00 78.06 373 ALA A C 1
ATOM 3027 O O . ALA A 1 373 ? -4.943 -8.222 3.682 1.00 78.06 373 ALA A O 1
ATOM 3028 N N . ILE A 1 374 ? -7.030 -9.048 3.646 1.00 87.12 374 ILE A N 1
ATOM 3029 C CA . ILE A 1 374 ? -6.785 -10.039 2.587 1.00 87.12 374 ILE A CA 1
ATOM 3030 C C . ILE A 1 374 ? -6.353 -9.346 1.293 1.00 87.12 374 ILE A C 1
ATOM 3032 O O . ILE A 1 374 ? -5.389 -9.777 0.659 1.00 87.12 374 ILE A O 1
ATOM 3036 N N . LEU A 1 375 ? -7.016 -8.250 0.919 1.00 86.19 375 LEU A N 1
ATOM 3037 C CA . LEU A 1 375 ? -6.645 -7.456 -0.254 1.00 86.19 375 LEU A CA 1
ATOM 3038 C C . LEU A 1 375 ? -5.248 -6.849 -0.102 1.00 86.19 375 LEU A C 1
ATOM 3040 O O . LEU A 1 375 ? -4.441 -6.947 -1.020 1.00 86.19 375 LEU A O 1
ATOM 3044 N N . GLY A 1 376 ? -4.917 -6.316 1.073 1.00 77.56 376 GLY A N 1
ATOM 3045 C CA . GLY A 1 376 ? -3.584 -5.796 1.371 1.00 77.56 376 GLY A CA 1
ATOM 3046 C C . GLY A 1 376 ? -2.485 -6.832 1.279 1.00 77.56 376 GLY A C 1
ATOM 3047 O O . GLY A 1 376 ? -1.458 -6.595 0.649 1.00 77.56 376 GLY A O 1
ATOM 3048 N N . ILE A 1 377 ? -2.719 -8.002 1.867 1.00 80.06 377 ILE A N 1
ATOM 3049 C CA . ILE A 1 377 ? -1.803 -9.138 1.778 1.00 80.06 377 ILE A CA 1
ATOM 3050 C C . ILE A 1 377 ? -1.650 -9.558 0.316 1.00 80.06 377 ILE A C 1
ATOM 3052 O O . ILE A 1 377 ? -0.533 -9.797 -0.128 1.00 80.06 377 ILE A O 1
ATOM 3056 N N . SER A 1 378 ? -2.740 -9.572 -0.453 1.00 86.50 378 SER A N 1
ATOM 3057 C CA . SER A 1 378 ? -2.706 -9.897 -1.881 1.00 86.50 378 SER A CA 1
ATOM 3058 C C . SER A 1 378 ? -1.861 -8.894 -2.673 1.00 86.50 378 SER A C 1
ATOM 3060 O O . SER A 1 378 ? -1.019 -9.316 -3.457 1.00 86.50 378 SER A O 1
ATOM 3062 N N . VAL A 1 379 ? -2.002 -7.586 -2.424 1.00 84.50 379 VAL A N 1
ATOM 3063 C CA . VAL A 1 379 ? -1.156 -6.540 -3.037 1.00 84.50 379 VAL A CA 1
ATOM 3064 C C . VAL A 1 379 ? 0.319 -6.753 -2.693 1.00 84.50 379 VAL A C 1
ATOM 3066 O O . VAL A 1 379 ? 1.178 -6.699 -3.569 1.00 84.50 379 VAL A O 1
ATOM 3069 N N . LEU A 1 380 ? 0.626 -7.033 -1.427 1.00 78.94 380 LEU A N 1
ATOM 3070 C CA . LEU A 1 380 ? 2.002 -7.225 -0.964 1.00 78.94 380 LEU A CA 1
ATOM 3071 C C . LEU A 1 380 ? 2.629 -8.510 -1.527 1.00 78.94 380 LEU A C 1
ATOM 3073 O O . LEU A 1 380 ? 3.797 -8.508 -1.911 1.00 78.94 380 LEU A O 1
ATOM 3077 N N . LEU A 1 381 ? 1.858 -9.596 -1.627 1.00 82.69 381 LEU A N 1
ATOM 3078 C CA . LEU A 1 381 ? 2.296 -10.846 -2.251 1.00 82.69 381 LEU A CA 1
ATOM 3079 C C . LEU A 1 381 ? 2.489 -10.693 -3.759 1.00 82.69 381 LEU A C 1
ATOM 3081 O O . LEU A 1 381 ? 3.458 -11.226 -4.300 1.00 82.69 381 LEU A O 1
ATOM 3085 N N . LEU A 1 382 ? 1.611 -9.946 -4.433 1.00 84.94 382 LEU A N 1
ATOM 3086 C CA . LEU A 1 382 ? 1.790 -9.594 -5.839 1.00 84.94 382 LEU A CA 1
ATOM 3087 C C . LEU A 1 382 ? 3.060 -8.767 -6.028 1.00 84.94 382 LEU A C 1
ATOM 3089 O O . LEU A 1 382 ? 3.837 -9.080 -6.920 1.00 84.94 382 LEU A O 1
ATOM 3093 N N . TYR A 1 383 ? 3.336 -7.800 -5.151 1.00 81.94 383 TYR A N 1
ATOM 3094 C CA . TYR A 1 383 ? 4.579 -7.029 -5.181 1.00 81.94 383 TYR A CA 1
ATOM 3095 C C . TYR A 1 383 ? 5.830 -7.904 -4.987 1.00 81.94 383 TYR A C 1
ATOM 3097 O O . TYR A 1 383 ? 6.796 -7.782 -5.741 1.00 81.94 383 TYR A O 1
ATOM 3105 N N . ILE A 1 384 ? 5.827 -8.826 -4.017 1.00 79.38 384 ILE A N 1
ATOM 3106 C CA . ILE A 1 384 ? 6.941 -9.774 -3.843 1.00 79.38 384 ILE A CA 1
ATOM 3107 C C . ILE A 1 384 ? 7.094 -10.637 -5.097 1.00 79.38 384 ILE A C 1
ATOM 3109 O O . ILE A 1 384 ? 8.195 -10.792 -5.614 1.00 79.38 384 ILE A O 1
ATOM 3113 N N . SER A 1 385 ? 5.988 -11.155 -5.629 1.00 81.69 385 SER A N 1
ATOM 3114 C CA . SER A 1 385 ? 6.003 -11.955 -6.856 1.00 81.69 385 SER A CA 1
ATOM 3115 C C . SER A 1 385 ? 6.573 -11.156 -8.028 1.00 81.69 385 SER A C 1
ATOM 3117 O O . SER A 1 385 ? 7.353 -11.687 -8.808 1.00 81.69 385 SER A O 1
ATOM 3119 N N . PHE A 1 386 ? 6.245 -9.869 -8.111 1.00 76.94 386 PHE A N 1
ATOM 3120 C CA . PHE A 1 386 ? 6.707 -8.958 -9.149 1.00 76.94 386 PHE A CA 1
ATOM 3121 C C . PHE A 1 386 ? 8.189 -8.606 -9.034 1.00 76.94 386 PHE A C 1
ATOM 3123 O O . PHE A 1 386 ? 8.875 -8.453 -10.037 1.00 76.94 386 PHE A O 1
ATOM 3130 N N . THR A 1 387 ? 8.694 -8.486 -7.808 1.00 71.81 387 THR A N 1
ATOM 3131 C CA . THR A 1 387 ? 10.117 -8.225 -7.558 1.00 71.81 387 THR A CA 1
ATOM 3132 C C . THR A 1 387 ? 10.983 -9.473 -7.704 1.00 71.81 387 THR A C 1
ATOM 3134 O O . THR A 1 387 ? 12.163 -9.338 -8.011 1.00 71.81 387 THR A O 1
ATOM 3137 N N . MET A 1 388 ? 10.417 -10.667 -7.498 1.00 75.38 388 MET A N 1
ATOM 3138 C CA . MET A 1 388 ? 11.146 -11.941 -7.545 1.00 75.38 388 MET A CA 1
ATOM 3139 C C . MET A 1 388 ? 11.073 -12.652 -8.896 1.00 75.38 388 MET A C 1
ATOM 3141 O O . MET A 1 388 ? 11.952 -13.449 -9.212 1.00 75.38 388 MET A O 1
ATOM 3145 N N . SER A 1 389 ? 10.021 -12.431 -9.681 1.00 73.25 389 SER A N 1
ATOM 3146 C CA . SER A 1 389 ? 9.835 -13.118 -10.956 1.00 73.25 389 SER A CA 1
ATOM 3147 C C . SER A 1 389 ? 10.251 -12.224 -12.125 1.00 73.25 389 SER A C 1
ATOM 3149 O O . SER A 1 389 ? 9.951 -11.032 -12.150 1.00 73.25 389 SER A O 1
ATOM 3151 N N . ASN A 1 390 ? 10.909 -12.819 -13.124 1.00 67.62 390 ASN A N 1
ATOM 3152 C CA . ASN A 1 390 ? 11.307 -12.163 -14.374 1.00 67.62 390 ASN A CA 1
ATOM 3153 C C . ASN A 1 390 ? 10.093 -11.915 -15.290 1.00 67.62 390 ASN A C 1
ATOM 3155 O O . ASN A 1 390 ? 10.024 -12.408 -16.414 1.00 67.62 390 ASN A O 1
ATOM 3159 N N . TRP A 1 391 ? 9.100 -11.155 -14.820 1.00 66.50 391 TRP A N 1
ATOM 3160 C CA . TRP A 1 391 ? 7.952 -10.754 -15.646 1.00 66.50 391 TRP A CA 1
ATOM 3161 C C . TRP A 1 391 ? 8.373 -9.859 -16.817 1.00 66.50 391 TRP A C 1
ATOM 3163 O O . TRP A 1 391 ? 7.650 -9.794 -17.812 1.00 66.50 391 TRP A O 1
ATOM 3173 N N . GLY A 1 392 ? 9.559 -9.244 -16.724 1.00 61.88 392 GLY A N 1
ATOM 3174 C CA . GLY A 1 392 ? 10.162 -8.411 -17.764 1.00 61.88 392 GLY A CA 1
ATOM 3175 C C . GLY A 1 392 ? 10.284 -9.089 -19.130 1.00 61.88 392 GLY A C 1
ATOM 3176 O O . GLY A 1 392 ? 10.346 -8.393 -20.132 1.00 61.88 392 GLY A O 1
ATOM 3177 N N . ASP A 1 393 ? 10.212 -10.420 -19.213 1.00 73.19 393 ASP A N 1
ATOM 3178 C CA . ASP A 1 393 ? 10.298 -11.121 -20.498 1.00 73.19 393 ASP A CA 1
ATOM 3179 C C . ASP A 1 393 ? 8.962 -11.147 -21.269 1.00 73.19 393 ASP A C 1
ATOM 3181 O O . ASP A 1 393 ? 8.932 -11.505 -22.447 1.00 73.19 393 ASP A O 1
ATOM 3185 N N . LYS A 1 394 ? 7.831 -10.797 -20.631 1.00 87.00 394 LYS A N 1
ATOM 3186 C CA . LYS A 1 394 ? 6.493 -10.866 -21.248 1.00 87.00 394 LYS A CA 1
ATOM 3187 C C . LYS A 1 394 ? 5.760 -9.520 -21.161 1.00 87.00 394 LYS A C 1
ATOM 3189 O O . LYS A 1 394 ? 5.183 -9.211 -20.109 1.00 87.00 394 LYS A O 1
ATOM 3194 N N . PRO A 1 395 ? 5.670 -8.750 -22.263 1.00 88.12 395 PRO A N 1
ATOM 3195 C CA . PRO A 1 395 ? 5.097 -7.405 -22.238 1.00 88.12 395 PRO A CA 1
ATOM 3196 C C . PRO A 1 395 ? 3.624 -7.400 -21.811 1.00 88.12 395 PRO A C 1
ATOM 3198 O O . PRO A 1 395 ? 3.260 -6.673 -20.886 1.00 88.12 395 PRO A O 1
ATOM 3201 N N . HIS A 1 396 ? 2.782 -8.266 -22.385 1.00 89.69 396 HIS A N 1
ATOM 3202 C CA . HIS A 1 396 ? 1.356 -8.340 -22.027 1.00 89.69 396 HIS A CA 1
ATOM 3203 C C . HIS A 1 396 ? 1.108 -8.775 -20.574 1.00 89.69 396 HIS A C 1
ATOM 3205 O O . HIS A 1 396 ? 0.177 -8.290 -19.923 1.00 89.69 396 HIS A O 1
ATOM 3211 N N . GLY A 1 397 ? 1.951 -9.669 -20.047 1.00 90.38 397 GLY A N 1
ATOM 3212 C CA . GLY A 1 397 ? 1.875 -10.100 -18.650 1.00 90.38 397 GLY A CA 1
ATOM 3213 C C . GLY A 1 397 ? 2.172 -8.946 -17.695 1.00 90.38 397 GLY A C 1
ATOM 3214 O O . GLY A 1 397 ? 1.454 -8.759 -16.716 1.00 90.38 397 GLY A O 1
ATOM 3215 N N . THR A 1 398 ? 3.173 -8.129 -18.029 1.00 90.50 398 THR A N 1
ATOM 3216 C CA . THR A 1 398 ? 3.565 -6.960 -17.233 1.00 90.50 398 THR A CA 1
ATOM 3217 C C . THR A 1 398 ? 2.459 -5.906 -17.190 1.00 90.50 398 THR A C 1
ATOM 3219 O O . THR A 1 398 ? 2.102 -5.456 -16.104 1.00 90.50 398 THR A O 1
ATOM 3222 N N . LEU A 1 399 ? 1.849 -5.564 -18.332 1.00 92.12 399 LEU A N 1
ATOM 3223 C CA . LEU A 1 399 ? 0.743 -4.597 -18.372 1.00 92.12 399 LEU A CA 1
ATOM 3224 C C . LEU A 1 399 ? -0.455 -5.057 -17.528 1.00 92.12 399 LEU A C 1
ATOM 3226 O O . LEU A 1 399 ? -1.005 -4.287 -16.740 1.00 92.12 399 LEU A O 1
ATOM 3230 N N . THR A 1 400 ? -0.829 -6.332 -17.660 1.00 91.56 400 THR A N 1
ATOM 3231 C CA . THR A 1 400 ? -1.929 -6.925 -16.887 1.00 91.56 400 THR A CA 1
ATOM 3232 C C . THR A 1 400 ? -1.624 -6.893 -15.390 1.00 91.56 400 THR A C 1
ATOM 3234 O O . THR A 1 400 ? -2.484 -6.531 -14.590 1.00 91.56 400 THR A O 1
ATOM 3237 N N . ALA A 1 401 ? -0.387 -7.216 -15.002 1.00 90.50 401 ALA A N 1
ATOM 3238 C CA . ALA A 1 401 ? 0.047 -7.161 -13.612 1.00 90.50 401 ALA A CA 1
ATOM 3239 C C . ALA A 1 401 ? -0.011 -5.735 -13.041 1.00 90.50 401 ALA A C 1
ATOM 3241 O O . ALA A 1 401 ? -0.492 -5.554 -11.924 1.00 90.50 401 ALA A O 1
ATOM 3242 N N . ILE A 1 402 ? 0.405 -4.721 -13.812 1.00 91.88 402 ILE A N 1
ATOM 3243 C CA . ILE A 1 402 ? 0.315 -3.307 -13.413 1.00 91.88 402 ILE A CA 1
ATOM 3244 C C . ILE A 1 402 ? -1.145 -2.910 -13.175 1.00 91.88 402 ILE A C 1
ATOM 3246 O O . ILE A 1 402 ? -1.463 -2.345 -12.129 1.00 91.88 402 ILE A O 1
ATOM 3250 N N . TYR A 1 403 ? -2.038 -3.257 -14.108 1.00 94.31 403 TYR A N 1
ATOM 3251 C CA . TYR A 1 403 ? -3.467 -2.972 -13.981 1.00 94.31 403 TYR A CA 1
ATOM 3252 C C . TYR A 1 403 ? -4.052 -3.600 -12.710 1.00 94.31 403 TYR A C 1
ATOM 3254 O O . TYR A 1 403 ? -4.655 -2.907 -11.892 1.00 94.31 403 TYR A O 1
ATOM 3262 N N . VAL A 1 404 ? -3.812 -4.899 -12.502 1.00 92.56 404 VAL A N 1
ATOM 3263 C CA . VAL A 1 404 ? -4.291 -5.630 -11.321 1.00 92.56 404 VAL A CA 1
ATOM 3264 C C . VAL A 1 404 ? -3.721 -5.034 -10.033 1.00 92.56 404 VAL A C 1
ATOM 3266 O O . VAL A 1 404 ? -4.471 -4.843 -9.075 1.00 92.56 404 VAL A O 1
ATOM 3269 N N . SER A 1 405 ? -2.430 -4.691 -10.007 1.00 92.00 405 SER A N 1
ATOM 3270 C CA . SER A 1 405 ? -1.795 -4.076 -8.837 1.00 92.00 405 SER A CA 1
ATOM 3271 C C . SER A 1 405 ? -2.453 -2.746 -8.489 1.00 92.00 405 SER A C 1
ATOM 3273 O O . SER A 1 405 ? -2.889 -2.563 -7.354 1.00 92.00 405 SER A O 1
ATOM 3275 N N . PHE A 1 406 ? -2.607 -1.832 -9.453 1.00 94.62 406 PHE A N 1
ATOM 3276 C CA . PHE A 1 406 ? -3.210 -0.524 -9.182 1.00 94.62 406 PHE A CA 1
ATOM 3277 C C . PHE A 1 406 ? -4.685 -0.625 -8.809 1.00 94.62 406 PHE A C 1
ATOM 3279 O O . PHE A 1 406 ? -5.128 0.085 -7.906 1.00 94.62 406 PHE A O 1
ATOM 3286 N N . SER A 1 407 ? -5.444 -1.525 -9.439 1.00 95.62 407 SER A N 1
ATOM 3287 C CA . SER A 1 407 ? -6.833 -1.782 -9.055 1.00 95.62 407 SER A CA 1
ATOM 3288 C C . SER A 1 407 ? -6.933 -2.272 -7.613 1.00 95.62 407 SER A C 1
ATOM 3290 O O . SER A 1 407 ? -7.759 -1.763 -6.856 1.00 95.62 407 SER A O 1
ATOM 3292 N N . LEU A 1 408 ? -6.082 -3.216 -7.204 1.00 93.00 408 LEU A N 1
ATOM 3293 C CA . LEU A 1 408 ? -6.081 -3.735 -5.837 1.00 93.00 408 LEU A CA 1
ATOM 3294 C C . LEU A 1 408 ? -5.595 -2.698 -4.817 1.00 93.00 408 LEU A C 1
ATOM 3296 O O . LEU A 1 408 ? -6.176 -2.608 -3.736 1.00 93.00 408 LEU A O 1
ATOM 3300 N N . GLU A 1 409 ? -4.582 -1.895 -5.148 1.00 94.06 409 GLU A N 1
ATOM 3301 C CA . GLU A 1 409 ? -4.106 -0.782 -4.315 1.00 94.06 409 GLU A CA 1
ATOM 3302 C C . GLU A 1 409 ? -5.209 0.260 -4.091 1.00 94.06 409 GLU A C 1
ATOM 3304 O O . GLU A 1 409 ? -5.508 0.624 -2.950 1.00 94.06 409 GLU A O 1
ATOM 3309 N N . LEU A 1 410 ? -5.855 0.707 -5.171 1.00 95.88 410 LEU A N 1
ATOM 3310 C CA . LEU A 1 410 ? -6.940 1.680 -5.119 1.00 95.88 410 LEU A CA 1
ATOM 3311 C C . LEU A 1 410 ? -8.125 1.131 -4.320 1.00 95.88 410 LEU A C 1
ATOM 3313 O O . LEU A 1 410 ? -8.609 1.790 -3.400 1.00 95.88 410 LEU A O 1
ATOM 3317 N N . PHE A 1 411 ? -8.566 -0.089 -4.632 1.00 94.62 411 PHE A N 1
ATOM 3318 C CA . PHE A 1 411 ? -9.698 -0.730 -3.968 1.00 94.62 411 PHE A CA 1
ATOM 3319 C C . PHE A 1 411 ? -9.446 -0.926 -2.471 1.00 94.62 411 PHE A C 1
ATOM 3321 O O . PHE A 1 411 ? -10.309 -0.621 -1.647 1.00 94.62 411 PHE A O 1
ATOM 3328 N N . SER A 1 412 ? -8.233 -1.345 -2.110 1.00 92.44 412 SER A N 1
ATOM 3329 C CA . SER A 1 412 ? -7.790 -1.450 -0.721 1.00 92.44 412 SER A CA 1
ATOM 3330 C C . SER A 1 412 ? -7.897 -0.117 0.017 1.00 92.44 412 SER A C 1
ATOM 3332 O O . SER A 1 412 ? -8.519 -0.039 1.077 1.00 92.44 412 SER A O 1
ATOM 3334 N N . CYS A 1 413 ? -7.335 0.951 -0.554 1.00 95.50 413 CYS A N 1
ATOM 3335 C CA . CYS A 1 413 ? -7.394 2.286 0.033 1.00 95.50 413 CYS A CA 1
ATOM 3336 C C . CYS A 1 413 ? -8.831 2.801 0.164 1.00 95.50 413 CYS A C 1
ATOM 3338 O O . CYS A 1 413 ? -9.168 3.391 1.189 1.00 95.50 413 CYS A O 1
ATOM 3340 N N . VAL A 1 414 ? -9.686 2.555 -0.834 1.00 95.44 414 VAL A N 1
ATOM 3341 C CA . VAL A 1 414 ? -11.103 2.941 -0.807 1.00 95.44 414 VAL A CA 1
ATOM 3342 C C . VAL A 1 414 ? -11.852 2.196 0.293 1.00 95.44 414 VAL A C 1
ATOM 3344 O O . VAL A 1 414 ? -12.577 2.831 1.055 1.00 95.44 414 VAL A O 1
ATOM 3347 N N . ILE A 1 415 ? -11.653 0.883 0.449 1.00 91.88 415 ILE A N 1
ATOM 3348 C CA . ILE A 1 415 ? -12.283 0.127 1.539 1.00 91.88 415 ILE A CA 1
ATOM 3349 C C . ILE A 1 415 ? -11.845 0.676 2.895 1.00 91.88 415 ILE A C 1
ATOM 3351 O O . ILE A 1 415 ? -12.689 0.920 3.754 1.00 91.88 415 ILE A O 1
ATOM 3355 N N . ILE A 1 416 ? -10.548 0.909 3.097 1.00 92.00 416 ILE A N 1
ATOM 3356 C CA . ILE A 1 416 ? -10.037 1.415 4.377 1.00 92.00 416 ILE A CA 1
ATOM 3357 C C . ILE A 1 416 ? -10.552 2.831 4.644 1.00 92.00 416 ILE A C 1
ATOM 3359 O O . ILE A 1 416 ? -10.961 3.148 5.763 1.00 92.00 416 ILE A O 1
ATOM 3363 N N . TYR A 1 417 ? -10.596 3.672 3.610 1.00 94.75 417 TYR A N 1
ATOM 3364 C CA . TYR A 1 417 ? -11.230 4.980 3.680 1.00 94.75 417 TYR A CA 1
ATOM 3365 C C . TYR A 1 417 ? -12.692 4.851 4.114 1.00 94.75 417 TYR A C 1
ATOM 3367 O O . TYR A 1 417 ? -13.096 5.518 5.066 1.00 94.75 417 TYR A O 1
ATOM 3375 N N . ILE A 1 418 ? -13.476 3.964 3.493 1.00 91.50 418 ILE A N 1
ATOM 3376 C CA . ILE A 1 418 ? -14.870 3.706 3.873 1.00 91.50 418 ILE A CA 1
ATOM 3377 C C . ILE A 1 418 ? -14.936 3.271 5.339 1.00 91.50 418 ILE A C 1
ATOM 3379 O O . ILE A 1 418 ? -15.624 3.931 6.105 1.00 91.50 418 ILE A O 1
ATOM 3383 N N . VAL A 1 419 ? -14.155 2.278 5.777 1.00 87.00 419 VAL A N 1
ATOM 3384 C CA . VAL A 1 419 ? -14.121 1.805 7.179 1.00 87.00 419 VAL A CA 1
ATOM 3385 C C . VAL A 1 419 ? -13.884 2.952 8.170 1.00 87.00 419 VAL A C 1
ATOM 3387 O O . VAL A 1 419 ? -14.557 3.044 9.197 1.00 87.00 419 VAL A O 1
ATOM 3390 N N . PHE A 1 420 ? -12.944 3.858 7.882 1.00 86.75 420 PHE A N 1
ATOM 3391 C CA . PHE A 1 420 ? -12.634 4.973 8.783 1.00 86.75 420 PHE A CA 1
ATOM 3392 C C . PHE A 1 420 ? -13.597 6.158 8.671 1.00 86.75 420 PHE A C 1
ATOM 3394 O O . PHE A 1 420 ? -13.712 6.956 9.616 1.00 86.75 420 PHE A O 1
ATOM 3401 N N . THR A 1 421 ? -14.266 6.316 7.530 1.00 87.12 421 THR A N 1
ATOM 3402 C CA . THR A 1 421 ? -15.188 7.428 7.273 1.00 87.12 421 THR A CA 1
ATOM 3403 C C . THR A 1 421 ? -16.632 7.108 7.581 1.00 87.12 421 THR A C 1
ATOM 3405 O O . THR A 1 421 ? -17.343 8.051 7.941 1.00 87.12 421 THR A O 1
ATOM 3408 N N . THR A 1 422 ? -17.035 5.833 7.534 1.00 82.62 422 THR A N 1
ATOM 3409 C CA . THR A 1 422 ? -18.295 5.348 8.084 1.00 82.62 422 THR A CA 1
ATOM 3410 C C . THR A 1 422 ? -18.258 5.629 9.573 1.00 82.62 422 THR A C 1
ATOM 3412 O O . THR A 1 422 ? -17.762 4.848 10.386 1.00 82.62 422 THR A O 1
ATOM 3415 N N . GLN A 1 423 ? -18.721 6.822 9.937 1.00 63.28 423 GLN A N 1
ATOM 3416 C CA . GLN A 1 423 ? -19.123 7.098 11.293 1.00 63.28 423 GLN A CA 1
ATOM 3417 C C . GLN A 1 423 ? -20.218 6.089 11.555 1.00 63.28 423 GLN A C 1
ATOM 3419 O O . GLN A 1 423 ? -21.293 6.157 10.961 1.00 63.28 423 GLN A O 1
ATOM 3424 N N . ILE A 1 424 ? -19.925 5.123 12.413 1.00 56.25 424 ILE A N 1
ATOM 3425 C CA . ILE A 1 424 ? -20.993 4.395 13.052 1.00 56.25 424 ILE A CA 1
ATOM 3426 C C . ILE A 1 424 ? -21.734 5.476 13.841 1.00 56.25 424 ILE A C 1
ATOM 3428 O O . ILE A 1 424 ? -21.263 5.909 14.898 1.00 56.25 424 ILE A O 1
ATOM 3432 N N . LYS A 1 425 ? -22.826 5.991 13.267 1.00 51.09 425 LYS A N 1
ATOM 3433 C CA . LYS A 1 425 ? -23.848 6.757 13.974 1.00 51.09 425 LYS A CA 1
ATOM 3434 C C . LYS A 1 425 ? -24.498 5.770 14.938 1.00 51.09 425 LYS A C 1
ATOM 3436 O O . LYS A 1 425 ? -25.608 5.310 14.722 1.00 51.09 425 LYS A O 1
ATOM 3441 N N . VAL A 1 426 ? -23.749 5.331 15.947 1.00 50.94 426 VAL A N 1
ATOM 3442 C CA . VAL A 1 426 ? -24.363 4.635 17.060 1.00 50.94 426 VAL A CA 1
ATOM 3443 C C . VAL A 1 426 ? -25.066 5.755 17.802 1.00 50.94 426 VAL A C 1
ATOM 3445 O O . VAL A 1 426 ? -24.405 6.550 18.471 1.00 50.94 426 VAL A O 1
ATOM 3448 N N . GLU A 1 427 ? -26.386 5.842 17.683 1.00 50.19 427 GLU A N 1
ATOM 3449 C CA . GLU A 1 427 ? -27.193 6.618 18.627 1.00 50.19 427 GLU A CA 1
ATOM 3450 C C . GLU A 1 427 ? -26.764 6.302 20.065 1.00 50.19 427 GLU A C 1
ATOM 3452 O O . GLU A 1 427 ? -26.716 7.192 20.899 1.00 50.19 427 GLU A O 1
ATOM 3457 N N . ALA A 1 428 ? -26.331 5.069 20.362 1.00 44.91 428 ALA A N 1
ATOM 3458 C CA . ALA A 1 428 ? -25.775 4.707 21.664 1.00 44.91 428 ALA A CA 1
ATOM 3459 C C . ALA A 1 428 ? -24.475 5.450 22.037 1.00 44.91 428 ALA A C 1
ATOM 3461 O O . ALA A 1 428 ? -24.235 5.655 23.221 1.00 44.91 428 ALA A O 1
ATOM 3462 N N . LYS A 1 429 ? -23.650 5.911 21.081 1.00 51.06 429 LYS A N 1
ATOM 3463 C CA . LYS A 1 429 ? -22.480 6.771 21.361 1.00 51.06 429 LYS A CA 1
ATOM 3464 C C . LYS A 1 429 ? -22.923 8.171 21.775 1.00 51.06 429 LYS A C 1
ATOM 3466 O O . LYS A 1 429 ? -22.326 8.751 22.682 1.00 51.06 429 LYS A O 1
ATOM 3471 N N . GLU A 1 430 ? -23.964 8.698 21.137 1.00 52.91 430 GLU A N 1
ATOM 3472 C CA . GLU A 1 430 ? -24.581 9.956 21.555 1.00 52.91 430 GLU A CA 1
ATOM 3473 C C . GLU A 1 430 ? -25.323 9.805 22.876 1.00 52.91 430 GLU A C 1
ATOM 3475 O O . GLU A 1 430 ? -25.137 10.647 23.742 1.00 52.91 430 GLU A O 1
ATOM 3480 N N . ARG A 1 431 ? -26.027 8.692 23.114 1.00 49.75 431 ARG A N 1
ATOM 3481 C CA . ARG A 1 431 ? -26.633 8.372 24.414 1.00 49.75 431 ARG A CA 1
ATOM 3482 C C . ARG A 1 431 ? -25.573 8.227 25.508 1.00 49.75 431 ARG A C 1
ATOM 3484 O O . ARG A 1 431 ? -25.773 8.750 26.594 1.00 49.75 431 ARG A O 1
ATOM 3491 N N . LEU A 1 432 ? -24.414 7.613 25.240 1.00 47.22 432 LEU A N 1
ATOM 3492 C CA . LEU A 1 432 ? -23.311 7.542 26.211 1.00 47.22 432 LEU A CA 1
ATOM 3493 C C . LEU A 1 432 ? -22.753 8.937 26.528 1.00 47.22 432 LEU A C 1
ATOM 3495 O O . LEU A 1 432 ? -22.576 9.291 27.695 1.00 47.22 432 LEU A O 1
ATOM 3499 N N . LYS A 1 433 ? -22.502 9.749 25.491 1.00 52.19 433 LYS A N 1
ATOM 3500 C CA . LYS A 1 433 ? -22.072 11.147 25.645 1.00 52.19 433 LYS A CA 1
ATOM 3501 C C . LYS A 1 433 ? -23.126 11.996 26.359 1.00 52.19 433 LYS A C 1
ATOM 3503 O O . LYS A 1 433 ? -22.761 12.850 27.155 1.00 52.19 433 LYS A O 1
ATOM 3508 N N . PHE A 1 434 ? -24.406 11.752 26.105 1.00 49.66 434 PHE A N 1
ATOM 3509 C CA . PHE A 1 434 ? -25.547 12.427 26.716 1.00 49.66 434 PHE A CA 1
ATOM 3510 C C . PHE A 1 434 ? -25.695 12.056 28.193 1.00 49.66 434 PHE A C 1
ATOM 3512 O O . PHE A 1 434 ? -25.823 12.940 29.030 1.00 49.66 434 PHE A O 1
ATOM 3519 N N . VAL A 1 435 ? -25.563 10.774 28.545 1.00 47.16 435 VAL A N 1
ATOM 3520 C CA . VAL A 1 435 ? -25.519 10.321 29.945 1.00 47.16 435 VAL A CA 1
ATOM 3521 C C . VAL A 1 435 ? -24.324 10.947 30.666 1.00 47.16 435 VAL A C 1
ATOM 3523 O O . VAL A 1 435 ? -24.458 11.419 31.791 1.00 47.16 435 VAL A O 1
ATOM 3526 N N . THR A 1 436 ? -23.176 11.054 29.992 1.00 48.03 436 THR A N 1
ATOM 3527 C CA . THR A 1 436 ? -21.999 11.733 30.553 1.00 48.03 436 THR A CA 1
ATOM 3528 C C . THR A 1 436 ? -22.241 13.245 30.704 1.00 48.03 436 THR A C 1
ATOM 3530 O O . THR A 1 436 ? -21.884 13.805 31.736 1.00 48.03 436 THR A O 1
ATOM 3533 N N . ARG A 1 437 ? -22.917 13.902 29.742 1.00 49.22 437 ARG A N 1
ATOM 3534 C CA . ARG A 1 437 ? -23.364 15.310 29.830 1.00 49.22 437 ARG A CA 1
ATOM 3535 C C . ARG A 1 437 ? -24.304 15.536 31.011 1.00 49.22 437 ARG A C 1
ATOM 3537 O O . ARG A 1 437 ? -24.027 16.424 31.800 1.00 49.22 437 ARG A O 1
ATOM 3544 N N . ILE A 1 438 ? -25.354 14.729 31.179 1.00 48.91 438 ILE A N 1
ATOM 3545 C CA . ILE A 1 438 ? -26.303 14.860 32.301 1.00 48.91 438 ILE A CA 1
ATOM 3546 C C . ILE A 1 438 ? -25.582 14.743 33.649 1.00 48.91 438 ILE A C 1
ATOM 3548 O O . ILE A 1 438 ? -25.903 15.476 34.584 1.00 48.91 438 ILE A O 1
ATOM 3552 N N . CYS A 1 439 ? -24.604 13.842 33.755 1.00 47.81 439 CYS A N 1
ATOM 3553 C CA . CYS A 1 439 ? -23.828 13.666 34.981 1.00 47.81 439 CYS A CA 1
ATOM 3554 C C . CYS A 1 439 ? -22.895 14.850 35.280 1.00 47.81 439 CYS A C 1
ATOM 3556 O O . CYS A 1 439 ? -22.683 15.167 36.447 1.00 47.81 439 CYS A O 1
ATOM 3558 N N . ILE A 1 440 ? -22.345 15.500 34.249 1.00 47.62 440 ILE A N 1
ATOM 3559 C CA . ILE A 1 440 ? -21.462 16.668 34.391 1.00 47.62 440 ILE A CA 1
ATOM 3560 C C . ILE A 1 440 ? -22.271 17.948 34.644 1.00 47.62 440 ILE A C 1
ATOM 3562 O O . ILE A 1 440 ? -21.881 18.767 35.466 1.00 47.62 440 ILE A O 1
ATOM 3566 N N . ASP A 1 441 ? -23.405 18.124 33.970 1.00 47.62 441 ASP A N 1
ATOM 3567 C CA . ASP A 1 441 ? -24.186 19.367 34.020 1.00 47.62 441 ASP A CA 1
ATOM 3568 C C . ASP A 1 441 ? -25.003 19.499 35.318 1.00 47.62 441 ASP A C 1
ATOM 3570 O O . ASP A 1 441 ? -25.311 20.595 35.772 1.00 47.62 441 ASP A O 1
ATOM 3574 N N . LYS A 1 442 ? -25.282 18.379 36.000 1.00 44.69 442 LYS A N 1
ATOM 3575 C CA . LYS A 1 442 ? -25.867 18.378 37.354 1.00 44.69 442 LYS A CA 1
ATOM 3576 C C . LYS A 1 442 ? -24.831 18.537 38.480 1.00 44.69 442 LYS A C 1
ATOM 3578 O O . LYS A 1 442 ? -25.192 18.393 39.650 1.00 44.69 442 LYS A O 1
ATOM 3583 N N . SER A 1 443 ? -23.563 18.826 38.162 1.00 40.41 443 SER A N 1
ATOM 3584 C CA . SER A 1 443 ? -22.446 18.725 39.110 1.00 40.41 443 SER A CA 1
ATOM 3585 C C . SER A 1 443 ? -22.101 19.979 39.933 1.00 40.41 443 SER A C 1
ATOM 3587 O O . SER A 1 443 ? -20.982 20.060 40.438 1.00 40.41 443 SER A O 1
ATOM 3589 N N . ASP A 1 444 ? -23.029 20.911 40.170 1.00 43.16 444 ASP A N 1
ATOM 3590 C CA . ASP A 1 444 ? -22.889 21.807 41.342 1.00 43.16 444 ASP A CA 1
ATOM 3591 C C . ASP A 1 444 ? -23.017 21.030 42.667 1.00 43.16 444 ASP A C 1
ATOM 3593 O O . ASP A 1 444 ? -22.675 21.514 43.744 1.00 43.16 444 ASP A O 1
ATOM 3597 N N . LYS A 1 445 ? -23.436 19.765 42.587 1.00 44.62 445 LYS A N 1
ATOM 3598 C CA . LYS A 1 445 ? -23.092 18.736 43.564 1.00 44.62 445 LYS A CA 1
ATOM 3599 C C . LYS A 1 445 ? -22.161 17.771 42.864 1.00 44.62 445 LYS A C 1
ATOM 3601 O O . LYS A 1 445 ? -22.612 17.090 41.949 1.00 44.62 445 LYS A O 1
ATOM 3606 N N . GLU A 1 446 ? -20.890 17.733 43.259 1.00 39.38 446 GLU A N 1
ATOM 3607 C CA . GLU A 1 446 ? -19.922 16.756 42.761 1.00 39.38 446 GLU A CA 1
ATOM 3608 C C . GLU A 1 446 ? -20.576 15.372 42.746 1.00 39.38 446 GLU A C 1
ATOM 3610 O O . GLU A 1 446 ? -20.745 14.722 43.781 1.00 39.38 446 GLU A O 1
ATOM 3615 N N . ALA A 1 447 ? -20.983 14.914 41.562 1.00 39.16 447 ALA A N 1
ATOM 3616 C CA . ALA A 1 447 ? -21.253 13.513 41.365 1.00 39.16 447 ALA A CA 1
ATOM 3617 C C . ALA A 1 447 ? -19.876 12.869 41.462 1.00 39.16 447 ALA A C 1
ATOM 3619 O O . ALA A 1 447 ? -19.126 12.817 40.487 1.00 39.16 447 ALA A O 1
ATOM 3620 N N . ILE A 1 448 ? -19.516 12.453 42.677 1.00 40.81 448 ILE A N 1
ATOM 3621 C CA . ILE A 1 448 ? -18.395 11.564 42.923 1.00 40.81 448 ILE A CA 1
ATOM 3622 C C . ILE A 1 448 ? -18.765 10.290 42.173 1.00 40.81 448 ILE A C 1
ATOM 3624 O O . ILE A 1 448 ? -19.395 9.380 42.713 1.00 40.81 448 ILE A O 1
ATOM 3628 N N . ILE A 1 449 ? -18.405 10.230 40.892 1.00 42.16 449 ILE A N 1
ATOM 3629 C CA 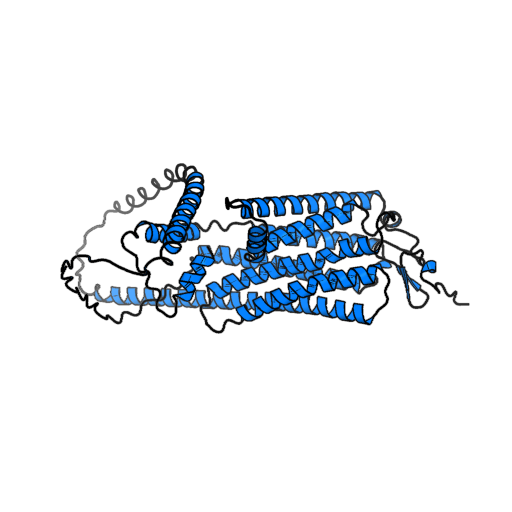. ILE A 1 449 ? -18.302 8.968 40.186 1.00 42.16 449 ILE A CA 1
ATOM 3630 C C . ILE A 1 449 ? -17.098 8.306 40.836 1.00 42.16 449 ILE A C 1
ATOM 3632 O O . ILE A 1 449 ? -15.945 8.492 40.452 1.00 42.16 449 ILE A O 1
ATOM 3636 N N . SER A 1 450 ? -17.390 7.613 41.932 1.00 39.44 450 SER A N 1
ATOM 3637 C CA . SER A 1 450 ? -16.461 6.759 42.633 1.00 39.44 450 SER A CA 1
ATOM 3638 C C . SER A 1 450 ? -16.137 5.621 41.680 1.00 39.44 450 SER A C 1
ATOM 3640 O O . SER A 1 450 ? -16.815 4.596 41.630 1.00 39.44 450 SER A O 1
ATOM 3642 N N . TYR A 1 451 ? -15.102 5.819 40.869 1.00 41.81 451 TYR A N 1
ATOM 3643 C CA . TYR A 1 451 ? -14.418 4.691 40.281 1.00 41.81 451 TYR A CA 1
ATOM 3644 C C . TYR A 1 451 ? -13.750 3.967 41.450 1.00 41.81 451 TYR A C 1
ATOM 3646 O O . TYR A 1 451 ? -13.030 4.600 42.233 1.00 41.81 451 TYR A O 1
ATOM 3654 N N . PRO A 1 452 ? -13.969 2.657 41.619 1.00 45.34 452 PRO A N 1
ATOM 3655 C CA . PRO A 1 452 ? -13.247 1.925 42.645 1.00 45.34 452 PRO A CA 1
ATOM 3656 C C . PRO A 1 452 ? -11.737 2.097 42.372 1.00 45.34 452 PRO A C 1
ATOM 3658 O O . PRO A 1 452 ? -11.330 2.240 41.217 1.00 45.34 452 PRO A O 1
ATOM 3661 N N . LYS A 1 453 ? -10.888 2.171 43.413 1.00 50.44 453 LYS A N 1
ATOM 3662 C CA . LYS A 1 453 ? -9.458 2.577 43.300 1.00 50.44 453 LYS A CA 1
ATOM 3663 C C . LYS A 1 453 ? -8.660 1.811 42.224 1.00 50.44 453 LYS A C 1
ATOM 3665 O O . LYS A 1 453 ? -7.650 2.293 41.726 1.00 50.44 453 LYS A O 1
ATOM 3670 N N . ASN A 1 454 ? -9.123 0.626 41.845 1.00 41.94 454 ASN A N 1
ATOM 3671 C CA . ASN A 1 454 ? -8.604 -0.232 40.780 1.00 41.94 454 ASN A CA 1
ATOM 3672 C C . ASN A 1 454 ? -9.024 0.175 39.343 1.00 41.94 454 ASN A C 1
ATOM 3674 O O . ASN A 1 454 ? -8.317 -0.177 38.398 1.00 41.94 454 ASN A O 1
ATOM 3678 N N . LEU A 1 455 ? -10.108 0.934 39.154 1.00 39.12 455 LEU A N 1
ATOM 3679 C CA . LEU A 1 455 ? -10.648 1.385 37.858 1.00 39.12 455 LEU A CA 1
ATOM 3680 C C . LEU A 1 455 ? -10.552 2.901 37.620 1.00 39.12 455 LEU A C 1
ATOM 3682 O O . LEU A 1 455 ? -10.857 3.341 36.515 1.00 39.12 455 LEU A O 1
ATOM 3686 N N . ALA A 1 456 ? -10.074 3.692 38.589 1.00 49.81 456 ALA A N 1
ATOM 3687 C CA . ALA A 1 456 ? -9.818 5.129 38.398 1.00 49.81 456 ALA A CA 1
ATOM 3688 C C . ALA A 1 456 ? -8.992 5.408 37.122 1.00 49.81 456 ALA A C 1
ATOM 3690 O O . ALA A 1 456 ? -9.295 6.302 36.341 1.00 49.81 456 ALA A O 1
ATOM 3691 N N . HIS A 1 457 ? -8.045 4.517 36.816 1.00 46.72 457 HIS A N 1
ATOM 3692 C CA . HIS A 1 457 ? -7.214 4.595 35.618 1.00 46.72 457 HIS A CA 1
ATOM 3693 C C . HIS A 1 457 ? -7.959 4.395 34.277 1.00 46.72 457 HIS A C 1
ATOM 3695 O O . HIS A 1 457 ? -7.390 4.710 33.233 1.00 46.72 457 HIS A O 1
ATOM 3701 N N . ILE A 1 458 ? -9.168 3.818 34.276 1.00 44.22 458 ILE A N 1
ATOM 3702 C CA . ILE A 1 458 ? -10.019 3.627 33.086 1.00 44.22 458 ILE A CA 1
ATOM 3703 C C . ILE A 1 458 ? -10.916 4.843 32.881 1.00 44.22 458 ILE A C 1
ATOM 3705 O O . ILE A 1 458 ? -10.997 5.318 31.752 1.00 44.22 458 ILE A O 1
ATOM 3709 N N . GLY A 1 459 ? -11.509 5.381 33.953 1.00 47.00 459 GLY A N 1
ATOM 3710 C CA . GLY A 1 459 ? -12.257 6.643 33.907 1.00 47.00 459 GLY A CA 1
ATOM 3711 C C . GLY A 1 459 ? -11.391 7.784 33.370 1.00 47.00 459 GLY A C 1
ATOM 3712 O O . GLY A 1 459 ? -11.763 8.435 32.395 1.00 47.00 459 GLY A O 1
ATOM 3713 N N . ASP A 1 460 ? -10.167 7.909 33.891 1.00 45.38 460 ASP A N 1
ATOM 3714 C CA . ASP A 1 460 ? -9.197 8.898 33.411 1.00 45.38 460 ASP A CA 1
ATOM 3715 C C . ASP A 1 460 ? -8.792 8.660 31.949 1.00 45.38 460 ASP A C 1
ATOM 3717 O O . ASP A 1 460 ? -8.567 9.605 31.200 1.00 45.38 460 ASP A O 1
ATOM 3721 N N . LYS A 1 461 ? -8.710 7.403 31.490 1.00 41.34 461 LYS A N 1
ATOM 3722 C CA . LYS A 1 461 ? -8.295 7.076 30.112 1.00 41.34 461 LYS A CA 1
ATOM 3723 C C . LYS A 1 461 ? -9.406 7.196 29.079 1.00 41.34 461 LYS A C 1
ATOM 3725 O O . LYS A 1 461 ? -9.104 7.566 27.948 1.00 41.34 461 LYS A O 1
ATOM 3730 N N . LEU A 1 462 ? -10.650 6.896 29.441 1.00 41.22 462 LEU A N 1
ATOM 3731 C CA . LEU A 1 462 ? -11.825 7.143 28.601 1.00 41.22 462 LEU A CA 1
ATOM 3732 C C . LEU A 1 462 ? -12.045 8.644 28.422 1.00 41.22 462 LEU A C 1
ATOM 3734 O O . LEU A 1 462 ? -12.309 9.074 27.304 1.00 41.22 462 LEU A O 1
ATOM 3738 N N . TYR A 1 463 ? -11.800 9.438 29.468 1.00 42.34 463 TYR A N 1
ATOM 3739 C CA . TYR A 1 463 ? -11.760 10.899 29.384 1.00 42.34 463 TYR A CA 1
ATOM 3740 C C . TYR A 1 463 ? -10.702 11.427 28.395 1.00 42.34 463 TYR A C 1
ATOM 3742 O O . TYR A 1 463 ? -10.865 12.506 27.845 1.00 42.34 463 TYR A O 1
ATOM 3750 N N . TYR A 1 464 ? -9.626 10.672 28.134 1.00 35.31 464 TYR A N 1
ATOM 3751 C CA . TYR A 1 464 ? -8.604 11.021 27.134 1.00 35.31 464 TYR A CA 1
ATOM 3752 C C . TYR A 1 464 ? -8.835 10.425 25.735 1.00 35.31 464 TYR A C 1
ATOM 3754 O O . TYR A 1 464 ? -8.039 10.711 24.829 1.00 35.31 464 TYR A O 1
ATOM 3762 N N . TYR A 1 465 ? -9.829 9.543 25.587 1.00 34.12 465 TYR A N 1
ATOM 3763 C CA . TYR A 1 465 ? -10.178 8.856 24.337 1.00 34.12 465 TYR A CA 1
ATOM 3764 C C . TYR A 1 465 ? -11.356 9.518 23.606 1.00 34.12 465 TYR A C 1
ATOM 3766 O O . TYR A 1 465 ? -11.495 9.335 22.394 1.00 34.12 465 TYR A O 1
ATOM 3774 N N . PHE A 1 466 ? -12.176 10.264 24.346 1.00 35.25 466 PHE A N 1
ATOM 3775 C CA . PHE A 1 466 ? -13.124 11.255 23.840 1.00 35.25 466 PHE A CA 1
ATOM 3776 C C . PHE A 1 466 ? -12.507 12.649 23.917 1.00 35.25 466 PHE A C 1
ATOM 3778 O O . PHE A 1 466 ? -12.960 13.490 23.111 1.00 35.25 466 PHE A O 1
#

Organism: NCBI:txid1481888

Secondary structure (DSSP, 8-state):
------SSGGGGTTSEEEETTEEEEPTTEESTTS-EEHHHHH-HHHHHHHHHHHHHHHHHHHHHHHHHHHHHHHTSS---HHHHHHHHHH-HHHHHHHHHHHHHHHHHHHHHH-GGGTTS-S-HHHHHHHHHTHHHHHHHHHHHHHHHHHHHHHHH---SS-HHHHHHHHHHHHHHHHHHHHHHHHHHHHTT---HHHHHHHHHHHHHHHHHHHHHHHHHHHHHHHHHHHHHHHHHHHHHHHHHHHHHHHGGGSS-------PPPS-STTSHHHHSSSSSSSSHHHHHHHHHHHHHHHHHHHHHHHHHHHHHTSSSSS---S---------------------------------HHHHHHHHHHHHHHHHHHHHHHHHHHHHHHHHHS-GGG-HHHHHHHHHHHHHHHHHHHHHHHHHHH-----HHHHHHHHHHHHHHHTTTS-------TTTHHHHHHHHTT-

Foldseek 3Di:
DPPLQDDDCVSLVVQADQD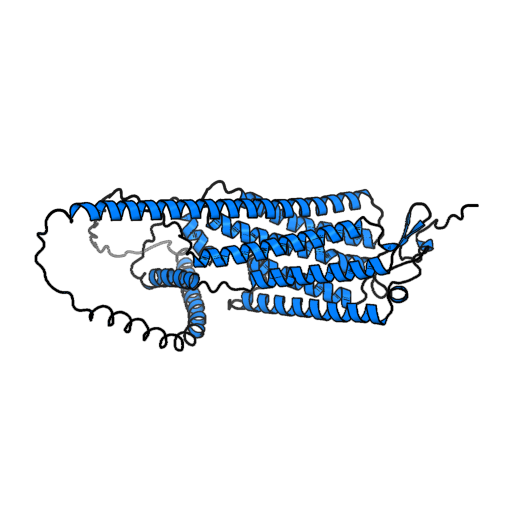PSFTQGHFQFADRSSPDGLCNVVPVVNLVVLLVVLLVLLLVQLVLLVVVLCVVQVLAVDDDPVVSVVVCVVALLSVLSVLSNVLSVLSNCLSPQQASCRVVRDQLLSNLLSVQLSLLSLLSNLLSVLLVLLVVVCLQDVDPPRVSVVLNVVSVVLSVVLNVLSNVVSNCVSVVVPPVVSVVVSVVSLVVSLVSSVVSLVVSLVVVVVVVVVLVVVVVVVVVVVVVVVVVVPPPPPPDDDDDDDDDDDPPPVVVVPVVPPPPPPPPPPVVVVVVVVSVVVSVVVVVVVVVVVVVVVPPPDDDDDDDDDDDDDDDDDPPDDDDDPDPDPPPPPNVPQDPVNVVVVVVLSVLSVVLSVLSSVLSVLVVCVVPDSCNHPSVSSVVSVSSNSVSSSVSSVSSSCSSVPPPPPVVVVVVVVVVVVQVVPVVPPPCPCPPPSCPVVVVVVVVVD

Radius of gyration: 32.74 Å; chains: 1; bounding box: 98×66×97 Å

Sequence (466 aa):
MPKKTCSSHNDCNDHGDCISDKCSCDLGWFGDKCNKNGIDEWGEETWKTLVIVFSIMFFLLFTLALTKLYKTINSDKHWGINRTFVRLFRSPKHLSLFYISLVGALRGIWISYDPYSLNNKMPRVGDRLLCEMVYPLLYGVYTCVLLVWGGLYQGIASKKTDPFRILRRVLLWIMIISFPGIATLSILKGMRYSNTTAFILGSVCVGLGIVILVFGFILFTVLLFCYIDNNSKKNDLEEGKLYSATLSEAQPMLTTEKQDDIPLTPNLFRRASQIFMFNESVNKNQEEVLADRSDDEWDRNIYQKKQSRTWYSFQSEDLFEDSGKFVRTNTKYESFSIRYPSKHGQVSHYILNLTKEDGVVFRKIVILSTLSAILGISVLLLYISFTMSNWGDKPHGTLTAIYVSFSLELFSCVIIYIVFTTQIKVEAKERLKFVTRICIDKSDKEAIISYPKNLAHIGDKLYYYF

pLDDT: mean 72.66, std 22.51, range [25.97, 98.19]